Protein 9S35 (pdb70)

Solvent-accessible surface area: 20471 Å² total; per-residue (Å²): 70,9,117,13,89,6,69,34,32,28,124,24,138,69,56,29,53,28,118,0,25,0,43,11,54,49,26,57,108,33,12,23,3,3,1,0,22,20,83,17,112,84,128,113,67,66,53,0,0,62,9,12,80,75,54,81,62,53,46,22,117,83,0,119,83,33,4,73,5,40,68,43,118,94,127,48,10,0,33,0,51,0,58,53,0,99,67,138,2,42,3,59,0,57,0,9,0,0,0,12,2,22,15,57,28,0,2,0,2,26,33,35,71,14,120,18,16,98,0,42,6,87,136,87,90,153,64,28,94,24,22,106,75,0,49,56,24,6,33,125,13,13,61,94,3,19,61,13,5,94,151,86,20,44,28,19,25,1,25,0,14,6,43,1,5,0,23,7,13,73,19,2,29,83,44,1,26,56,57,64,91,124,138,114,27,110,24,105,150,86,71,162,84,33,9,141,111,1,34,68,1,0,120,35,27,4,34,9,6,50,14,0,8,49,0,0,76,57,13,26,46,55,22,10,26,23,48,31,4,82,4,3,34,78,4,3,96,14,23,39,143,173,60,52,63,128,28,26,110,86,5,49,51,0,2,97,53,2,21,83,5,9,55,27,47,98,152,68,148,68,143,32,85,153,54,0,96,96,50,0,79,35,1,14,124,11,6,5,32,14,5,28,77,3,35,90,54,5,94,104,8,109,2,106,4,45,7,1,2,31,2,16,9,50,32,2,26,69,31,2,75,109,18,3,161,116,111,26,85,109,50,88,26,20,47,65,25,2,37,52,77,131,65,128,122,80,10,77,64,6,18,87,81,1,0,49,6,5,30,22,7,29,49,8,21,2,21,0,0,27,40,38,9,0,10,17,24,19,0,11,18,8,45,9,85,14,53,52,40,67,39,14,33,116,161,124,151,37,64,105,66,149,118,27,59,19,10,8,146,36,0,78,27,0,10,132,43,14,58,42,2,74,106,122,61,157,182,186

Secondary structure (DSSP, 8-state):
-TTTTTT-HHHHHHHHHHHHHHHHHIIIIISSS-----HHHHHHHHHHHHHHHHHHHHHTTSS--PPP-HHHHHHHHHHHHHHHHHHHHHHHHTTTS-HHHHHHHHTSSHHHHHHHHHHHH-----HHHHHHHHHHHHHHHHHHT--HHHHHHHHHHHHHHHHHHHHHHHHHHHHTTSS---HHHHHHHHHHTHHHHHHHHHHHHS--SHHHHHHHS-TT-SHHHHHHHHHHHHTTHHHHHHHHHHHHHT-HHHHHHHHHHTTHHHHHHHHHHS-----HHHHHHHHHHHHHHHHHHHHHHHHHT-/-EEEEEE---EE-TTEEEEEEEEEEE--SSEEEEEEEEE-TTS-EEEEEEEETT---EE-GGGTTTEEEEEETTTTEEEEEEEEE-GGG-EEEEEEEEEEEEETTEEEEEEEE---EEEEE-

Radius of gyration: 23.98 Å; Cα contacts (8 Å, |Δi|>4): 688; chains: 2; bounding box: 69×38×60 Å

Organism: Candida albicans (strain SC5314 / ATCC MYA-2876) (NCBI:txid237561)

Foldseek 3Di:
DKAKEKDWADEAEAQAKTKIKIFIDDPLPQWFKKAKWWAAVPGDIDGAWMAGPVGDIDGDPVQPPAWDWDADPVGGMIMIIGGRHHQVNWTWMKMWTWGWDADDPGIDIDIDIYDTGTHGYD/DVVVLLQDQVNLLVLQLVLLVLLCCCVPPVPPVADAPLPLVLVLLLLVLLQCVVVVCVVVVNDDFDDDDPVVLVVCLVLLVLVVQLVVLVVQLCVLDPPLVLLLLLLVLLVVLVVVCCVPVNDDQDPLLVVLSVLLNVLSVLLVVCPPVSVVSNVVSSVSSSVSLSCNLVVLLVSCPVVVGGLVRQLNSSSVSNNVVSVVCSVPVHDPDPVSVCVNQPPVDHVPSVVSSNSSSVSCSSNSSSLSSNCHNPHSSVSSLSVSLSCLVVLVCCVPVHDDDPDPSSVVSSVSSVVSVVSNVVVVVVVVVD

InterPro domains:
  IPR037185 Multidrug transporter EmrE superfamily [SSF103481] (248-357)
  IPR050186 Triose Phosphate/Phosphate Translocator [PTHR11132] (59-360)

Sequence (428 aa):
QVQLVESGGGLVQPGGSLRLSCAASGSISEINVMGWYRQAPGKQRRELVARITTGGSTNYADSVKGRFTISRDNAKNTVYLQMNSLKPEDTAVYMCNAHRRVVMEWWGPLGYDYWGQGTQVTVSLATRISNSGPISIAAYCLSSILMTVTNKYYVLSGFSFNLNFFLLAVQSIVCIVTIGSLKSLNIITYRQFNKDEAKKWSPIAFLLVAMIYTSSKALQYLSIPVYTIFKNLTIILIAYGEVIWFGGKVTTMALSSFLLMVLSSVIAYYGDAFALYLGYFWMLTNCFASAAFVLIMRKRIKLTNFKDFDTMYYNNLLSIPILLICSFIFEDWSSANVSLNFPADNRVTTITAMILSGASSVGISYCSAWCVRVTSSTTYSMVGALNKLPIALSGLIFFEAAVNFWSVSSIFFVGFGAGLVYAVAKQKQQKE

Structure (mmCIF, N/CA/C/O backbone):
data_9S35
#
_entry.id   9S35
#
_cell.length_a   1.00
_cell.length_b   1.00
_cell.length_c   1.00
_cell.angle_alpha   90.00
_cell.angle_beta   90.00
_cell.angle_gamma   90.00
#
_symmetry.space_group_name_H-M   'P 1'
#
loop_
_entity.id
_entity.type
_entity.pdbx_description
1 polymer 'Llama Nanobody'
2 polymer 'GDP-mannose transporter'
3 water water
#
loop_
_atom_site.group_PDB
_atom_site.id
_atom_site.type_symbol
_atom_site.label_atom_id
_atom_site.label_alt_id
_atom_site.label_comp_id
_atom_site.label_asym_id
_atom_site.label_entity_id
_atom_site.label_seq_id
_atom_site.pdbx_PDB_ins_code
_atom_site.Cartn_x
_atom_site.Cartn_y
_atom_site.Cartn_z
_atom_site.occupancy
_atom_site.B_iso_or_equiv
_atom_site.auth_seq_id
_atom_site.auth_comp_id
_atom_site.auth_asym_id
_atom_site.auth_atom_id
_atom_site.pdbx_PDB_model_num
ATOM 1 N N . GLN A 1 1 ? 124.864 137.609 139.451 1.00 29.74 0 GLN B N 1
ATOM 2 C CA . GLN A 1 1 ? 125.244 138.517 140.527 1.00 30.68 0 GLN B CA 1
ATOM 3 C C . GLN A 1 1 ? 124.436 139.804 140.463 1.00 32.28 0 GLN B C 1
ATOM 4 O O . GLN A 1 1 ? 123.929 140.282 141.477 1.00 32.79 0 GLN B O 1
ATOM 10 N N . VAL A 1 2 ? 124.322 140.361 139.260 1.00 18.21 1 VAL B N 1
ATOM 11 C CA . VAL A 1 2 ? 123.520 141.550 138.999 1.00 24.64 1 VAL B CA 1
ATOM 12 C C . VAL A 1 2 ? 122.412 141.166 138.030 1.00 22.11 1 VAL B C 1
ATOM 13 O O . VAL A 1 2 ? 122.677 140.564 136.984 1.00 23.53 1 VAL B O 1
ATOM 17 N N . GLN A 1 3 ? 121.176 141.507 138.381 1.00 17.38 2 GLN B N 1
ATOM 18 C CA . GLN A 1 3 ? 120.001 141.123 137.613 1.00 10.83 2 GLN B CA 1
ATOM 19 C C . GLN A 1 3 ? 119.289 142.374 137.125 1.00 14.62 2 GLN B C 1
ATOM 20 O O . GLN A 1 3 ? 119.119 143.329 137.886 1.00 16.46 2 GLN B O 1
ATOM 26 N N . LEU A 1 4 ? 118.876 142.367 135.861 1.00 0.98 3 LEU B N 1
ATOM 27 C CA . LEU A 1 4 ? 118.230 143.510 135.234 1.00 4.21 3 LEU B CA 1
ATOM 28 C C . LEU A 1 4 ? 116.889 143.079 134.664 1.00 9.58 3 LEU B C 1
ATOM 29 O O . LEU A 1 4 ? 116.807 142.069 133.957 1.00 5.33 3 LEU B O 1
ATOM 34 N N . VAL A 1 5 ? 115.843 143.842 134.967 1.00 1.61 4 VAL B N 1
ATOM 35 C CA . VAL A 1 5 ? 114.494 143.569 134.489 1.00 8.92 4 VAL B CA 1
ATOM 36 C C . VAL A 1 5 ? 114.030 144.762 133.668 1.00 11.31 4 VAL B C 1
ATOM 37 O O . VAL A 1 5 ? 114.079 145.902 134.141 1.00 8.90 4 VAL B O 1
ATOM 41 N N . GLU A 1 6 ? 113.575 144.501 132.447 1.00 28.54 5 GLU B N 1
ATOM 42 C CA . GLU A 1 6 ? 113.141 145.547 131.538 1.00 33.15 5 GLU B CA 1
ATOM 43 C C . GLU A 1 6 ? 111.630 145.536 131.374 1.00 27.00 5 GLU B C 1
ATOM 44 O O . GLU A 1 6 ? 110.990 144.482 131.399 1.00 26.94 5 GLU B O 1
ATOM 50 N N . SER A 1 7 ? 111.070 146.728 131.191 1.00 35.77 6 SER B N 1
ATOM 51 C CA . SER A 1 7 ? 109.636 146.888 131.013 1.00 31.39 6 SER B CA 1
ATOM 52 C C . SER A 1 7 ? 109.381 148.209 130.309 1.00 36.60 6 SER B C 1
ATOM 53 O O . SER A 1 7 ? 110.014 149.217 130.626 1.00 32.33 6 SER B O 1
ATOM 56 N N . GLY A 1 8 ? 108.458 148.195 129.354 1.00 9.78 7 GLY B N 1
ATOM 57 C CA . GLY A 1 8 ? 108.100 149.407 128.648 1.00 12.89 7 GLY B CA 1
ATOM 58 C C . GLY A 1 8 ? 107.859 149.203 127.168 1.00 15.70 7 GLY B C 1
ATOM 59 O O . GLY A 1 8 ? 107.235 150.046 126.519 1.00 12.90 7 GLY B O 1
ATOM 60 N N . GLY A 1 9 ? 108.336 148.089 126.623 1.00 9.07 8 GLY B N 1
ATOM 61 C CA . GLY A 1 9 ? 108.196 147.850 125.203 1.00 13.93 8 GLY B CA 1
ATOM 62 C C . GLY A 1 9 ? 106.757 147.606 124.797 1.00 15.21 8 GLY B C 1
ATOM 63 O O . GLY A 1 9 ? 105.874 147.375 125.622 1.00 13.72 8 GLY B O 1
ATOM 64 N N . GLY A 1 10 ? 106.518 147.676 123.496 1.00 26.44 9 GLY B N 1
ATOM 65 C CA . GLY A 1 10 ? 105.193 147.434 122.970 1.00 22.86 9 GLY B CA 1
ATOM 66 C C . GLY A 1 10 ? 105.062 147.969 121.557 1.00 26.03 9 GLY B C 1
ATOM 67 O O . GLY A 1 10 ? 106.040 148.366 120.929 1.00 18.37 9 GLY B O 1
ATOM 68 N N . LEU A 1 11 ? 103.821 147.975 121.082 1.00 50.87 10 LEU B N 1
ATOM 69 C CA . LEU A 1 11 ? 103.494 148.417 119.734 1.00 57.55 10 LEU B CA 1
ATOM 70 C C . LEU A 1 11 ? 103.043 149.870 119.767 1.00 53.45 10 LEU B C 1
ATOM 71 O O . LEU A 1 11 ? 102.156 150.233 120.546 1.00 51.13 10 LEU B O 1
ATOM 76 N N . VAL A 1 12 ? 103.654 150.694 118.921 1.00 18.85 11 VAL B N 1
ATOM 77 C CA . VAL A 1 12 ? 103.356 152.118 118.849 1.00 16.26 11 VAL B CA 1
ATOM 78 C C . VAL A 1 12 ? 103.230 152.525 117.391 1.00 17.53 11 VAL B C 1
ATOM 79 O O . VAL A 1 12 ? 103.938 152.002 116.526 1.00 13.51 11 VAL B O 1
ATOM 83 N N . GLN A 1 13 ? 102.317 153.451 117.121 1.00 74.53 12 GLN B N 1
ATOM 84 C CA . GLN A 1 13 ? 102.138 153.943 115.769 1.00 71.52 12 GLN B CA 1
ATOM 85 C C . GLN A 1 13 ? 103.357 154.763 115.344 1.00 71.10 12 GLN B C 1
ATOM 86 O O . GLN A 1 13 ? 104.050 155.337 116.188 1.00 66.03 12 GLN B O 1
ATOM 92 N N . PRO A 1 14 ? 103.654 154.812 114.045 1.00 45.53 13 PRO B N 1
ATOM 93 C CA . PRO A 1 14 ? 104.796 155.608 113.584 1.00 42.23 13 PRO B CA 1
ATOM 94 C C . PRO A 1 14 ? 104.656 157.064 113.996 1.00 36.53 13 PRO B C 1
ATOM 95 O O . PRO A 1 14 ? 103.569 157.644 113.944 1.00 42.67 13 PRO B O 1
ATOM 99 N N . GLY A 1 15 ? 105.773 157.655 114.409 1.00 35.69 14 GLY B N 1
ATOM 100 C CA . GLY A 1 15 ? 105.768 158.995 114.949 1.00 41.21 14 GLY B CA 1
ATOM 101 C C . GLY A 1 15 ? 105.353 159.090 116.398 1.00 38.36 14 GLY B C 1
ATOM 102 O O . GLY A 1 15 ? 105.313 160.201 116.940 1.00 32.28 14 GLY B O 1
ATOM 103 N N . GLY A 1 16 ? 105.053 157.967 117.044 1.00 45.91 15 GLY B N 1
ATOM 104 C CA . GLY A 1 16 ? 104.571 157.973 118.410 1.00 43.52 15 GLY B CA 1
ATOM 105 C C . GLY A 1 16 ? 105.675 158.135 119.430 1.00 46.59 15 GLY B C 1
ATOM 106 O O . GLY A 1 16 ? 106.623 158.890 119.205 1.00 38.34 15 GLY B O 1
ATOM 107 N N . SER A 1 17 ? 105.566 157.435 120.556 1.00 11.16 16 SER B N 1
ATOM 108 C CA . SER A 1 17 ? 106.549 157.572 121.620 1.00 19.11 16 SER B CA 1
ATOM 109 C C . SER A 1 17 ? 106.532 156.317 122.476 1.00 16.76 16 SER B C 1
ATOM 110 O O . SER A 1 17 ? 105.549 155.574 122.502 1.00 10.45 16 SER B O 1
ATOM 113 N N . LEU A 1 18 ? 107.636 156.099 123.185 1.00 7.26 17 LEU B N 1
ATOM 114 C CA . LEU A 1 18 ? 107.775 154.955 124.074 1.00 5.14 17 LEU B CA 1
ATOM 115 C C . LEU A 1 18 ? 108.854 155.263 125.096 1.00 1.24 17 LEU B C 1
ATOM 116 O O . LEU A 1 18 ? 109.850 155.906 124.772 1.00 0.20 17 LEU B O 1
ATOM 121 N N . ARG A 1 19 ? 108.652 154.803 126.324 1.00 0.38 18 ARG B N 1
ATOM 122 C CA . ARG A 1 19 ? 109.656 154.909 127.370 1.00 0.52 18 ARG B CA 1
ATOM 123 C C . ARG A 1 19 ? 109.966 153.514 127.886 1.00 3.41 18 ARG B C 1
ATOM 124 O O . ARG A 1 19 ? 109.056 152.778 128.279 1.00 1.24 18 ARG B O 1
ATOM 132 N N . LEU A 1 20 ? 111.241 153.149 127.865 1.00 8.07 19 LEU B N 1
ATOM 133 C CA . LEU A 1 20 ? 111.698 151.857 128.342 1.00 3.88 19 LEU B CA 1
ATOM 134 C C . LEU A 1 20 ? 112.365 152.033 129.697 1.00 8.63 19 LEU B C 1
ATOM 135 O O . LEU A 1 20 ? 112.890 153.102 130.008 1.00 7.47 19 LEU B O 1
ATOM 140 N N . SER A 1 21 ? 112.331 150.981 130.507 1.00 19.22 20 SER B N 1
ATOM 141 C CA . SER A 1 21 ? 112.913 151.020 131.839 1.00 19.85 20 SER B CA 1
ATOM 142 C C . SER A 1 21 ? 113.757 149.775 132.047 1.00 21.03 20 SER B C 1
ATOM 143 O O . SER A 1 21 ? 113.565 148.760 131.375 1.00 25.91 20 SER B O 1
ATOM 146 N N . CYS A 1 22 ? 114.697 149.862 132.982 1.00 14.11 21 CYS B N 1
ATOM 147 C CA . CYS A 1 22 ? 115.609 148.761 133.274 1.00 23.06 21 CYS B CA 1
ATOM 148 C C . CYS A 1 22 ? 116.084 148.891 134.712 1.00 19.07 21 CYS B C 1
ATOM 149 O O . CYS A 1 22 ? 116.960 149.709 135.005 1.00 15.42 21 CYS B O 1
ATOM 152 N N . ALA A 1 23 ? 115.521 148.080 135.601 1.00 18.35 22 ALA B N 1
ATOM 153 C CA . ALA A 1 23 ? 115.846 148.127 137.018 1.00 22.21 22 ALA B CA 1
ATOM 154 C C . ALA A 1 23 ? 116.927 147.104 137.331 1.00 26.09 22 ALA B C 1
ATOM 155 O O . ALA A 1 23 ? 116.792 145.927 136.985 1.00 24.86 22 ALA B O 1
ATOM 157 N N . ALA A 1 24 ? 117.990 147.554 137.987 1.00 5.70 23 ALA B N 1
ATOM 158 C CA . ALA A 1 24 ? 119.099 146.694 138.367 1.00 6.97 23 ALA B CA 1
ATOM 159 C C . ALA A 1 24 ? 118.861 146.111 139.753 1.00 9.06 23 ALA B C 1
ATOM 160 O O . ALA A 1 24 ? 118.061 146.627 140.536 1.00 2.34 23 ALA B O 1
ATOM 162 N N . SER A 1 25 ? 119.564 145.020 140.044 1.00 29.24 24 SER B N 1
ATOM 163 C CA . SER A 1 25 ? 119.412 144.308 141.303 1.00 33.40 24 SER B CA 1
ATOM 164 C C . SER A 1 25 ? 120.703 143.557 141.590 1.00 34.60 24 SER B C 1
ATOM 165 O O . SER A 1 25 ? 121.504 143.314 140.687 1.00 34.23 24 SER B O 1
ATOM 168 N N . GLY A 1 26 ? 120.903 143.201 142.855 1.00 51.60 25 GLY B N 1
ATOM 169 C CA . GLY A 1 26 ? 122.110 142.504 143.253 1.00 49.60 25 GLY B CA 1
ATOM 170 C C . GLY A 1 26 ? 123.157 143.440 143.818 1.00 51.31 25 GLY B C 1
ATOM 171 O O . GLY A 1 26 ? 122.846 144.289 144.658 1.00 53.26 25 GLY B O 1
ATOM 172 N N . SER A 1 27 ? 124.402 143.299 143.369 1.00 62.54 26 SER B N 1
ATOM 173 C CA . SER A 1 27 ? 125.476 144.205 143.771 1.00 58.50 26 SER B CA 1
ATOM 174 C C . SER A 1 27 ? 125.490 145.366 142.781 1.00 56.51 26 SER B C 1
ATOM 175 O O . SER A 1 27 ? 125.874 145.211 141.621 1.00 59.55 26 SER B O 1
ATOM 178 N N . ILE A 1 28 ? 125.044 146.531 143.237 1.00 57.64 27 ILE B N 1
ATOM 179 C CA . ILE A 1 28 ? 124.830 147.679 142.368 1.00 50.78 27 ILE B CA 1
ATOM 180 C C . ILE A 1 28 ? 125.805 148.811 142.692 1.00 52.72 27 ILE B C 1
ATOM 181 O O . ILE A 1 28 ? 125.588 149.952 142.292 1.00 58.16 27 ILE B O 1
ATOM 186 N N . SER A 1 29 ? 126.886 148.510 143.409 1.00 67.47 28 SER B N 1
ATOM 187 C CA . SER A 1 29 ? 127.859 149.528 143.773 1.00 65.49 28 SER B CA 1
ATOM 188 C C . SER A 1 29 ? 129.048 149.586 142.826 1.00 72.18 28 SER B C 1
ATOM 189 O O . SER A 1 29 ? 129.695 150.635 142.735 1.00 72.55 28 SER B O 1
ATOM 192 N N . GLU A 1 30 ? 129.346 148.496 142.123 1.00 46.46 29 GLU B N 1
ATOM 193 C CA . GLU A 1 30 ? 130.452 148.456 141.179 1.00 48.67 29 GLU B CA 1
ATOM 194 C C . GLU A 1 30 ? 130.027 148.743 139.747 1.00 52.49 29 GLU B C 1
ATOM 195 O O . GLU A 1 30 ? 130.881 148.767 138.856 1.00 55.81 29 GLU B O 1
ATOM 201 N N . ILE A 1 31 ? 128.740 148.972 139.504 1.00 35.86 30 ILE B N 1
ATOM 202 C CA . ILE A 1 31 ? 128.256 149.271 138.161 1.00 37.04 30 ILE B CA 1
ATOM 203 C C . ILE A 1 31 ? 128.634 150.701 137.801 1.00 36.49 30 ILE B C 1
ATOM 204 O O . ILE A 1 31 ? 128.317 151.644 138.535 1.00 40.26 30 ILE B O 1
ATOM 209 N N . ASN A 1 32 ? 129.311 150.866 136.667 1.00 24.07 31 ASN B N 1
ATOM 210 C CA . ASN A 1 32 ? 129.749 152.180 136.219 1.00 24.16 31 ASN B CA 1
ATOM 211 C C . ASN A 1 32 ? 129.092 152.650 134.930 1.00 27.87 31 ASN B C 1
ATOM 212 O O . ASN A 1 32 ? 128.917 153.856 134.760 1.00 23.03 31 ASN B O 1
ATOM 217 N N . VAL A 1 33 ? 128.727 151.747 134.022 1.00 3.32 32 VAL B N 1
ATOM 218 C CA . VAL A 1 33 ? 128.066 152.103 132.772 1.00 1.31 32 VAL B CA 1
ATOM 219 C C . VAL A 1 33 ? 126.839 151.218 132.603 1.00 8.09 32 VAL B C 1
ATOM 220 O O . VAL A 1 33 ? 126.860 150.038 132.967 1.00 3.45 32 VAL B O 1
ATOM 224 N N . MET A 1 34 ? 125.768 151.792 132.058 1.00 19.25 33 MET B N 1
ATOM 225 C CA . MET A 1 34 ? 124.534 151.066 131.796 1.00 19.86 33 MET B CA 1
ATOM 226 C C . MET A 1 34 ? 123.899 151.649 130.543 1.00 15.41 33 MET B C 1
ATOM 227 O O . MET A 1 34 ? 123.710 152.863 130.450 1.00 16.27 33 MET B O 1
ATOM 232 N N . GLY A 1 35 ? 123.574 150.792 129.578 1.00 6.19 34 GLY B N 1
ATOM 233 C CA . GLY A 1 35 ? 123.135 151.269 128.284 1.00 11.97 34 GLY B CA 1
ATOM 234 C C . GLY A 1 35 ? 122.027 150.421 127.700 1.00 10.37 34 GLY B C 1
ATOM 235 O O . GLY A 1 35 ? 121.501 149.515 128.348 1.00 14.11 34 GLY B O 1
ATOM 236 N N . TRP A 1 36 ? 121.669 150.734 126.454 1.00 3.15 35 TRP B N 1
ATOM 237 C CA . TRP A 1 36 ? 120.605 150.047 125.733 1.00 8.93 35 TRP B CA 1
ATOM 238 C C . TRP A 1 36 ? 121.114 149.642 124.359 1.00 5.78 35 TRP B C 1
ATOM 239 O O . TRP A 1 36 ? 121.916 150.360 123.756 1.00 1.84 35 TRP B O 1
ATOM 250 N N . TYR A 1 37 ? 120.649 148.492 123.873 1.00 6.05 36 TYR B N 1
ATOM 251 C CA . TYR A 1 37 ? 121.017 147.936 122.579 1.00 8.29 36 TYR B CA 1
ATOM 252 C C . TYR A 1 37 ? 119.765 147.464 121.854 1.00 5.75 36 TYR B C 1
ATOM 253 O O . TYR A 1 37 ? 118.733 147.219 122.474 1.00 6.28 36 TYR B O 1
ATOM 262 N N . ARG A 1 38 ? 119.846 147.340 120.532 1.00 6.71 37 ARG B N 1
ATOM 263 C CA . ARG A 1 38 ? 118.741 146.767 119.774 1.00 4.51 37 ARG B CA 1
ATOM 264 C C . ARG A 1 38 ? 119.262 145.800 118.724 1.00 3.82 37 ARG B C 1
ATOM 265 O O . ARG A 1 38 ? 120.308 146.023 118.113 1.00 4.11 37 ARG B O 1
ATOM 273 N N . GLN A 1 39 ? 118.509 144.724 118.517 1.00 4.27 38 GLN B N 1
ATOM 274 C CA . GLN A 1 39 ? 118.838 143.675 117.556 1.00 3.43 38 GLN B CA 1
ATOM 275 C C . GLN A 1 39 ? 117.692 143.569 116.559 1.00 7.98 38 GLN B C 1
ATOM 276 O O . GLN A 1 39 ? 116.687 142.906 116.829 1.00 8.80 38 GLN B O 1
ATOM 282 N N . ALA A 1 40 ? 117.844 144.212 115.410 1.00 21.00 39 ALA B N 1
ATOM 283 C CA . ALA A 1 40 ? 116.851 144.084 114.362 1.00 23.75 39 ALA B CA 1
ATOM 284 C C . ALA A 1 40 ? 116.785 142.631 113.892 1.00 21.45 39 ALA B C 1
ATOM 285 O O . ALA A 1 40 ? 117.788 141.916 113.930 1.00 23.06 39 ALA B O 1
ATOM 287 N N . PRO A 1 41 ? 115.614 142.163 113.458 1.00 86.03 40 PRO B N 1
ATOM 288 C CA . PRO A 1 41 ? 115.490 140.746 113.077 1.00 84.01 40 PRO B CA 1
ATOM 289 C C . PRO A 1 41 ? 116.281 140.455 111.811 1.00 82.98 40 PRO B C 1
ATOM 290 O O . PRO A 1 41 ? 115.970 140.970 110.735 1.00 81.75 40 PRO B O 1
ATOM 294 N N . GLY A 1 42 ? 117.310 139.621 111.949 1.00 66.36 41 GLY B N 1
ATOM 295 C CA . GLY A 1 42 ? 118.233 139.336 110.873 1.00 58.34 41 GLY B CA 1
ATOM 296 C C . GLY A 1 42 ? 119.544 140.087 110.946 1.00 64.65 41 GLY B C 1
ATOM 297 O O . GLY A 1 42 ? 120.370 139.941 110.037 1.00 65.28 41 GLY B O 1
ATOM 298 N N . LYS A 1 43 ? 119.761 140.880 111.992 1.00 45.67 42 LYS B N 1
ATOM 299 C CA . LYS A 1 43 ? 120.968 141.673 112.161 1.00 44.48 42 LYS B CA 1
ATOM 300 C C . LYS A 1 43 ? 121.477 141.518 113.587 1.00 40.39 42 LYS B C 1
ATOM 301 O O . LYS A 1 43 ? 120.801 140.963 114.457 1.00 43.45 42 LYS B O 1
ATOM 307 N N . GLN A 1 44 ? 122.692 142.006 113.819 1.00 100.65 43 GLN B N 1
ATOM 308 C CA . GLN A 1 44 ? 123.341 141.876 115.112 1.00 94.13 43 GLN B CA 1
ATOM 309 C C . GLN A 1 44 ? 123.025 143.077 116.003 1.00 92.67 43 GLN B C 1
ATOM 310 O O . GLN A 1 44 ? 122.340 144.019 115.602 1.00 93.49 43 GLN B O 1
ATOM 316 N N . ARG A 1 45 ? 123.542 143.038 117.231 1.00 46.15 44 ARG B N 1
ATOM 317 C CA A ARG A 1 45 ? 123.252 144.090 118.193 0.50 43.01 44 ARG B CA 1
ATOM 318 C CA B ARG A 1 45 ? 123.275 144.087 118.209 0.50 49.50 44 ARG B CA 1
ATOM 319 C C . ARG A 1 45 ? 123.822 145.424 117.732 1.00 48.15 44 ARG B C 1
ATOM 320 O O . ARG A 1 45 ? 124.875 145.489 117.095 1.00 44.32 44 ARG B O 1
ATOM 335 N N . GLU A 1 46 ? 123.104 146.491 118.054 1.00 16.29 45 GLU B N 1
ATOM 336 C CA . GLU A 1 46 ? 123.514 147.855 117.786 1.00 19.57 45 GLU B CA 1
ATOM 337 C C . GLU A 1 46 ? 123.430 148.632 119.088 1.00 20.41 45 GLU B C 1
ATOM 338 O O . GLU A 1 46 ? 122.706 148.250 120.006 1.00 19.17 45 GLU B O 1
ATOM 344 N N . LEU A 1 47 ? 124.175 149.723 119.175 1.00 8.00 46 LEU B N 1
ATOM 345 C CA . LEU A 1 47 ? 124.105 150.583 120.345 1.00 0.34 46 LEU B CA 1
ATOM 346 C C . LEU A 1 47 ? 122.997 151.606 120.143 1.00 7.70 46 LEU B C 1
ATOM 347 O O . LEU A 1 47 ? 122.869 152.187 119.061 1.00 7.32 46 LEU B O 1
ATOM 352 N N . VAL A 1 48 ? 122.183 151.802 121.172 1.00 7.96 47 VAL B N 1
ATOM 353 C CA . VAL A 1 48 ? 121.136 152.816 121.161 1.00 4.46 47 VAL B CA 1
ATOM 354 C C . VAL A 1 48 ? 121.509 154.007 122.029 1.00 7.83 47 VAL B C 1
ATOM 355 O O . VAL A 1 48 ? 121.356 155.157 121.621 1.00 9.90 47 VAL B O 1
ATOM 359 N N . ALA A 1 49 ? 121.996 153.745 123.234 1.00 5.41 48 ALA B N 1
ATOM 360 C CA . ALA A 1 49 ? 122.386 154.800 124.154 1.00 9.75 48 ALA B CA 1
ATOM 361 C C . ALA A 1 49 ? 123.262 154.185 125.232 1.00 6.36 48 ALA B C 1
ATOM 362 O O . ALA A 1 49 ? 123.331 152.965 125.384 1.00 9.94 48 ALA B O 1
ATOM 364 N N . ARG A 1 50 ? 123.933 155.050 125.981 1.00 26.21 49 ARG B N 1
ATOM 365 C CA . ARG A 1 50 ? 124.814 154.625 127.054 1.00 22.30 49 ARG B CA 1
ATOM 366 C C . ARG A 1 50 ? 124.886 155.741 128.080 1.00 24.50 49 ARG B C 1
ATOM 367 O O . ARG A 1 50 ? 125.000 156.912 127.718 1.00 21.20 49 ARG B O 1
ATOM 375 N N . ILE A 1 51 ? 124.811 155.378 129.357 1.00 0.73 50 ILE B N 1
ATOM 376 C CA . ILE A 1 51 ? 124.929 156.342 130.439 1.00 3.26 50 ILE B CA 1
ATOM 377 C C . ILE A 1 51 ? 125.880 155.768 131.476 1.00 4.66 50 ILE B C 1
ATOM 378 O O . ILE A 1 51 ? 126.062 154.555 131.583 1.00 8.74 50 ILE B O 1
ATOM 383 N N . THR A 1 52 ? 126.510 156.662 132.227 1.00 14.36 51 THR B N 1
ATOM 384 C CA . THR A 1 52 ? 127.417 156.285 133.297 1.00 10.35 51 THR B CA 1
ATOM 385 C C . THR A 1 52 ? 127.014 157.028 134.561 1.00 14.87 51 THR B C 1
ATOM 386 O O . THR A 1 52 ? 126.282 158.020 134.513 1.00 11.91 51 THR B O 1
ATOM 390 N N . THR A 1 53 ? 127.484 156.532 135.703 1.00 45.70 52 THR B N 1
ATOM 391 C CA . THR A 1 53 ? 127.231 157.223 136.959 1.00 48.20 52 THR B CA 1
ATOM 392 C C . THR A 1 53 ? 128.044 158.509 136.973 1.00 43.58 52 THR B C 1
ATOM 393 O O . THR A 1 53 ? 129.219 158.511 137.352 1.00 47.27 52 THR B O 1
ATOM 397 N N . GLY A 1 54 ? 127.417 159.606 136.561 1.00 63.33 53 GLY B N 1
ATOM 398 C CA . GLY A 1 54 ? 128.118 160.840 136.275 1.00 55.61 53 GLY B CA 1
ATOM 399 C C . GLY A 1 54 ? 127.503 161.546 135.085 1.00 62.39 53 GLY B C 1
ATOM 400 O O . GLY A 1 54 ? 127.926 162.644 134.713 1.00 59.94 53 GLY B O 1
ATOM 401 N N . GLY A 1 55 ? 126.506 160.909 134.475 1.00 53.88 54 GLY B N 1
ATOM 402 C CA . GLY A 1 55 ? 125.666 161.567 133.495 1.00 46.61 54 GLY B CA 1
ATOM 403 C C . GLY A 1 55 ? 126.282 161.820 132.140 1.00 47.07 54 GLY B C 1
ATOM 404 O O . GLY A 1 55 ? 125.807 162.698 131.417 1.00 45.22 54 GLY B O 1
ATOM 405 N N . SER A 1 56 ? 127.323 161.082 131.764 1.00 38.28 55 SER B N 1
ATOM 406 C CA . SER A 1 56 ? 127.923 161.217 130.441 1.00 35.08 55 SER B CA 1
ATOM 407 C C . SER A 1 56 ? 127.207 160.262 129.493 1.00 40.33 55 SER B C 1
ATOM 408 O O . SER A 1 56 ? 127.339 159.041 129.617 1.00 42.02 55 SER B O 1
ATOM 411 N N . THR A 1 57 ? 126.453 160.816 128.549 1.00 26.45 56 THR B N 1
ATOM 412 C CA . THR A 1 57 ? 125.576 160.035 127.689 1.00 31.49 56 THR B CA 1
ATOM 413 C C . THR A 1 57 ? 126.172 159.900 126.294 1.00 27.31 56 THR B C 1
ATOM 414 O O . THR A 1 57 ? 126.606 160.890 125.698 1.00 31.27 56 THR B O 1
ATOM 418 N N . ASN A 1 58 ? 126.179 158.672 125.780 1.00 34.39 57 ASN B N 1
ATOM 419 C CA . ASN A 1 58 ? 126.662 158.347 124.445 1.00 34.88 57 ASN B CA 1
ATOM 420 C C . ASN A 1 58 ? 125.493 157.813 123.633 1.00 38.80 57 ASN B C 1
ATOM 421 O O . ASN A 1 58 ? 124.769 156.931 124.100 1.00 35.34 57 ASN B O 1
ATOM 426 N N . TYR A 1 59 ? 125.308 158.337 122.430 1.00 24.60 58 TYR B N 1
ATOM 427 C CA . TYR A 1 59 ? 124.180 157.951 121.593 1.00 24.58 58 TYR B CA 1
ATOM 428 C C . TYR A 1 59 ? 124.670 157.343 120.282 1.00 24.86 58 TYR B C 1
ATOM 429 O O . TYR A 1 59 ? 125.866 157.134 120.071 1.00 24.82 58 TYR B O 1
ATOM 438 N N . ALA A 1 60 ? 123.719 157.052 119.402 1.00 5.39 59 ALA B N 1
ATOM 439 C CA . ALA A 1 60 ? 123.986 156.609 118.046 1.00 0.03 59 ALA B CA 1
ATOM 440 C C . ALA A 1 60 ? 123.446 157.648 117.075 1.00 9.51 59 ALA B C 1
ATOM 441 O O . ALA A 1 60 ? 122.440 158.305 117.348 1.00 9.05 59 ALA B O 1
ATOM 443 N N . ASP A 1 61 ? 124.126 157.797 115.936 1.00 75.43 60 ASP B N 1
ATOM 444 C CA . ASP A 1 61 ? 123.755 158.844 114.988 1.00 67.73 60 ASP B CA 1
ATOM 445 C C . ASP A 1 61 ? 122.332 158.659 114.477 1.00 67.85 60 ASP B C 1
ATOM 446 O O . ASP A 1 61 ? 121.585 159.634 114.337 1.00 68.15 60 ASP B O 1
ATOM 451 N N . SER A 1 62 ? 121.939 157.415 114.190 1.00 73.85 61 SER B N 1
ATOM 452 C CA . SER A 1 62 ? 120.605 157.159 113.659 1.00 75.62 61 SER B CA 1
ATOM 453 C C . SER A 1 62 ? 119.501 157.574 114.624 1.00 70.54 61 SER B C 1
ATOM 454 O O . SER A 1 62 ? 118.381 157.849 114.181 1.00 69.03 61 SER B O 1
ATOM 457 N N . VAL A 1 63 ? 119.790 157.631 115.925 1.00 8.12 62 VAL B N 1
ATOM 458 C CA . VAL A 1 63 ? 118.809 157.975 116.944 1.00 1.47 62 VAL B CA 1
ATOM 459 C C . VAL A 1 63 ? 119.195 159.233 117.710 1.00 2.64 62 VAL B C 1
ATOM 460 O O . VAL A 1 63 ? 118.584 159.541 118.732 1.00 8.19 62 VAL B O 1
ATOM 464 N N . LYS A 1 64 ? 120.197 159.971 117.240 1.00 61.02 63 LYS B N 1
ATOM 465 C CA . LYS A 1 64 ? 120.639 161.164 117.951 1.00 58.83 63 LYS B CA 1
ATOM 466 C C . LYS A 1 64 ? 119.602 162.271 117.814 1.00 64.79 63 LYS B C 1
ATOM 467 O O . LYS A 1 64 ? 119.124 162.556 116.712 1.00 59.35 63 LYS B O 1
ATOM 473 N N . GLY A 1 65 ? 119.257 162.895 118.938 1.00 20.46 64 GLY B N 1
ATOM 474 C CA . GLY A 1 65 ? 118.261 163.940 118.961 1.00 11.83 64 GLY B CA 1
ATOM 475 C C . GLY A 1 65 ? 116.844 163.459 119.163 1.00 16.77 64 GLY B C 1
ATOM 476 O O . GLY A 1 65 ? 115.949 164.287 119.365 1.00 14.81 64 GLY B O 1
ATOM 477 N N . ARG A 1 66 ? 116.612 162.150 119.112 1.00 16.38 65 ARG B N 1
ATOM 478 C CA . ARG A 1 66 ? 115.307 161.561 119.374 1.00 13.37 65 ARG B CA 1
ATOM 479 C C . ARG A 1 66 ? 115.260 160.818 120.698 1.00 14.69 65 ARG B C 1
ATOM 480 O O . ARG A 1 66 ? 114.392 161.091 121.531 1.00 12.32 65 ARG B O 1
ATOM 488 N N . PHE A 1 67 ? 116.183 159.892 120.919 1.00 4.26 66 PHE B N 1
ATOM 489 C CA . PHE A 1 67 ? 116.177 159.082 122.124 1.00 2.47 66 PHE B CA 1
ATOM 490 C C . PHE A 1 67 ? 116.940 159.802 123.227 1.00 3.71 66 PHE B C 1
ATOM 491 O O . PHE A 1 67 ? 117.911 160.515 122.968 1.00 9.32 66 PHE B O 1
ATOM 499 N N . THR A 1 68 ? 116.482 159.625 124.464 1.00 0.28 67 THR B N 1
ATOM 500 C CA . THR A 1 68 ? 117.064 160.316 125.613 1.00 4.60 67 THR B CA 1
ATOM 501 C C . THR A 1 68 ? 117.170 159.330 126.767 1.00 2.67 67 THR B C 1
ATOM 502 O O . THR A 1 68 ? 116.158 158.970 127.373 1.00 6.69 67 THR B O 1
ATOM 506 N N . ILE A 1 69 ? 118.389 158.902 127.074 1.00 10.39 68 ILE B N 1
ATOM 507 C CA . ILE A 1 69 ? 118.647 157.975 128.167 1.00 8.13 68 ILE B CA 1
ATOM 508 C C . ILE A 1 69 ? 118.894 158.778 129.435 1.00 5.21 68 ILE B C 1
ATOM 509 O O . ILE A 1 69 ? 119.624 159.776 129.419 1.00 6.93 68 ILE B O 1
ATOM 514 N N . SER A 1 70 ? 118.265 158.360 130.527 1.00 8.22 69 SER B N 1
ATOM 515 C CA . SER A 1 70 ? 118.406 159.030 131.808 1.00 12.48 69 SER B CA 1
ATOM 516 C C . SER A 1 70 ? 118.498 157.975 132.898 1.00 10.68 69 SER B C 1
ATOM 517 O O . SER A 1 70 ? 118.168 156.808 132.686 1.00 8.45 69 SER B O 1
ATOM 520 N N . ARG A 1 71 ? 118.967 158.390 134.069 1.00 62.48 70 ARG B N 1
ATOM 521 C CA . ARG A 1 71 ? 119.149 157.489 135.195 1.00 56.85 70 ARG B CA 1
ATOM 522 C C . ARG A 1 71 ? 118.409 158.019 136.413 1.00 57.46 70 ARG B C 1
ATOM 523 O O . ARG A 1 71 ? 118.173 159.224 136.545 1.00 57.18 70 ARG B O 1
ATOM 531 N N . ASP A 1 72 ? 118.038 157.102 137.302 1.00 80.91 71 ASP B N 1
ATOM 532 C CA . ASP A 1 72 ? 117.386 157.436 138.564 1.00 81.27 71 ASP B CA 1
ATOM 533 C C . ASP A 1 72 ? 118.076 156.645 139.666 1.00 79.35 71 ASP B C 1
ATOM 534 O O . ASP A 1 72 ? 117.802 155.454 139.843 1.00 74.71 71 ASP B O 1
ATOM 539 N N . ASN A 1 73 ? 118.965 157.304 140.409 1.00 103.90 72 ASN B N 1
ATOM 540 C CA . ASN A 1 73 ? 119.728 156.635 141.453 1.00 100.70 72 ASN B CA 1
ATOM 541 C C . ASN A 1 73 ? 118.876 156.222 142.644 1.00 99.43 72 ASN B C 1
ATOM 542 O O . ASN A 1 73 ? 119.339 155.423 143.465 1.00 106.90 72 ASN B O 1
ATOM 547 N N . ALA A 1 74 ? 117.654 156.747 142.764 1.00 87.02 73 ALA B N 1
ATOM 548 C CA . ALA A 1 74 ? 116.780 156.336 143.857 1.00 89.33 73 ALA B CA 1
ATOM 549 C C . ALA A 1 74 ? 116.437 154.855 143.760 1.00 86.42 73 ALA B C 1
ATOM 550 O O . ALA A 1 74 ? 116.423 154.146 144.773 1.00 83.03 73 ALA B O 1
ATOM 552 N N . LYS A 1 75 ? 116.164 154.367 142.549 1.00 74.80 74 LYS B N 1
ATOM 553 C CA . LYS A 1 75 ? 115.788 152.974 142.342 1.00 76.50 74 LYS B CA 1
ATOM 554 C C . LYS A 1 75 ? 116.689 152.253 141.346 1.00 77.46 74 LYS B C 1
ATOM 555 O O . LYS A 1 75 ? 116.327 151.167 140.876 1.00 71.06 74 LYS B O 1
ATOM 561 N N . ASN A 1 76 ? 117.853 152.824 141.018 1.00 91.23 75 ASN B N 1
ATOM 562 C CA . ASN A 1 76 ? 118.854 152.173 140.166 1.00 88.86 75 ASN B CA 1
ATOM 563 C C . ASN A 1 76 ? 118.283 151.803 138.798 1.00 93.51 75 ASN B C 1
ATOM 564 O O . ASN A 1 76 ? 118.588 150.747 138.243 1.00 90.81 75 ASN B O 1
ATOM 569 N N . THR A 1 77 ? 117.455 152.682 138.246 1.00 33.50 76 THR B N 1
ATOM 570 C CA . THR A 1 77 ? 116.790 152.454 136.974 1.00 33.74 76 THR B CA 1
ATOM 571 C C . THR A 1 77 ? 117.389 153.353 135.902 1.00 32.79 76 THR B C 1
ATOM 572 O O . THR A 1 77 ? 117.871 154.452 136.188 1.00 29.74 76 THR B O 1
ATOM 576 N N . VAL A 1 78 ? 117.367 152.873 134.663 1.00 23.55 77 VAL B N 1
ATOM 577 C CA . VAL A 1 78 ? 117.699 153.681 133.498 1.00 16.94 77 VAL B CA 1
ATOM 578 C C . VAL A 1 78 ? 116.486 153.690 132.586 1.00 22.46 77 VAL B C 1
ATOM 579 O O . VAL A 1 78 ? 115.890 152.638 132.328 1.00 17.88 77 VAL B O 1
ATOM 583 N N . TYR A 1 79 ? 116.110 154.870 132.119 1.00 15.09 78 TYR B N 1
ATOM 584 C CA . TYR A 1 79 ? 115.004 155.026 131.194 1.00 13.70 78 TYR B CA 1
ATOM 585 C C . TYR A 1 79 ? 115.541 155.381 129.818 1.00 19.23 78 TYR B C 1
ATOM 586 O O . TYR A 1 79 ? 116.675 155.842 129.677 1.00 14.64 78 TYR B O 1
ATOM 595 N N . LEU A 1 80 ? 114.720 155.149 128.799 1.00 1.11 79 LEU B N 1
ATOM 596 C CA . LEU A 1 80 ? 115.067 155.470 127.419 1.00 6.74 79 LEU B CA 1
ATOM 597 C C . LEU A 1 80 ? 113.817 156.036 126.757 1.00 8.00 79 LEU B C 1
ATOM 598 O O . LEU A 1 80 ? 112.929 155.286 126.348 1.00 0.80 79 LEU B O 1
ATOM 603 N N . GLN A 1 81 ? 113.739 157.358 126.665 1.00 5.54 80 GLN B N 1
ATOM 604 C CA . GLN A 1 81 ? 112.598 158.008 126.038 1.00 3.04 80 GLN B CA 1
ATOM 605 C C . GLN A 1 81 ? 112.805 158.034 124.531 1.00 8.35 80 GLN B C 1
ATOM 606 O O . GLN A 1 81 ? 113.737 158.673 124.038 1.00 4.35 80 GLN B O 1
ATOM 612 N N . MET A 1 82 ? 111.933 157.349 123.803 1.00 1.60 81 MET B N 1
ATOM 613 C CA . MET A 1 82 ? 112.043 157.187 122.357 1.00 2.02 81 MET B CA 1
ATOM 614 C C . MET A 1 82 ? 110.897 157.942 121.693 1.00 4.31 81 MET B C 1
ATOM 615 O O . MET A 1 82 ? 109.785 157.419 121.586 1.00 4.04 81 MET B O 1
ATOM 620 N N . ASN A 1 83 ? 111.163 159.165 121.249 1.00 16.95 82 ASN B N 1
ATOM 621 C CA . ASN A 1 83 ? 110.179 159.974 120.545 1.00 11.51 82 ASN B CA 1
ATOM 622 C C . ASN A 1 83 ? 110.345 159.828 119.038 1.00 15.41 82 ASN B C 1
ATOM 623 O O . ASN A 1 83 ? 111.392 159.407 118.543 1.00 16.89 82 ASN B O 1
ATOM 628 N N . SER A 1 84 ? 109.289 160.198 118.314 1.00 46.18 83 SER B N 1
ATOM 629 C CA . SER A 1 84 ? 109.246 160.173 116.851 1.00 40.98 83 SER B CA 1
ATOM 630 C C . SER A 1 84 ? 109.776 158.848 116.303 1.00 44.55 83 SER B C 1
ATOM 631 O O . SER A 1 84 ? 110.788 158.783 115.606 1.00 37.29 83 SER B O 1
ATOM 634 N N . LEU A 1 85 ? 109.058 157.780 116.631 1.00 4.48 84 LEU B N 1
ATOM 635 C CA . LEU A 1 85 ? 109.495 156.425 116.320 1.00 3.53 84 LEU B CA 1
ATOM 636 C C . LEU A 1 85 ? 109.103 156.083 114.887 1.00 1.33 84 LEU B C 1
ATOM 637 O O . LEU A 1 85 ? 107.929 155.824 114.606 1.00 9.57 84 LEU B O 1
ATOM 642 N N . LYS A 1 86 ? 110.074 156.074 113.979 1.00 50.61 85 LYS B N 1
ATOM 643 C CA . LYS A 1 86 ? 109.807 155.605 112.628 1.00 49.31 85 LYS B CA 1
ATOM 644 C C . LYS A 1 86 ? 109.802 154.078 112.579 1.00 53.63 85 LYS B C 1
ATOM 645 O O . LYS A 1 86 ? 110.339 153.418 113.471 1.00 51.16 85 LYS B O 1
ATOM 651 N N . PRO A 1 87 ? 109.183 153.490 111.550 1.00 1.77 86 PRO B N 1
ATOM 652 C CA . PRO A 1 87 ? 109.067 152.024 111.503 1.00 5.72 86 PRO B CA 1
ATOM 653 C C . PRO A 1 87 ? 110.395 151.291 111.538 1.00 0.45 86 PRO B C 1
ATOM 654 O O . PRO A 1 87 ? 110.423 150.122 111.940 1.00 7.87 86 PRO B O 1
ATOM 658 N N . GLU A 1 88 ? 111.492 151.926 111.125 1.00 61.29 87 GLU B N 1
ATOM 659 C CA . GLU A 1 88 ? 112.804 151.289 111.168 1.00 65.30 87 GLU B CA 1
ATOM 660 C C . GLU A 1 88 ? 113.348 151.148 112.581 1.00 61.96 87 GLU B C 1
ATOM 661 O O . GLU A 1 88 ? 114.469 150.657 112.746 1.00 67.38 87 GLU B O 1
ATOM 667 N N . ASP A 1 89 ? 112.592 151.563 113.592 1.00 36.52 88 ASP B N 1
ATOM 668 C CA . ASP A 1 89 ? 113.001 151.457 114.983 1.00 34.96 88 ASP B CA 1
ATOM 669 C C . ASP A 1 89 ? 112.532 150.169 115.639 1.00 38.52 88 ASP B C 1
ATOM 670 O O . ASP A 1 89 ? 112.790 149.969 116.830 1.00 38.10 88 ASP B O 1
ATOM 675 N N . THR A 1 90 ? 111.847 149.299 114.906 1.00 16.30 89 THR B N 1
ATOM 676 C CA . THR A 1 90 ? 111.376 148.053 115.488 1.00 15.01 89 THR B CA 1
ATOM 677 C C . THR A 1 90 ? 112.544 147.093 115.674 1.00 12.89 89 THR B C 1
ATOM 678 O O . THR A 1 90 ? 113.307 146.832 114.740 1.00 14.79 89 THR B O 1
ATOM 682 N N . ALA A 1 91 ? 112.695 146.590 116.892 1.00 7.51 90 ALA B N 1
ATOM 683 C CA . ALA A 1 91 ? 113.802 145.717 117.264 1.00 6.13 90 ALA B CA 1
ATOM 684 C C . ALA A 1 91 ? 113.525 145.202 118.668 1.00 4.02 90 ALA B C 1
ATOM 685 O O . ALA A 1 91 ? 112.499 145.521 119.273 1.00 6.97 90 ALA B O 1
ATOM 687 N N . VAL A 1 92 ? 114.447 144.398 119.182 1.00 7.75 91 VAL B N 1
ATOM 688 C CA . VAL A 1 92 ? 114.402 143.922 120.558 1.00 8.96 91 VAL B CA 1
ATOM 689 C C . VAL A 1 92 ? 115.437 144.707 121.345 1.00 2.39 91 VAL B C 1
ATOM 690 O O . VAL A 1 92 ? 116.631 144.652 121.035 1.00 1.21 91 VAL B O 1
ATOM 694 N N . TYR A 1 93 ? 114.989 145.438 122.359 1.00 5.43 92 TYR B N 1
ATOM 695 C CA . TYR A 1 93 ? 115.853 146.332 123.114 1.00 2.87 92 TYR B CA 1
ATOM 696 C C . TYR A 1 93 ? 116.320 145.647 124.387 1.00 1.38 92 TYR B C 1
ATOM 697 O O . TYR A 1 93 ? 115.505 145.127 125.150 1.00 2.90 92 TYR B O 1
ATOM 706 N N . MET A 1 94 ? 117.630 145.651 124.612 1.00 10.01 93 MET B N 1
ATOM 707 C CA . MET A 1 94 ? 118.232 144.957 125.736 1.00 12.47 93 MET B CA 1
ATOM 708 C C . MET A 1 94 ? 119.015 145.937 126.589 1.00 10.94 93 MET B C 1
ATOM 709 O O . MET A 1 94 ? 119.492 146.966 126.109 1.00 14.06 93 MET B O 1
ATOM 714 N N . CYS A 1 95 ? 119.148 145.598 127.860 1.00 20.00 94 CYS B N 1
ATOM 715 C CA . CYS A 1 95 ? 119.853 146.413 128.832 1.00 14.75 94 CYS B CA 1
ATOM 716 C C . CYS A 1 95 ? 121.241 145.845 129.093 1.00 17.77 94 CYS B C 1
ATOM 717 O O . CYS A 1 95 ? 121.490 144.652 128.912 1.00 22.53 94 CYS B O 1
ATOM 720 N N . ASN A 1 96 ? 122.142 146.715 129.530 1.00 11.20 95 ASN B N 1
ATOM 721 C CA . ASN A 1 96 ? 123.507 146.338 129.851 1.00 11.13 95 ASN B CA 1
ATOM 722 C C . ASN A 1 96 ? 123.891 146.967 131.180 1.00 14.58 95 ASN B C 1
ATOM 723 O O . ASN A 1 96 ? 123.297 147.957 131.611 1.00 6.83 95 ASN B O 1
ATOM 728 N N . ALA A 1 97 ? 124.877 146.367 131.837 1.00 8.48 96 ALA B N 1
ATOM 729 C CA . ALA A 1 97 ? 125.402 146.894 133.090 1.00 2.52 96 ALA B CA 1
ATOM 730 C C . ALA A 1 97 ? 126.819 146.376 133.254 1.00 7.01 96 ALA B C 1
ATOM 731 O O . ALA A 1 97 ? 127.030 145.162 133.293 1.00 5.40 96 ALA B O 1
ATOM 733 N N . HIS A 1 98 ? 127.782 147.284 133.346 1.00 6.24 97 HIS B N 1
ATOM 734 C CA . HIS A 1 98 ? 129.186 146.921 133.462 1.00 8.38 97 HIS B CA 1
ATOM 735 C C . H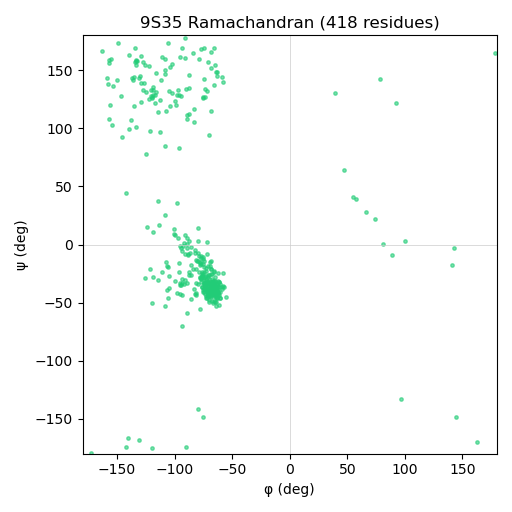IS A 1 98 ? 129.617 147.002 134.920 1.00 0.08 97 HIS B C 1
ATOM 736 O O . HIS A 1 98 ? 129.490 148.055 135.550 1.00 9.89 97 HIS B O 1
ATOM 743 N N . ARG A 1 99 ? 130.128 145.894 135.447 1.00 27.37 98 ARG B N 1
ATOM 744 C CA . ARG A 1 99 ? 130.714 145.840 136.778 1.00 25.53 98 ARG B CA 1
ATOM 745 C C . ARG A 1 99 ? 132.226 145.925 136.643 1.00 31.00 98 ARG B C 1
ATOM 746 O O . ARG A 1 99 ? 132.841 145.066 136.006 1.00 27.75 98 ARG B O 1
ATOM 754 N N . ARG A 1 100 ? 132.826 146.946 137.243 1.00 17.24 99 ARG B N 1
ATOM 755 C CA . ARG A 1 100 ? 134.268 147.127 137.201 1.00 18.32 99 ARG B CA 1
ATOM 756 C C . ARG A 1 100 ? 134.821 147.093 138.618 1.00 15.15 99 ARG B C 1
ATOM 757 O O . ARG A 1 100 ? 134.362 147.840 139.487 1.00 22.91 99 ARG B O 1
ATOM 765 N N . VAL A 1 101 ? 135.804 146.225 138.842 1.00 16.42 100 VAL B N 1
ATOM 766 C CA . VAL A 1 101 ? 136.439 146.049 140.141 1.00 19.26 100 VAL B CA 1
ATOM 767 C C . VAL A 1 101 ? 137.945 146.142 139.949 1.00 18.30 100 VAL B C 1
ATOM 768 O O . VAL A 1 101 ? 138.486 145.624 138.967 1.00 19.13 100 VAL B O 1
ATOM 772 N N . VAL A 1 102 ? 138.622 146.812 140.876 1.00 51.88 101 VAL B N 1
ATOM 773 C CA . VAL A 1 102 ? 140.042 147.123 140.743 1.00 50.39 101 VAL B CA 1
ATOM 774 C C . VAL A 1 102 ? 140.796 146.463 141.890 1.00 52.75 101 VAL B C 1
ATOM 775 O O . VAL A 1 102 ? 140.429 146.631 143.059 1.00 51.08 101 VAL B O 1
ATOM 779 N N . MET A 1 103 ? 141.844 145.716 141.554 1.00 67.57 102 MET B N 1
ATOM 780 C CA . MET A 1 103 ? 142.705 145.044 142.522 1.00 64.11 102 MET B CA 1
ATOM 781 C C . MET A 1 103 ? 144.175 145.334 142.218 1.00 61.50 102 MET B C 1
ATOM 782 O O . MET A 1 103 ? 144.507 146.196 141.403 1.00 66.32 102 MET B O 1
ATOM 787 N N . GLU A 1 104 ? 145.060 144.591 142.883 1.00 85.04 103 GLU B N 1
ATOM 788 C CA . GLU A 1 104 ? 146.471 144.946 142.943 1.00 84.76 103 GLU B CA 1
ATOM 789 C C . GLU A 1 104 ? 147.234 144.675 141.652 1.00 88.43 103 GLU B C 1
ATOM 790 O O . GLU A 1 104 ? 148.437 144.946 141.601 1.00 84.15 103 GLU B O 1
ATOM 796 N N A TRP A 1 105 ? 146.587 144.159 140.610 0.53 81.98 104 TRP B N 1
ATOM 797 N N B TRP A 1 105 ? 146.571 144.137 140.626 0.47 80.89 104 TRP B N 1
ATOM 798 C CA A TRP A 1 105 ? 147.256 144.002 139.328 0.53 74.94 104 TRP B CA 1
ATOM 799 C CA B TRP A 1 105 ? 147.190 143.891 139.334 0.47 74.84 104 TRP B CA 1
ATOM 800 C C A TRP A 1 105 ? 146.442 144.516 138.150 0.53 78.95 104 TRP B C 1
ATOM 801 C C B TRP A 1 105 ? 146.453 144.531 138.168 0.47 76.51 104 TRP B C 1
ATOM 802 O O A TRP A 1 105 ? 146.904 144.405 137.010 0.53 82.08 104 TRP B O 1
ATOM 803 O O B TRP A 1 105 ? 146.985 144.532 137.053 0.47 74.54 104 TRP B O 1
ATOM 824 N N . GLY A 1 106 ? 145.256 145.068 138.382 1.00 6.32 105 GLY B N 1
ATOM 825 C CA . GLY A 1 106 ? 144.491 145.669 137.318 1.00 7.07 105 GLY B CA 1
ATOM 826 C C . GLY A 1 106 ? 142.998 145.518 137.507 1.00 6.13 105 GLY B C 1
ATOM 827 O O . GLY A 1 106 ? 142.526 144.852 138.432 1.00 6.48 105 GLY B O 1
ATOM 828 N N . PRO A 1 107 ? 142.223 146.137 136.624 1.00 21.30 106 PRO B N 1
ATOM 829 C CA . PRO A 1 107 ? 140.766 146.067 136.726 1.00 21.09 106 PRO B CA 1
ATOM 830 C C . PRO A 1 107 ? 140.192 144.814 136.078 1.00 24.74 106 PRO B C 1
ATOM 831 O O . PRO A 1 107 ? 140.848 144.112 135.307 1.00 28.35 106 PRO B O 1
ATOM 835 N N . LEU A 1 108 ? 138.933 144.547 136.418 1.00 4.97 107 LEU B N 1
ATOM 836 C CA . LEU A 1 108 ? 138.180 143.429 135.872 1.00 1.61 107 LEU B CA 1
ATOM 837 C C . LEU A 1 108 ? 136.787 143.921 135.513 1.00 3.42 107 LEU B C 1
ATOM 838 O O . LEU A 1 108 ? 136.205 144.728 136.240 1.00 2.62 107 LEU B O 1
ATOM 843 N N . GLY A 1 109 ? 136.260 143.441 134.402 1.00 3.13 108 GLY B N 1
ATOM 844 C CA . GLY A 1 109 ? 134.964 143.888 133.919 1.00 6.77 108 GLY B CA 1
ATOM 845 C C . GLY A 1 109 ? 134.023 142.733 133.666 1.00 4.64 108 GLY B C 1
ATOM 846 O O . GLY A 1 109 ? 134.419 141.699 133.132 1.00 10.27 108 GLY B O 1
ATOM 847 N N . TYR A 1 110 ? 132.762 142.927 134.047 1.00 6.71 109 TYR B N 1
ATOM 848 C CA . TYR A 1 110 ? 131.726 141.910 133.919 1.00 6.33 109 TYR B CA 1
ATOM 849 C C . TYR A 1 110 ? 130.472 142.565 133.366 1.00 1.25 109 TYR B C 1
ATOM 850 O O . TYR A 1 110 ? 129.915 143.465 133.997 1.00 4.70 109 TYR B O 1
ATOM 859 N N . ASP A 1 111 ? 130.024 142.111 132.200 1.00 59.68 110 ASP B N 1
ATOM 860 C CA . ASP A 1 111 ? 128.834 142.655 131.561 1.00 62.19 110 ASP B CA 1
ATOM 861 C C . ASP A 1 111 ? 127.630 141.784 131.882 1.00 61.20 110 ASP B C 1
ATOM 862 O O . ASP A 1 111 ? 127.698 140.555 131.774 1.00 59.48 110 ASP B O 1
ATOM 867 N N . TYR A 1 112 ? 126.531 142.424 132.269 1.00 4.39 111 TYR B N 1
ATOM 868 C CA . TYR A 1 112 ? 125.284 141.743 132.578 1.00 6.62 111 TYR B CA 1
ATOM 869 C C . TYR A 1 112 ? 124.209 142.235 131.627 1.00 3.47 111 TYR B C 1
ATOM 870 O O . TYR A 1 112 ? 124.075 143.441 131.407 1.00 8.63 111 TYR B O 1
ATOM 879 N N . TRP A 1 113 ? 123.455 141.304 131.059 1.00 3.40 112 TRP B N 1
ATOM 880 C CA . TRP A 1 113 ? 122.435 141.611 130.070 1.00 7.95 112 TRP B CA 1
ATOM 881 C C . TRP A 1 113 ? 121.050 141.339 130.633 1.00 4.88 112 TRP B C 1
ATOM 882 O O . TRP A 1 113 ? 120.842 140.358 131.353 1.00 5.26 112 TRP B O 1
ATOM 893 N N . GLY A 1 114 ? 120.105 142.207 130.295 1.00 12.64 113 GLY B N 1
ATOM 894 C CA . GLY A 1 114 ? 118.738 142.065 130.750 1.00 16.01 113 GLY B CA 1
ATOM 895 C C . GLY A 1 114 ? 118.008 140.972 130.004 1.00 10.67 113 GLY B C 1
ATOM 896 O O . GLY A 1 114 ? 118.600 139.978 129.569 1.00 9.57 113 GLY B O 1
ATOM 897 N N . GLN A 1 115 ? 116.701 141.156 129.844 1.00 68.22 114 GLN B N 1
ATOM 898 C CA . GLN A 1 115 ? 115.853 140.149 129.226 1.00 59.54 114 GLN B CA 1
ATOM 899 C C . GLN A 1 115 ? 115.428 140.488 127.807 1.00 68.61 114 GLN B C 1
ATOM 900 O O . GLN A 1 115 ? 115.183 139.573 127.020 1.00 64.67 114 GLN B O 1
ATOM 906 N N . GLY A 1 116 ? 115.353 141.768 127.454 1.00 12.23 115 GLY B N 1
ATOM 907 C CA . GLY A 1 116 ? 114.929 142.159 126.126 1.00 8.33 115 GLY B CA 1
ATOM 908 C C . GLY A 1 116 ? 113.439 142.406 126.025 1.00 12.83 115 GLY B C 1
ATOM 909 O O . GLY A 1 116 ? 112.635 141.520 126.324 1.00 16.33 115 GLY B O 1
ATOM 910 N N . THR A 1 117 ? 113.058 143.610 125.612 1.00 8.75 116 THR B N 1
ATOM 911 C CA . THR A 1 117 ? 111.667 143.965 125.370 1.00 4.52 116 THR B CA 1
ATOM 912 C C . THR A 1 117 ? 111.469 144.212 123.883 1.00 7.08 116 THR B C 1
ATOM 913 O O . THR A 1 117 ? 112.156 145.049 123.294 1.00 7.77 116 THR B O 1
ATOM 917 N N . GLN A 1 118 ? 110.530 143.491 123.280 1.00 22.33 117 GLN B N 1
ATOM 918 C CA . GLN A 1 118 ? 110.257 143.664 121.863 1.00 20.05 117 GLN B CA 1
ATOM 919 C C . GLN A 1 118 ? 109.482 144.951 121.639 1.00 25.90 117 GLN B C 1
ATOM 920 O O . GLN A 1 118 ? 108.440 145.174 122.262 1.00 23.40 117 GLN B O 1
ATOM 926 N N . VAL A 1 119 ? 109.992 145.795 120.748 1.00 0.72 118 VAL B N 1
ATOM 927 C CA . VAL A 1 119 ? 109.356 147.052 120.375 1.00 4.18 118 VAL B CA 1
ATOM 928 C C . VAL A 1 119 ? 109.009 146.967 118.899 1.00 0.26 118 VAL B C 1
ATOM 929 O O . VAL A 1 119 ? 109.892 146.746 118.063 1.00 2.91 118 VAL B O 1
ATOM 933 N N . THR A 1 120 ? 107.730 147.127 118.577 1.00 18.55 119 THR B N 1
ATOM 934 C CA . THR A 1 120 ? 107.250 147.066 117.205 1.00 16.82 119 THR B CA 1
ATOM 935 C C . THR A 1 120 ? 106.585 148.386 116.854 1.00 19.59 119 THR B C 1
ATOM 936 O O . THR A 1 120 ? 105.706 148.851 117.583 1.00 13.25 119 THR B O 1
ATOM 940 N N . VAL A 1 121 ? 106.999 148.985 115.745 1.00 1.92 120 VAL B N 1
ATOM 941 C CA . VAL A 1 121 ? 106.480 150.275 115.312 1.00 7.68 120 VAL B CA 1
ATOM 942 C C . VAL A 1 121 ? 105.732 150.055 114.005 1.00 2.90 120 VAL B C 1
ATOM 943 O O . VAL A 1 121 ? 106.337 149.716 112.981 1.00 2.17 120 VAL B O 1
ATOM 947 N N . SER A 1 122 ? 104.418 150.253 114.036 1.00 55.79 121 SER B N 1
ATOM 948 C CA . SER A 1 122 ? 103.581 150.060 112.859 1.00 49.90 121 SER B CA 1
ATOM 949 C C . SER A 1 122 ? 102.204 150.675 113.073 1.00 50.72 121 SER B C 1
ATOM 950 O O . SER A 1 122 ? 101.349 150.626 112.191 1.00 49.36 121 SER B O 1
ATOM 953 N N . LEU B 2 15 ? 172.441 158.066 145.513 1.00 64.32 48 LEU A N 1
ATOM 954 C CA . LEU B 2 15 ? 171.175 158.021 146.234 1.00 61.65 48 LEU A CA 1
ATOM 955 C C . LEU B 2 15 ? 170.301 156.878 145.740 1.00 48.79 48 LEU A C 1
ATOM 956 O O . LEU B 2 15 ? 169.389 156.441 146.435 1.00 41.46 48 LEU A O 1
ATOM 961 N N . ALA B 2 16 ? 170.585 156.395 144.532 1.00 47.46 49 ALA A N 1
ATOM 962 C CA . ALA B 2 16 ? 169.816 155.291 143.975 1.00 52.84 49 ALA A CA 1
ATOM 963 C C . ALA B 2 16 ? 170.047 153.983 144.713 1.00 52.96 49 ALA A C 1
ATOM 964 O O . ALA B 2 16 ? 169.271 153.043 144.523 1.00 47.00 49 ALA A O 1
ATOM 966 N N . THR B 2 17 ? 171.086 153.898 145.541 1.00 49.14 50 THR A N 1
ATOM 967 C CA . THR B 2 17 ? 171.391 152.694 146.303 1.00 40.81 50 THR A CA 1
ATOM 968 C C . THR B 2 17 ? 170.825 152.737 147.715 1.00 46.28 50 THR A C 1
ATOM 969 O O . THR B 2 17 ? 170.269 151.739 148.184 1.00 46.12 50 THR A O 1
ATOM 973 N N . ARG B 2 18 ? 170.934 153.877 148.399 1.00 45.30 51 ARG A N 1
ATOM 974 C CA . ARG B 2 18 ? 170.352 153.995 149.731 1.00 30.07 51 ARG A CA 1
ATOM 975 C C . ARG B 2 18 ? 168.839 153.845 149.680 1.00 21.06 51 ARG A C 1
ATOM 976 O O . ARG B 2 18 ? 168.240 153.207 150.553 1.00 29.99 51 ARG A O 1
ATOM 984 N N . ILE B 2 19 ? 168.203 154.439 148.669 1.00 18.26 52 ILE A N 1
ATOM 985 C CA . ILE B 2 19 ? 166.761 154.308 148.503 1.00 15.31 52 ILE A CA 1
ATOM 986 C C . ILE B 2 19 ? 166.387 152.890 148.093 1.00 16.91 52 ILE A C 1
ATOM 987 O O . ILE B 2 19 ? 165.326 152.384 148.476 1.00 14.83 52 ILE A O 1
ATOM 992 N N . SER B 2 20 ? 167.243 152.221 147.319 1.00 19.92 53 SER A N 1
ATOM 993 C CA . SER B 2 20 ? 166.934 150.869 146.868 1.00 22.32 53 SER A CA 1
ATOM 994 C C . SER B 2 20 ? 166.812 149.903 148.038 1.00 24.27 53 SER A C 1
ATOM 995 O O . SER B 2 20 ? 165.920 149.049 148.056 1.00 27.76 53 SER A O 1
ATOM 998 N N . ASN B 2 21 ? 167.697 150.019 149.025 1.00 23.51 54 ASN A N 1
ATOM 999 C CA . ASN B 2 21 ? 167.672 149.160 150.207 1.00 20.10 54 ASN A CA 1
ATOM 1000 C C . ASN B 2 21 ? 166.969 149.832 151.376 1.00 20.46 54 ASN A C 1
ATOM 1001 O O . ASN B 2 21 ? 167.358 149.652 152.531 1.00 22.78 54 ASN A O 1
ATOM 1006 N N . SER B 2 22 ? 165.932 150.616 151.102 1.00 19.05 55 SER A N 1
ATOM 1007 C CA . SER B 2 22 ? 165.165 151.298 152.132 1.00 11.63 55 SER A CA 1
ATOM 1008 C C . SER B 2 22 ? 163.858 150.556 152.360 1.00 11.31 55 SER A C 1
ATOM 1009 O O . SER B 2 22 ? 163.142 150.243 151.404 1.00 9.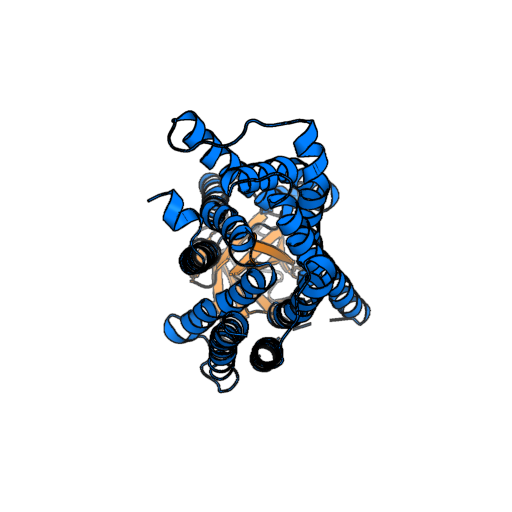68 55 SER A O 1
ATOM 1012 N N . GLY B 2 23 ? 163.556 150.276 153.622 1.00 12.84 56 GLY A N 1
ATOM 1013 C CA . GLY B 2 23 ? 162.337 149.601 153.993 1.00 8.88 56 GLY A CA 1
ATOM 1014 C C . GLY B 2 23 ? 161.124 150.510 153.990 1.00 10.69 56 GLY A C 1
ATOM 1015 O O . GLY B 2 23 ? 160.110 150.213 153.354 1.00 10.31 56 GLY A O 1
ATOM 1016 N N . PRO B 2 24 ? 161.185 151.620 154.733 1.00 9.32 57 PRO A N 1
ATOM 1017 C CA . PRO B 2 24 ? 160.062 152.571 154.700 1.00 5.63 57 PRO A CA 1
ATOM 1018 C C . PRO B 2 24 ? 159.763 153.130 153.321 1.00 6.03 57 PRO A C 1
ATOM 1019 O O . PRO B 2 24 ? 158.590 153.311 152.979 1.00 6.54 57 PRO A O 1
ATOM 1023 N N . ILE B 2 25 ? 160.789 153.410 152.517 1.00 8.03 58 ILE A N 1
ATOM 1024 C CA . ILE B 2 25 ? 160.568 154.073 151.235 1.00 7.53 58 ILE A CA 1
ATOM 1025 C C . ILE B 2 25 ? 159.873 153.138 150.254 1.00 7.60 58 ILE A C 1
ATOM 1026 O O . ILE B 2 25 ? 158.988 153.558 149.503 1.00 11.57 58 ILE A O 1
ATOM 1031 N N . SER B 2 26 ? 160.264 151.863 150.234 1.00 6.82 59 SER A N 1
ATOM 1032 C CA . SER B 2 26 ? 159.582 150.899 149.377 1.00 5.64 59 SER A CA 1
ATOM 1033 C C . SER B 2 26 ? 158.120 150.762 149.766 1.00 6.73 59 SER A C 1
ATOM 1034 O O . SER B 2 26 ? 157.266 150.489 148.917 1.00 8.90 59 SER A O 1
ATOM 1037 N N . ILE B 2 27 ? 157.820 150.924 151.056 1.00 10.10 60 ILE A N 1
ATOM 1038 C CA . ILE B 2 27 ? 156.441 150.851 151.530 1.00 9.10 60 ILE A CA 1
ATOM 1039 C C . ILE B 2 27 ? 155.652 152.060 151.046 1.00 8.93 60 ILE A C 1
ATOM 1040 O O . ILE B 2 27 ? 154.539 151.930 150.528 1.00 8.47 60 ILE A O 1
ATOM 1045 N N . ALA B 2 28 ? 156.223 153.257 151.207 1.00 10.57 61 ALA A N 1
ATOM 1046 C CA . ALA B 2 28 ? 155.536 154.478 150.796 1.00 8.62 61 ALA A CA 1
ATOM 1047 C C . ALA B 2 28 ? 155.351 154.532 149.286 1.00 13.95 61 ALA A C 1
ATOM 1048 O O . ALA B 2 28 ? 154.302 154.967 148.798 1.00 17.52 61 ALA A O 1
ATOM 1050 N N . ALA B 2 29 ? 156.366 154.112 148.529 1.00 12.61 62 ALA A N 1
ATOM 1051 C CA . ALA B 2 29 ? 156.256 154.107 147.076 1.00 7.34 62 ALA A CA 1
ATOM 1052 C C . ALA B 2 29 ? 155.252 153.068 146.600 1.00 10.15 62 ALA A C 1
ATOM 1053 O O . ALA B 2 29 ? 154.683 153.199 145.513 1.00 13.40 62 ALA A O 1
ATOM 1055 N N . TYR B 2 30 ? 155.029 152.021 147.393 1.00 10.70 63 TYR A N 1
ATOM 1056 C CA . TYR B 2 30 ? 154.052 151.007 147.010 1.00 13.29 63 TYR A CA 1
ATOM 1057 C C . TYR B 2 30 ? 152.628 151.511 147.204 1.00 20.13 63 TYR A C 1
ATOM 1058 O O . TYR B 2 30 ? 151.755 151.259 146.367 1.00 23.60 63 TYR A O 1
ATOM 1067 N N . CYS B 2 31 ? 152.369 152.222 148.305 1.00 23.65 64 CYS A N 1
ATOM 1068 C CA . CYS B 2 31 ? 151.040 152.788 148.517 1.00 22.10 64 CYS A CA 1
ATOM 1069 C C . CYS B 2 31 ? 150.743 153.896 147.518 1.00 24.53 64 CYS A C 1
ATOM 1070 O O . CYS B 2 31 ? 149.607 154.032 147.055 1.00 29.70 64 CYS A O 1
ATOM 1073 N N . LEU B 2 32 ? 151.746 154.711 147.186 1.00 19.78 65 LEU A N 1
ATOM 1074 C CA . LEU B 2 32 ? 151.546 155.755 146.186 1.00 19.23 65 LEU A CA 1
ATOM 1075 C C . LEU B 2 32 ? 151.207 155.161 144.826 1.00 23.08 65 LEU A C 1
ATOM 1076 O O . LEU B 2 32 ? 150.333 155.671 144.118 1.00 25.99 65 LEU A O 1
ATOM 1081 N N . SER B 2 33 ? 151.895 154.086 144.441 1.00 21.22 66 SER A N 1
ATOM 1082 C CA . SER B 2 33 ? 151.651 153.476 143.139 1.00 21.58 66 SER A CA 1
ATOM 1083 C C . SER B 2 33 ? 150.336 152.709 143.117 1.00 28.89 66 SER A C 1
ATOM 1084 O O . SER B 2 33 ? 149.722 152.553 142.056 1.00 30.58 66 SER A O 1
ATOM 1087 N N . SER B 2 34 ? 149.898 152.201 144.270 1.00 31.32 67 SER A N 1
ATOM 1088 C CA . SER B 2 34 ? 148.592 151.556 144.339 1.00 29.54 67 SER A CA 1
ATOM 1089 C C . SER B 2 34 ? 147.471 152.587 144.338 1.00 31.14 67 SER A C 1
ATOM 1090 O O . SER B 2 34 ? 146.404 152.355 143.761 1.00 31.72 67 SER A O 1
ATOM 1093 N N . ILE B 2 35 ? 147.691 153.726 144.995 1.00 32.24 68 ILE A N 1
ATOM 1094 C CA . ILE B 2 35 ? 146.710 154.808 144.979 1.00 33.15 68 ILE A CA 1
ATOM 1095 C C . ILE B 2 35 ? 146.567 155.368 143.570 1.00 28.38 68 ILE A C 1
ATOM 1096 O O . ILE B 2 35 ? 145.456 155.617 143.090 1.00 33.53 68 ILE A O 1
ATOM 1101 N N . LEU B 2 36 ? 147.694 155.571 142.887 1.00 24.15 69 LEU A N 1
ATOM 1102 C CA . LEU B 2 36 ? 147.662 156.120 141.536 1.00 27.09 69 LEU A CA 1
ATOM 1103 C C . LEU B 2 36 ? 146.966 155.174 140.570 1.00 27.24 69 LEU A C 1
ATOM 1104 O O . LEU B 2 36 ? 146.234 155.613 139.677 1.00 28.17 69 LEU A O 1
ATOM 1109 N N . MET B 2 37 ? 147.189 153.870 140.724 1.00 30.12 70 MET A N 1
ATOM 1110 C CA . MET B 2 37 ? 146.582 152.908 139.813 1.00 26.41 70 MET A CA 1
ATOM 1111 C C . MET B 2 37 ? 145.091 152.743 140.086 1.00 23.15 70 MET A C 1
ATOM 1112 O O . MET B 2 37 ? 144.302 152.582 139.151 1.00 23.58 70 MET A O 1
ATOM 1117 N N . THR B 2 38 ? 144.681 152.787 141.354 1.00 27.50 71 THR A N 1
ATOM 1118 C CA . THR B 2 38 ? 143.257 152.694 141.664 1.00 28.52 71 THR A CA 1
ATOM 1119 C C . THR B 2 38 ? 142.512 153.952 141.236 1.00 20.60 71 THR A C 1
ATOM 1120 O O . THR B 2 38 ? 141.353 153.882 140.815 1.00 22.50 71 THR A O 1
ATOM 1124 N N . VAL B 2 39 ? 143.157 155.114 141.345 1.00 22.29 72 VAL A N 1
ATOM 1125 C CA . VAL B 2 39 ? 142.522 156.365 140.940 1.00 19.31 72 VAL A CA 1
ATOM 1126 C C . VAL B 2 39 ? 142.282 156.381 139.436 1.00 26.17 72 VAL A C 1
ATOM 1127 O O . VAL B 2 39 ? 141.230 156.828 138.965 1.00 32.28 72 VAL A O 1
ATOM 1131 N N . THR B 2 40 ? 143.252 155.900 138.657 1.00 25.51 73 THR A N 1
ATOM 1132 C CA . THR B 2 40 ? 143.112 155.919 137.205 1.00 23.38 73 THR A CA 1
ATOM 1133 C C . THR B 2 40 ? 141.997 154.994 136.734 1.00 24.41 73 THR A C 1
ATOM 1134 O O . THR B 2 40 ? 141.221 155.353 135.843 1.00 24.73 73 THR A O 1
ATOM 1138 N N . ASN B 2 41 ? 141.895 153.806 137.317 1.00 23.33 74 ASN A N 1
ATOM 1139 C CA . ASN B 2 41 ? 140.922 152.818 136.870 1.00 21.42 74 ASN A CA 1
ATOM 1140 C C . ASN B 2 41 ? 139.546 152.991 137.500 1.00 27.39 74 ASN A C 1
ATOM 1141 O O . ASN B 2 41 ? 138.631 152.237 137.160 1.00 43.56 74 ASN A O 1
ATOM 1146 N N . LYS B 2 42 ? 139.371 153.957 138.393 1.00 24.20 75 LYS A N 1
ATOM 1147 C CA . LYS B 2 42 ? 138.096 154.165 139.064 1.00 25.83 75 LYS A CA 1
ATOM 1148 C C . LYS B 2 42 ? 137.559 155.579 138.941 1.00 25.08 75 LYS A C 1
ATOM 1149 O O . LYS B 2 42 ? 136.341 155.761 138.965 1.00 32.56 75 LYS A O 1
ATOM 1155 N N . TYR B 2 43 ? 138.419 156.575 138.805 1.00 23.36 76 TYR A N 1
ATOM 1156 C CA A TYR B 2 43 ? 138.007 157.971 138.723 0.38 27.70 76 TYR A CA 1
ATOM 1157 C CA B TYR B 2 43 ? 137.973 157.957 138.704 0.62 27.63 76 TYR A CA 1
ATOM 1158 C C . TYR B 2 43 ? 13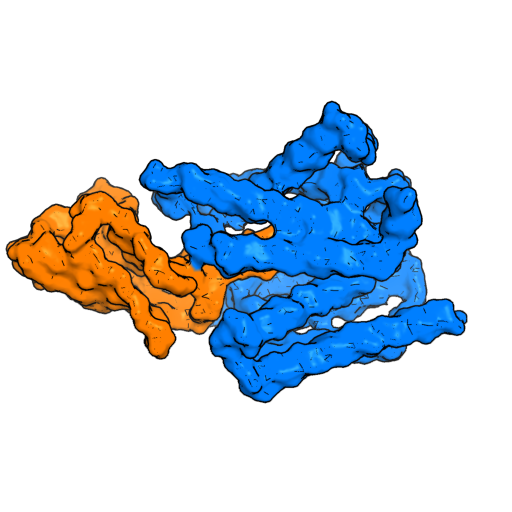8.365 158.623 137.398 1.00 27.50 76 TYR A C 1
ATOM 1159 O O . TYR B 2 43 ? 137.605 159.451 136.891 1.00 28.13 76 TYR A O 1
ATOM 1176 N N . VAL B 2 44 ? 139.518 158.278 136.823 1.00 25.69 77 VAL A N 1
ATOM 1177 C CA . VAL B 2 44 ? 139.892 158.847 135.532 1.00 27.63 77 VAL A CA 1
ATOM 1178 C C . VAL B 2 44 ? 139.201 158.096 134.399 1.00 24.01 77 VAL A C 1
ATOM 1179 O O . VAL B 2 44 ? 138.688 158.706 133.454 1.00 23.35 77 VAL A O 1
ATOM 1183 N N . LEU B 2 45 ? 139.170 156.768 134.475 1.00 24.06 78 LEU A N 1
ATOM 1184 C CA . LEU B 2 45 ? 138.482 155.934 133.494 1.00 23.49 78 LEU A CA 1
ATOM 1185 C C . LEU B 2 45 ? 137.239 155.366 134.172 1.00 28.67 78 LEU A C 1
ATOM 1186 O O . LEU B 2 45 ? 137.237 154.245 134.679 1.00 24.52 78 LEU A O 1
ATOM 1191 N N . SER B 2 46 ? 136.166 156.152 134.163 1.00 35.85 79 SER A N 1
ATOM 1192 C CA . SER B 2 46 ? 134.903 155.739 134.758 1.00 35.89 79 SER A CA 1
ATOM 1193 C C . SER B 2 46 ? 133.904 155.225 133.736 1.00 36.67 79 SER A C 1
ATOM 1194 O O . SER B 2 46 ? 133.100 154.347 134.060 1.00 43.79 79 SER A O 1
ATOM 1197 N N . GLY B 2 47 ? 133.933 155.748 132.518 1.00 27.28 80 GLY A N 1
ATOM 1198 C CA . GLY B 2 47 ? 133.101 155.253 131.448 1.00 22.27 80 GLY A CA 1
ATOM 1199 C C . GLY B 2 47 ? 133.714 154.135 130.640 1.00 27.04 80 GLY A C 1
ATOM 1200 O O . GLY B 2 47 ? 133.126 153.718 129.637 1.00 34.74 80 GLY A O 1
ATOM 1201 N N . PHE B 2 48 ? 134.884 153.640 131.036 1.00 23.73 81 PHE A N 1
ATOM 1202 C CA . PHE B 2 48 ? 135.519 152.551 130.307 1.00 20.76 81 PHE A CA 1
ATOM 1203 C C . PHE B 2 48 ? 134.797 151.239 130.576 1.00 20.07 81 PHE A C 1
ATOM 1204 O O . PHE B 2 48 ? 134.486 150.911 131.724 1.00 22.18 81 PHE A O 1
ATOM 1212 N N . SER B 2 49 ? 134.527 150.491 129.510 1.00 16.18 82 SER A N 1
ATOM 1213 C CA . SER B 2 49 ? 133.903 149.178 129.597 1.00 14.52 82 SER A CA 1
ATOM 1214 C C . SER B 2 49 ? 134.741 148.195 128.795 1.00 15.15 82 SER A C 1
ATOM 1215 O O . SER B 2 49 ? 134.965 148.401 127.599 1.00 16.92 82 SER A O 1
ATOM 1218 N N . PHE B 2 50 ? 135.199 147.130 129.448 1.00 12.48 83 PHE A N 1
ATOM 1219 C CA . PHE B 2 50 ? 136.041 146.139 128.785 1.00 13.18 83 PHE A CA 1
ATOM 1220 C C . PHE B 2 50 ? 135.918 144.828 129.550 1.00 19.28 83 PHE A C 1
ATOM 1221 O O . PHE B 2 50 ? 136.451 144.711 130.656 1.00 31.41 83 PHE A O 1
ATOM 1229 N N . ASN B 2 51 ? 135.231 143.848 128.965 1.00 15.47 84 ASN A N 1
ATOM 1230 C CA . ASN B 2 51 ? 135.061 142.546 129.592 1.00 16.42 84 ASN A CA 1
ATOM 1231 C C . ASN B 2 51 ? 136.011 141.496 129.032 1.00 20.47 84 ASN A C 1
ATOM 1232 O O . ASN B 2 51 ? 135.819 140.303 129.283 1.00 26.97 84 ASN A O 1
ATOM 1237 N N . LEU B 2 52 ? 137.025 141.910 128.274 1.00 17.24 85 LEU A N 1
ATOM 1238 C CA . LEU B 2 52 ? 138.111 141.023 127.866 1.00 19.42 85 LEU A CA 1
ATOM 1239 C C . LEU B 2 52 ? 139.255 141.244 128.852 1.00 21.30 85 LEU A C 1
ATOM 1240 O O . LEU B 2 52 ? 140.192 142.000 128.605 1.00 27.93 85 LEU A O 1
ATOM 1245 N N . ASN B 2 53 ? 139.159 140.566 129.999 1.00 19.28 86 ASN A N 1
ATOM 1246 C CA . ASN B 2 53 ? 140.049 140.864 131.118 1.00 22.83 86 ASN A CA 1
ATOM 1247 C C . ASN B 2 53 ? 141.495 140.503 130.803 1.00 24.02 86 ASN A C 1
ATOM 1248 O O . ASN B 2 53 ? 142.402 141.318 131.003 1.00 22.74 86 ASN A O 1
ATOM 1253 N N . PHE B 2 54 ? 141.735 139.284 130.318 1.00 23.53 87 PHE A N 1
ATOM 1254 C CA . PHE B 2 54 ? 143.109 138.816 130.170 1.00 15.58 87 PHE A CA 1
ATOM 1255 C C . PHE B 2 54 ? 143.823 139.536 129.035 1.00 18.41 87 PHE A C 1
ATOM 1256 O O . PHE B 2 54 ? 145.049 139.674 129.057 1.00 19.28 87 PHE A O 1
ATOM 1264 N N . PHE B 2 55 ? 143.077 139.988 128.026 1.00 25.73 88 PHE A N 1
ATOM 1265 C CA . PHE B 2 55 ? 143.697 140.705 126.918 1.00 21.27 88 PHE A CA 1
ATOM 1266 C C . PHE B 2 55 ? 144.086 142.120 127.328 1.00 19.65 88 PHE A C 1
ATOM 1267 O O . PHE B 2 55 ? 145.083 142.662 126.838 1.00 21.33 88 PHE A O 1
ATOM 1275 N N . LEU B 2 56 ? 143.313 142.739 128.221 1.00 18.34 89 LEU A N 1
ATOM 1276 C CA . LEU B 2 56 ? 143.679 144.063 128.713 1.00 21.24 89 LEU A CA 1
ATOM 1277 C C . LEU B 2 56 ? 144.850 143.986 129.684 1.00 20.89 89 LEU A C 1
ATOM 1278 O O . LEU B 2 56 ? 145.687 144.892 129.729 1.00 23.10 89 LEU A O 1
ATOM 1283 N N . LEU B 2 57 ? 144.919 142.916 130.478 1.00 17.98 90 LEU A N 1
ATOM 1284 C CA . LEU B 2 57 ? 146.051 142.735 131.380 1.00 15.99 90 LEU A CA 1
ATOM 1285 C C . LEU B 2 57 ? 147.311 142.361 130.613 1.00 12.64 90 LEU A C 1
ATOM 1286 O O . LEU B 2 57 ? 148.421 142.716 131.022 1.00 12.76 90 LEU A O 1
ATOM 1291 N N . ALA B 2 58 ? 147.162 141.631 129.506 1.00 13.31 91 ALA A N 1
ATOM 1292 C CA . ALA B 2 58 ? 148.301 141.365 128.635 1.00 11.39 91 ALA A CA 1
ATOM 1293 C C . ALA B 2 58 ? 148.796 142.645 127.980 1.00 14.37 91 ALA A C 1
ATOM 1294 O O . ALA B 2 58 ? 149.992 142.791 127.710 1.00 13.76 91 ALA A O 1
ATOM 1296 N N . VAL B 2 59 ? 147.884 143.577 127.700 1.00 21.04 92 VAL A N 1
ATOM 1297 C CA . VAL B 2 59 ? 148.276 144.871 127.150 1.00 18.98 92 VAL A CA 1
ATOM 1298 C C . VAL B 2 59 ? 149.036 145.681 128.193 1.00 14.90 92 VAL A C 1
ATOM 1299 O O . VAL B 2 59 ? 149.978 146.413 127.867 1.00 13.74 92 VAL A O 1
ATOM 1303 N N . GLN B 2 60 ? 148.645 145.560 129.464 1.00 14.02 93 GLN A N 1
ATOM 1304 C CA . GLN B 2 60 ? 149.361 146.248 130.535 1.00 17.82 93 GLN A CA 1
ATOM 1305 C C . GLN B 2 60 ? 150.807 145.780 130.617 1.00 19.30 93 GLN A C 1
ATOM 1306 O O . GLN B 2 60 ? 151.725 146.587 130.792 1.00 19.06 93 GLN A O 1
ATOM 1312 N N . SER B 2 61 ? 151.027 144.469 130.507 1.00 18.81 94 SER A N 1
ATOM 1313 C CA . SER B 2 61 ? 152.386 143.941 130.555 1.00 10.87 94 SER A CA 1
ATOM 1314 C C . SER B 2 61 ? 153.186 144.369 129.334 1.00 13.12 94 SER A C 1
ATOM 1315 O O . SER B 2 61 ? 154.412 144.499 129.402 1.00 21.62 94 SER A O 1
ATOM 1318 N N . ILE B 2 62 ? 152.513 144.579 128.202 1.00 13.09 95 ILE A N 1
ATOM 1319 C CA . ILE B 2 62 ? 153.194 145.102 127.020 1.00 14.31 95 ILE A CA 1
ATOM 1320 C C . ILE B 2 62 ? 153.608 146.549 127.247 1.00 14.53 95 ILE A C 1
ATOM 1321 O O . ILE B 2 62 ? 154.680 146.981 126.808 1.00 9.56 95 ILE A O 1
ATOM 1326 N N . VAL B 2 63 ? 152.766 147.320 127.935 1.00 19.28 96 VAL A N 1
ATOM 1327 C CA . VAL B 2 63 ? 153.072 148.726 128.181 1.00 15.04 96 VAL A CA 1
ATOM 1328 C C . VAL B 2 63 ? 154.249 148.856 129.138 1.00 12.82 96 VAL A C 1
ATOM 1329 O O . VAL B 2 63 ? 155.126 149.705 128.952 1.00 19.48 96 VAL A O 1
ATOM 1333 N N . CYS B 2 64 ? 154.290 148.019 130.177 1.00 13.60 97 CYS A N 1
ATOM 1334 C CA . CYS B 2 64 ? 155.406 148.071 131.117 1.00 14.51 97 CYS A CA 1
ATOM 1335 C C . CYS B 2 64 ? 156.693 147.571 130.476 1.00 13.03 97 CYS A C 1
ATOM 1336 O O . CYS B 2 64 ? 157.789 147.994 130.857 1.00 14.98 97 CYS A O 1
ATOM 1339 N N . ILE B 2 65 ? 156.582 146.658 129.511 1.00 14.04 98 ILE A N 1
ATOM 1340 C CA . ILE B 2 65 ? 157.766 146.132 128.837 1.00 12.67 98 ILE A CA 1
ATOM 1341 C C . ILE B 2 65 ? 158.384 147.196 127.936 1.00 11.48 98 ILE A C 1
ATOM 1342 O O . ILE B 2 65 ? 159.608 147.360 127.890 1.00 13.25 98 ILE A O 1
ATOM 1347 N N . VAL B 2 66 ? 157.549 147.933 127.201 1.00 12.90 99 VAL A N 1
ATOM 1348 C CA . VAL B 2 66 ? 158.070 148.979 126.327 1.00 11.24 99 VAL A CA 1
ATOM 1349 C C . VAL B 2 66 ? 158.482 150.199 127.140 1.00 13.49 99 VAL A C 1
ATOM 1350 O O . VAL B 2 66 ? 159.299 151.011 126.693 1.00 14.90 99 VAL A O 1
ATOM 1354 N N . THR B 2 67 ? 157.913 150.362 128.336 1.00 11.28 100 THR A N 1
ATOM 1355 C CA . THR B 2 67 ? 158.257 151.506 129.175 1.00 10.06 100 THR A CA 1
ATOM 1356 C C . THR B 2 67 ? 159.677 151.390 129.713 1.00 15.14 100 THR A C 1
ATOM 1357 O O . THR B 2 67 ? 160.473 152.330 129.608 1.00 18.24 100 THR A O 1
ATOM 1361 N N . ILE B 2 68 ? 160.018 150.235 130.289 1.00 15.08 101 ILE A N 1
ATOM 1362 C CA . ILE B 2 68 ? 161.347 150.064 130.864 1.00 8.81 101 ILE A CA 1
ATOM 1363 C C . ILE B 2 68 ? 162.344 149.616 129.806 1.00 8.72 101 ILE A C 1
ATOM 1364 O O . ILE B 2 68 ? 163.546 149.867 129.935 1.00 18.10 101 ILE A O 1
ATOM 1369 N N . GLY B 2 69 ? 161.878 148.950 128.751 1.00 5.67 102 GLY A N 1
ATOM 1370 C CA . GLY B 2 69 ? 162.774 148.595 127.665 1.00 5.30 102 GLY A CA 1
ATOM 1371 C C . GLY B 2 69 ? 163.277 149.809 126.912 1.00 12.34 102 GLY A C 1
ATOM 1372 O O . GLY B 2 69 ? 164.387 149.800 126.375 1.00 9.86 102 GLY A O 1
ATOM 1373 N N . SER B 2 70 ? 162.456 150.862 126.841 1.00 19.11 103 SER A N 1
ATOM 1374 C CA . SER B 2 70 ? 162.870 152.100 126.187 1.00 15.56 103 SER A CA 1
ATOM 1375 C C . SER B 2 70 ? 163.746 152.947 127.099 1.00 13.80 103 SER A C 1
ATOM 1376 O O . SER B 2 70 ? 164.651 153.642 126.626 1.00 12.44 103 SER A O 1
ATOM 1379 N N . LEU B 2 71 ? 163.480 152.921 128.406 1.00 14.17 104 LEU A N 1
ATOM 1380 C CA . LEU B 2 71 ? 164.340 153.633 129.344 1.00 14.45 104 LEU A CA 1
ATOM 1381 C C . LEU B 2 71 ? 165.744 153.045 129.355 1.00 14.80 104 LEU A C 1
ATOM 1382 O O . LEU B 2 71 ? 166.733 153.785 129.379 1.00 17.73 104 LEU A O 1
ATOM 1387 N N . LYS B 2 72 ? 165.854 151.716 129.343 1.00 9.65 105 LYS A N 1
ATOM 1388 C CA . LYS B 2 72 ? 167.168 151.086 129.273 1.00 9.11 105 LYS A CA 1
ATOM 1389 C C . LYS B 2 72 ? 167.843 151.355 127.935 1.00 14.94 105 LYS A C 1
ATOM 1390 O O . LYS B 2 72 ? 169.059 151.569 127.881 1.00 19.20 105 LYS A O 1
ATOM 1396 N N . SER B 2 73 ? 167.075 151.337 126.843 1.00 19.11 106 SER A N 1
ATOM 1397 C CA . SER B 2 73 ? 167.628 151.636 125.527 1.00 19.60 106 SER A CA 1
ATOM 1398 C C . SER B 2 73 ? 168.033 153.097 125.387 1.00 23.05 106 SER A C 1
ATOM 1399 O O . SER B 2 73 ? 168.838 153.421 124.508 1.00 26.89 106 SER A O 1
ATOM 1402 N N . LEU B 2 74 ? 167.485 153.979 126.218 1.00 18.71 107 LEU A N 1
ATOM 1403 C CA . LEU B 2 74 ? 167.905 155.370 126.292 1.00 15.52 107 LEU A CA 1
ATOM 1404 C C . LEU B 2 74 ? 169.061 155.573 127.257 1.00 20.99 107 LEU A C 1
ATOM 1405 O O . LEU B 2 74 ? 169.474 156.716 127.473 1.00 24.93 107 LEU A O 1
ATOM 1410 N N . ASN B 2 75 ? 169.571 154.493 127.851 1.00 21.80 108 ASN A N 1
ATOM 1411 C CA . ASN B 2 75 ? 170.698 154.522 128.781 1.00 26.73 108 ASN A CA 1
ATOM 1412 C C . ASN B 2 75 ? 170.356 155.251 130.079 1.00 25.89 108 ASN A C 1
ATOM 1413 O O . ASN B 2 75 ? 171.239 155.804 130.736 1.00 28.70 108 ASN A O 1
ATOM 1418 N N . ILE B 2 76 ? 169.080 155.249 130.464 1.00 17.81 109 ILE A N 1
ATOM 1419 C CA . ILE B 2 76 ? 168.649 155.859 131.717 1.00 17.93 109 ILE A CA 1
ATOM 1420 C C . ILE B 2 76 ? 168.727 154.823 132.828 1.00 18.27 109 ILE A C 1
ATOM 1421 O O . ILE B 2 76 ? 169.436 155.013 133.822 1.00 30.72 109 ILE A O 1
ATOM 1426 N N . ILE B 2 77 ? 168.001 153.725 132.667 1.00 17.63 110 ILE A N 1
ATOM 1427 C CA . ILE B 2 77 ? 168.041 152.620 133.601 1.00 15.77 110 ILE A CA 1
ATOM 1428 C C . ILE B 2 77 ? 168.836 151.483 132.971 1.00 14.89 110 ILE A C 1
ATOM 1429 O O . ILE B 2 77 ? 169.239 151.544 131.813 1.00 21.47 110 ILE A O 1
ATOM 1434 N N . THR B 2 78 ? 169.091 150.440 133.751 1.00 9.18 111 THR A N 1
ATOM 1435 C CA . THR B 2 78 ? 169.800 149.280 133.237 1.00 13.67 111 THR A CA 1
ATOM 1436 C C . THR B 2 78 ? 169.333 148.049 133.996 1.00 18.44 111 THR A C 1
ATOM 1437 O O . THR B 2 78 ? 169.093 148.110 135.203 1.00 29.92 111 THR A O 1
ATOM 1441 N N . TYR B 2 79 ? 169.190 146.940 133.279 1.00 13.69 112 TYR A N 1
ATOM 1442 C CA . TYR B 2 79 ? 168.873 145.668 133.902 1.00 10.27 112 TYR A CA 1
ATOM 1443 C C . TYR B 2 79 ? 169.503 144.558 133.073 1.00 14.17 112 TYR A C 1
ATOM 1444 O O . TYR B 2 79 ? 170.055 144.793 131.997 1.00 21.58 112 TYR A O 1
ATOM 1453 N N . ARG B 2 80 ? 169.421 143.340 133.598 1.00 20.57 113 ARG A N 1
ATOM 1454 C CA . ARG B 2 80 ? 170.081 142.195 132.987 1.00 21.40 113 ARG A CA 1
ATOM 1455 C C . ARG B 2 80 ? 169.482 141.886 131.621 1.00 28.87 113 ARG A C 1
ATOM 1456 O O . ARG B 2 80 ? 168.328 142.209 131.332 1.00 32.48 113 ARG A O 1
ATOM 1464 N N . GLN B 2 81 ? 170.293 141.266 130.770 1.00 25.25 114 GLN A N 1
ATOM 1465 C CA . GLN B 2 81 ? 169.806 140.762 129.499 1.00 26.19 114 GLN A CA 1
ATOM 1466 C C . GLN B 2 81 ? 168.901 139.553 129.723 1.00 28.22 114 GLN A C 1
ATOM 1467 O O . GLN B 2 81 ? 168.968 138.876 130.750 1.00 41.45 114 GLN A O 1
ATOM 1473 N N . PHE B 2 82 ? 168.038 139.291 128.747 1.00 17.28 115 PHE A N 1
ATOM 1474 C CA . PHE B 2 82 ? 167.186 138.114 128.815 1.00 13.21 115 PHE A CA 1
ATOM 1475 C C . PHE B 2 82 ? 168.035 136.851 128.740 1.00 15.39 115 PHE A C 1
ATOM 1476 O O . PHE B 2 82 ? 168.973 136.761 127.944 1.00 14.93 115 PHE A O 1
ATOM 1484 N N . ASN B 2 83 ? 167.708 135.873 129.583 1.00 16.29 116 ASN A N 1
ATOM 1485 C CA . ASN B 2 83 ? 168.455 134.625 129.660 1.00 16.05 116 ASN A CA 1
ATOM 1486 C C . ASN B 2 83 ? 167.496 133.453 129.526 1.00 15.66 116 ASN A C 1
ATOM 1487 O O . ASN B 2 83 ? 166.444 133.429 130.170 1.00 16.42 116 ASN A O 1
ATOM 1492 N N . LYS B 2 84 ? 167.860 132.488 128.680 1.00 19.33 117 LYS A N 1
ATOM 1493 C CA . LYS B 2 84 ? 167.022 131.309 128.493 1.00 19.42 117 LYS A CA 1
ATOM 1494 C C . LYS B 2 84 ? 166.983 130.449 129.749 1.00 18.08 117 LYS A C 1
ATOM 1495 O O . LYS B 2 84 ? 165.926 129.926 130.113 1.00 19.19 117 LYS A O 1
ATOM 1501 N N . ASP B 2 85 ? 168.126 130.282 130.418 1.00 25.44 118 ASP A N 1
ATOM 1502 C CA . ASP B 2 85 ? 168.197 129.450 131.614 1.00 22.44 118 ASP A CA 1
ATOM 1503 C C . ASP B 2 85 ? 167.628 130.129 132.849 1.00 10.96 118 ASP A C 1
ATOM 1504 O O . ASP B 2 85 ? 167.448 129.462 133.870 1.00 10.46 118 ASP A O 1
ATOM 1509 N N . GLU B 2 86 ? 167.356 131.427 132.792 1.00 11.16 119 GLU A N 1
ATOM 1510 C CA . GLU B 2 86 ? 166.771 132.137 133.919 1.00 10.19 119 GLU A CA 1
ATOM 1511 C C . GLU B 2 86 ? 165.304 132.455 133.703 1.00 9.69 119 GLU A C 1
ATOM 1512 O O . GLU B 2 86 ? 164.591 132.739 134.669 1.00 10.51 119 GLU A O 1
ATOM 1518 N N . ALA B 2 87 ? 164.847 132.430 132.451 1.00 10.94 120 ALA A N 1
ATOM 1519 C CA . ALA B 2 87 ? 163.417 132.469 132.181 1.00 9.45 120 ALA A CA 1
ATOM 1520 C C . ALA B 2 87 ? 162.767 131.129 132.497 1.00 13.87 120 ALA A C 1
ATOM 1521 O O . ALA B 2 87 ? 161.615 131.078 132.937 1.00 15.06 120 ALA A O 1
ATOM 1523 N N . LYS B 2 88 ? 163.493 130.030 132.272 1.00 14.39 121 LYS A N 1
ATOM 1524 C CA . LYS B 2 88 ? 162.991 128.705 132.618 1.00 7.29 121 LYS A CA 1
ATOM 1525 C C . LYS B 2 88 ? 162.890 128.503 134.121 1.00 7.92 121 LYS A C 1
ATOM 1526 O O . LYS B 2 88 ? 162.153 127.620 134.568 1.00 16.28 121 LYS A O 1
ATOM 1532 N N . LYS B 2 89 ? 163.615 129.292 134.909 1.00 7.59 122 LYS A N 1
ATOM 1533 C CA . LYS B 2 89 ? 163.548 129.208 136.359 1.00 8.56 122 LYS A CA 1
ATOM 1534 C C . LYS B 2 89 ? 162.598 130.228 136.963 1.00 11.22 122 LYS A C 1
ATOM 1535 O O . LYS B 2 89 ? 162.219 130.088 138.130 1.00 9.82 122 LYS A O 1
ATOM 1541 N N . TRP B 2 90 ? 162.211 131.244 136.196 1.00 10.62 123 TRP A N 1
ATOM 1542 C CA . TRP B 2 90 ? 161.178 132.184 136.598 1.00 9.14 123 TRP A CA 1
ATOM 1543 C C . TRP B 2 90 ? 159.791 131.751 136.147 1.00 11.63 123 TRP A C 1
ATOM 1544 O O . TRP B 2 90 ? 158.805 132.375 136.550 1.00 13.41 123 TRP A O 1
ATOM 1555 N N . SER B 2 91 ? 159.692 130.708 135.326 1.00 11.25 124 SER A N 1
ATOM 1556 C CA . SER B 2 91 ? 158.398 130.257 134.818 1.00 12.10 124 SER A CA 1
ATOM 1557 C C . SER B 2 91 ? 157.385 129.946 135.912 1.00 24.01 124 SER A C 1
ATOM 1558 O O . SER B 2 91 ? 156.225 130.363 135.771 1.00 25.98 124 SER A O 1
ATOM 1561 N N . PRO B 2 92 ? 157.722 129.228 136.995 1.00 27.45 125 PRO A N 1
ATOM 1562 C CA . PRO B 2 92 ? 156.709 129.005 138.041 1.00 15.25 125 PRO A CA 1
ATOM 1563 C C . PRO B 2 92 ? 156.150 130.285 138.633 1.00 13.84 125 PRO A C 1
ATOM 1564 O O . PRO B 2 92 ? 154.963 130.333 138.968 1.00 17.44 125 PRO A O 1
ATOM 1568 N N . ILE B 2 93 ? 156.968 131.328 138.773 1.00 15.08 126 ILE A N 1
ATOM 1569 C CA . ILE B 2 93 ? 156.474 132.578 139.342 1.00 13.52 126 ILE A CA 1
ATOM 1570 C C . ILE B 2 93 ? 155.542 133.288 138.368 1.00 14.50 126 ILE A C 1
ATOM 1571 O O . ILE B 2 93 ? 154.546 133.895 138.777 1.00 16.56 126 ILE A O 1
ATOM 1576 N N . ALA B 2 94 ? 155.856 133.250 137.072 1.00 15.90 127 ALA A N 1
ATOM 1577 C CA . ALA B 2 94 ? 154.971 133.861 136.084 1.00 14.37 127 ALA A CA 1
ATOM 1578 C C . ALA B 2 94 ? 153.679 133.069 135.931 1.00 19.74 127 ALA A C 1
ATOM 1579 O O . ALA B 2 94 ? 152.614 133.649 135.701 1.00 19.51 127 ALA A O 1
ATOM 1581 N N . PHE B 2 95 ? 153.759 131.740 136.035 1.00 23.27 128 PHE A N 1
ATOM 1582 C CA . PHE B 2 95 ? 152.558 130.910 136.002 1.00 14.21 128 PHE A CA 1
ATOM 1583 C C . PHE B 2 95 ? 151.668 131.183 137.205 1.00 13.81 128 PHE A C 1
ATOM 1584 O O . PHE B 2 95 ? 150.440 131.213 137.082 1.00 20.66 128 PHE A O 1
ATOM 1592 N N . LEU B 2 96 ? 152.269 131.368 138.382 1.00 13.28 129 LEU A N 1
ATOM 1593 C CA . LEU B 2 96 ? 151.487 131.683 139.571 1.00 13.11 129 LEU A CA 1
ATOM 1594 C C . LEU B 2 96 ? 150.880 133.076 139.496 1.00 13.67 129 LEU A C 1
ATOM 1595 O O . LEU B 2 96 ? 149.784 133.296 140.016 1.00 16.94 129 LEU A O 1
ATOM 1600 N N . LEU B 2 97 ? 151.573 134.025 138.868 1.00 12.29 130 LEU A N 1
ATOM 1601 C CA . LEU B 2 97 ? 151.040 135.379 138.767 1.00 15.59 130 LEU A CA 1
ATOM 1602 C C . LEU B 2 97 ? 149.769 135.412 137.927 1.00 19.89 130 LEU A C 1
ATOM 1603 O O . LEU B 2 97 ? 148.825 136.142 138.248 1.00 21.47 130 LEU A O 1
ATOM 1608 N N . VAL B 2 98 ? 149.728 134.637 136.842 1.00 19.76 131 VAL A N 1
ATOM 1609 C CA . VAL B 2 98 ? 148.498 134.517 136.067 1.00 18.88 131 VAL A CA 1
ATOM 1610 C C . VAL B 2 98 ? 147.494 133.627 136.785 1.00 19.17 131 VAL A C 1
ATOM 1611 O O . VAL B 2 98 ? 146.283 133.746 136.570 1.00 23.41 131 VAL A O 1
ATOM 1615 N N . ALA B 2 99 ? 147.970 132.721 137.641 1.00 16.41 132 ALA A N 1
ATOM 1616 C CA . ALA B 2 99 ? 147.057 131.872 138.397 1.00 11.68 132 ALA A CA 1
ATOM 1617 C C . ALA B 2 99 ? 146.202 132.696 139.351 1.00 17.96 132 ALA A C 1
ATOM 1618 O O . ALA B 2 99 ? 145.006 132.434 139.497 1.00 24.48 132 ALA A O 1
ATOM 1620 N N . MET B 2 100 ? 146.796 133.697 140.010 1.00 19.32 133 MET A N 1
ATOM 1621 C CA . MET B 2 100 ? 146.010 134.588 140.862 1.00 19.74 133 MET A CA 1
ATOM 1622 C C . MET B 2 100 ? 145.036 135.416 140.040 1.00 22.43 133 MET A C 1
ATOM 1623 O O . MET B 2 100 ? 143.939 135.741 140.506 1.00 23.00 133 MET A O 1
ATOM 1628 N N . ILE B 2 101 ? 145.430 135.791 138.824 1.00 20.72 134 ILE A N 1
ATOM 1629 C CA . ILE B 2 101 ? 144.569 136.616 137.982 1.00 20.92 134 ILE A CA 1
ATOM 1630 C C . ILE B 2 101 ? 143.342 135.826 137.547 1.00 19.00 134 ILE A C 1
ATOM 1631 O O . ILE B 2 101 ? 142.213 136.327 137.584 1.00 20.62 134 ILE A O 1
ATOM 1636 N N . TYR B 2 102 ? 143.544 134.570 137.143 1.00 16.41 135 TYR A N 1
ATOM 1637 C CA . TYR B 2 102 ? 142.434 133.764 136.648 1.00 15.51 135 TYR A CA 1
ATOM 1638 C C . TYR B 2 102 ? 141.477 133.382 137.769 1.00 18.66 135 TYR A C 1
ATOM 1639 O O . TYR B 2 102 ? 140.255 133.412 137.593 1.00 23.48 135 TYR A O 1
ATOM 1648 N N . THR B 2 103 ? 142.011 133.008 138.933 1.00 15.92 136 THR A N 1
ATOM 1649 C CA . THR B 2 103 ? 141.148 132.514 140.001 1.00 12.98 136 THR A CA 1
ATOM 1650 C C . THR B 2 103 ? 140.379 133.649 140.661 1.00 13.51 136 THR A C 1
ATOM 1651 O O . THR B 2 103 ? 139.263 133.445 141.149 1.00 16.62 136 THR A O 1
ATOM 1655 N N . SER B 2 104 ? 140.961 134.848 140.703 1.00 14.66 137 SER A N 1
ATOM 1656 C CA . SER B 2 104 ? 140.266 135.986 141.296 1.00 14.68 137 SER A CA 1
ATOM 1657 C C . SER B 2 104 ? 139.165 136.502 140.383 1.00 17.15 137 SER A C 1
ATOM 1658 O O . SER B 2 104 ? 138.105 136.920 140.858 1.00 18.90 137 SER A O 1
ATOM 1661 N N . SER B 2 105 ? 139.405 136.508 139.071 1.00 18.73 138 SER A N 1
ATOM 1662 C CA . SER B 2 105 ? 138.352 136.893 138.139 1.00 13.77 138 SER A CA 1
ATOM 1663 C C . SER B 2 105 ? 137.174 135.937 138.234 1.00 14.89 138 SER A C 1
ATOM 1664 O O . SER B 2 105 ? 136.014 136.362 138.208 1.00 17.49 138 SER A O 1
ATOM 1667 N N . LYS B 2 106 ? 137.452 134.640 138.349 1.00 13.48 139 LYS A N 1
ATOM 1668 C CA . LYS B 2 106 ? 136.394 133.659 138.532 1.00 12.48 139 LYS A CA 1
ATOM 1669 C C . LYS B 2 106 ? 135.799 133.712 139.932 1.00 13.98 139 LYS A C 1
ATOM 1670 O O . LYS B 2 106 ? 134.665 133.267 140.125 1.00 18.31 139 LYS A O 1
ATOM 1676 N N . ALA B 2 107 ? 136.536 134.238 140.911 1.00 13.21 140 ALA A N 1
ATOM 1677 C CA . ALA B 2 107 ? 136.002 134.375 142.261 1.00 10.59 140 ALA A CA 1
ATOM 1678 C C . ALA B 2 107 ? 135.038 135.546 142.364 1.00 15.80 140 ALA A C 1
ATOM 1679 O O . ALA B 2 107 ? 134.044 135.469 143.091 1.00 22.93 140 ALA A O 1
ATOM 1681 N N . LEU B 2 108 ? 135.315 136.635 141.647 1.00 15.37 141 LEU A N 1
ATOM 1682 C CA . LEU B 2 108 ? 134.483 137.831 141.682 1.00 13.26 141 LEU A CA 1
ATOM 1683 C C . LEU B 2 108 ? 133.266 137.740 140.778 1.00 13.42 141 LEU A C 1
ATOM 1684 O O . LEU B 2 108 ? 132.426 138.645 140.804 1.00 13.48 141 LEU A O 1
ATOM 1689 N N . GLN B 2 109 ? 133.158 136.690 139.970 1.00 13.69 142 GLN A N 1
ATOM 1690 C CA . GLN B 2 109 ? 131.962 136.498 139.168 1.00 13.57 142 GLN A CA 1
ATOM 1691 C C . GLN B 2 109 ? 130.821 135.922 139.998 1.00 16.88 142 GLN A C 1
ATOM 1692 O O . GLN B 2 109 ? 129.652 136.123 139.652 1.00 18.22 142 GLN A O 1
ATOM 1698 N N . TYR B 2 110 ? 131.135 135.245 141.108 1.00 14.93 143 TYR A N 1
ATOM 1699 C CA . TYR B 2 110 ? 130.135 134.770 142.053 1.00 17.35 143 TYR A CA 1
ATOM 1700 C C . TYR B 2 110 ? 130.164 135.484 143.396 1.00 15.69 143 TYR A C 1
ATOM 1701 O O . TYR B 2 110 ? 129.143 135.494 144.088 1.00 23.41 143 TYR A O 1
ATOM 1710 N N . LEU B 2 111 ? 131.290 136.070 143.783 1.00 14.62 144 LEU A N 1
ATOM 1711 C CA . LEU B 2 111 ? 131.435 136.747 145.063 1.00 17.89 144 LEU A CA 1
ATOM 1712 C C . LEU B 2 111 ? 131.569 138.249 144.854 1.00 16.68 144 LEU A C 1
ATOM 1713 O O . LEU B 2 111 ? 131.886 138.728 143.764 1.00 19.16 144 LEU A O 1
ATOM 1718 N N . SER B 2 112 ? 131.315 138.993 145.922 1.00 19.95 145 SER A N 1
ATOM 1719 C CA . SER B 2 112 ? 131.398 140.444 145.905 1.00 21.98 145 SER A CA 1
ATOM 1720 C C . SER B 2 112 ? 132.779 140.903 146.356 1.00 24.53 145 SER A C 1
ATOM 1721 O O . SER B 2 112 ? 133.596 140.121 146.841 1.00 33.30 145 SER A O 1
ATOM 1724 N N . ILE B 2 113 ? 133.042 142.195 146.162 1.00 26.23 146 ILE A N 1
ATOM 1725 C CA . ILE B 2 113 ? 134.298 142.774 146.641 1.00 28.11 146 ILE A CA 1
ATOM 1726 C C . ILE B 2 113 ? 134.412 142.719 148.161 1.00 25.39 146 ILE A C 1
ATOM 1727 O O . ILE B 2 113 ? 135.484 142.343 148.662 1.00 21.53 146 ILE A O 1
ATOM 1732 N N . PRO B 2 114 ? 133.387 143.083 148.948 1.00 29.18 147 PRO A N 1
ATOM 1733 C CA . PRO B 2 114 ? 133.541 142.983 150.410 1.00 27.42 147 PRO A CA 1
ATOM 1734 C C . PRO B 2 114 ? 133.859 141.582 150.902 1.00 20.00 147 PRO A C 1
ATOM 1735 O O . PRO B 2 114 ? 134.627 141.435 151.859 1.00 17.52 147 PRO A O 1
ATOM 1739 N N . VAL B 2 115 ? 133.288 140.546 150.285 1.00 17.02 148 VAL A N 1
ATOM 1740 C CA . VAL B 2 115 ? 133.598 139.181 150.699 1.00 19.61 148 VAL A CA 1
ATOM 1741 C C . VAL B 2 115 ? 134.959 138.755 150.164 1.00 22.20 148 VAL A C 1
ATOM 1742 O O . VAL B 2 115 ? 135.652 137.932 150.771 1.00 20.98 148 VAL A O 1
ATOM 1746 N N . TYR B 2 116 ? 135.358 139.299 149.015 1.00 20.31 149 TYR A N 1
ATOM 1747 C CA . TYR B 2 116 ? 136.690 139.033 148.487 1.00 21.92 149 TYR A CA 1
ATOM 1748 C C . TYR B 2 116 ? 137.767 139.571 149.420 1.00 24.71 149 TYR A C 1
ATOM 1749 O O . TYR B 2 116 ? 138.807 138.933 149.613 1.00 27.01 149 TYR A O 1
ATOM 1758 N N . THR B 2 117 ? 137.533 140.745 150.010 1.00 25.17 150 THR A N 1
ATOM 1759 C CA . THR B 2 117 ? 138.517 141.336 150.910 1.00 17.43 150 THR A CA 1
ATOM 1760 C C . THR B 2 117 ? 138.584 140.598 152.239 1.00 16.20 150 THR A C 1
ATOM 1761 O O . THR B 2 117 ? 139.629 140.611 152.897 1.00 23.28 150 THR A O 1
ATOM 1765 N N . ILE B 2 118 ? 137.491 139.958 152.657 1.00 15.22 151 ILE A N 1
ATOM 1766 C CA . ILE B 2 118 ? 137.525 139.156 153.878 1.00 15.18 151 ILE A CA 1
ATOM 1767 C C . ILE B 2 118 ? 138.501 138.000 153.715 1.00 21.85 151 ILE A C 1
ATOM 1768 O O . ILE B 2 118 ? 139.323 137.726 154.596 1.00 18.49 151 ILE A O 1
ATOM 1773 N N . PHE B 2 119 ? 138.423 137.307 152.577 1.00 27.51 152 PHE A N 1
ATOM 1774 C CA . PHE B 2 119 ? 139.304 136.174 152.320 1.00 23.88 152 PHE A CA 1
ATOM 1775 C C . PHE B 2 119 ? 140.726 136.620 152.021 1.00 22.93 152 PHE A C 1
ATOM 1776 O O . PHE B 2 119 ? 141.678 135.913 152.364 1.00 25.90 152 PHE A O 1
ATOM 1784 N N . LYS B 2 120 ? 140.892 137.771 151.371 1.00 18.68 153 LYS A N 1
ATOM 1785 C CA . LYS B 2 120 ? 142.225 138.264 151.058 1.00 17.33 153 LYS A CA 1
ATOM 1786 C C . LYS B 2 120 ? 142.977 138.731 152.294 1.00 17.74 153 LYS A C 1
ATOM 1787 O O . LYS B 2 120 ? 144.211 138.714 152.293 1.00 15.43 153 LYS A O 1
ATOM 1793 N N . ASN B 2 121 ? 142.270 139.146 153.339 1.00 17.76 154 ASN A N 1
ATOM 1794 C CA . ASN B 2 121 ? 142.893 139.487 154.608 1.00 11.77 154 ASN A CA 1
ATOM 1795 C C . ASN B 2 121 ? 143.062 138.278 155.512 1.00 15.82 154 ASN A C 1
ATOM 1796 O O . ASN B 2 121 ? 143.693 138.391 156.566 1.00 19.45 154 ASN A O 1
ATOM 1801 N N . LEU B 2 122 ? 142.507 137.132 155.128 1.00 16.63 155 LEU A N 1
ATOM 1802 C CA . LEU B 2 122 ? 142.754 135.872 155.810 1.00 15.55 155 LEU A CA 1
ATOM 1803 C C . LEU B 2 122 ? 143.967 135.139 155.258 1.00 16.66 155 LEU A C 1
ATOM 1804 O O . LEU B 2 122 ? 144.383 134.137 155.846 1.00 27.19 155 LEU A O 1
ATOM 1809 N N . THR B 2 123 ? 144.531 135.601 154.141 1.00 13.51 156 THR A N 1
ATOM 1810 C CA . THR B 2 123 ? 145.741 134.995 153.604 1.00 15.76 156 THR A CA 1
ATOM 1811 C C . THR B 2 123 ? 147.002 135.534 154.257 1.00 16.79 156 THR A C 1
ATOM 1812 O O . THR B 2 123 ? 148.043 134.880 154.182 1.00 17.57 156 THR A O 1
ATOM 1816 N N . ILE B 2 124 ? 146.944 136.716 154.875 1.00 19.46 157 ILE A N 1
ATOM 1817 C CA . ILE B 2 124 ? 148.119 137.228 155.573 1.00 12.54 157 ILE A CA 1
ATOM 1818 C C . ILE B 2 124 ? 148.466 136.332 156.749 1.00 12.43 157 ILE A C 1
ATOM 1819 O O . ILE B 2 124 ? 149.637 136.208 157.119 1.00 13.88 157 ILE A O 1
ATOM 1824 N N . ILE B 2 125 ? 147.463 135.701 157.362 1.00 12.14 158 ILE A N 1
ATOM 1825 C CA . ILE B 2 125 ? 147.728 134.724 158.408 1.00 12.93 158 ILE A CA 1
ATOM 1826 C C . ILE B 2 125 ? 148.364 133.465 157.845 1.00 14.74 158 ILE A C 1
ATOM 1827 O O . ILE B 2 125 ? 148.962 132.687 158.595 1.00 20.29 158 ILE A O 1
ATOM 1832 N N . LEU B 2 126 ? 148.251 133.243 156.538 1.00 11.34 159 LEU A N 1
ATOM 1833 C CA . LEU B 2 126 ? 148.818 132.076 155.876 1.00 11.12 159 LEU A CA 1
ATOM 1834 C C . LEU B 2 126 ? 150.195 132.365 155.290 1.00 8.92 159 LEU A C 1
ATOM 1835 O O . LEU B 2 126 ? 151.060 131.485 155.273 1.00 7.68 159 LEU A O 1
ATOM 1840 N N . ILE B 2 127 ? 150.411 133.586 154.797 1.00 9.28 160 ILE A N 1
ATOM 1841 C CA . ILE B 2 127 ? 151.744 134.008 154.379 1.00 7.31 160 ILE A CA 1
ATOM 1842 C C . ILE B 2 127 ? 152.648 134.214 155.587 1.00 9.73 160 ILE A C 1
ATOM 1843 O O . ILE B 2 127 ? 153.841 133.898 155.545 1.00 13.93 160 ILE A O 1
ATOM 1848 N N . ALA B 2 128 ? 152.103 134.764 156.675 1.00 9.71 161 ALA A N 1
ATOM 1849 C CA . ALA B 2 128 ? 152.890 134.962 157.888 1.00 7.36 161 ALA A CA 1
ATOM 1850 C C . ALA B 2 128 ? 153.384 133.646 158.460 1.00 11.02 161 ALA A C 1
ATOM 1851 O O . ALA B 2 128 ? 154.483 133.585 159.019 1.00 10.79 161 ALA A O 1
ATOM 1853 N N . TYR B 2 129 ? 152.581 132.594 158.349 1.00 12.38 162 TYR A N 1
ATOM 1854 C CA . TYR B 2 129 ? 152.933 131.271 158.838 1.00 9.62 162 TYR A CA 1
ATOM 1855 C C . TYR B 2 129 ? 153.587 130.405 157.775 1.00 12.02 162 TYR A C 1
ATOM 1856 O O . TYR B 2 129 ? 153.950 129.263 158.067 1.00 19.61 162 TYR A O 1
ATOM 1865 N N . GLY B 2 130 ? 153.730 130.912 156.555 1.00 9.16 163 GLY A N 1
ATOM 1866 C CA . GLY B 2 130 ? 154.506 130.240 155.534 1.00 8.30 163 GLY A CA 1
ATOM 1867 C C . GLY B 2 130 ? 155.918 130.779 155.495 1.00 13.27 163 GLY A C 1
ATOM 1868 O O . GLY B 2 130 ? 156.869 130.040 155.233 1.00 20.41 163 GLY A O 1
ATOM 1869 N N . GLU B 2 131 ? 156.062 132.081 155.752 1.00 13.13 164 GLU A N 1
ATOM 1870 C CA . GLU B 2 131 ? 157.387 132.667 155.916 1.00 11.97 164 GLU A CA 1
ATOM 1871 C C . GLU B 2 131 ? 158.118 132.069 157.107 1.00 17.61 164 GLU A C 1
ATOM 1872 O O . GLU B 2 131 ? 159.349 131.988 157.101 1.00 23.02 164 GLU A O 1
ATOM 1878 N N . VAL B 2 132 ? 157.384 131.668 158.143 1.00 18.76 165 VAL A N 1
ATOM 1879 C CA . VAL B 2 132 ? 158.008 131.053 159.307 1.00 19.72 165 VAL A CA 1
ATOM 1880 C C . VAL B 2 132 ? 158.526 129.662 158.969 1.00 26.69 165 VAL A C 1
ATOM 1881 O O . VAL B 2 132 ? 159.638 129.287 159.359 1.00 30.43 165 VAL A O 1
ATOM 1885 N N . ILE B 2 133 ? 157.734 128.874 158.244 1.00 24.36 166 ILE A N 1
ATOM 1886 C CA . ILE B 2 133 ? 158.132 127.504 157.942 1.00 21.59 166 ILE A CA 1
ATOM 1887 C C . ILE B 2 133 ? 159.284 127.483 156.947 1.00 29.61 166 ILE A C 1
ATOM 1888 O O . ILE B 2 133 ? 160.261 126.746 157.124 1.00 34.06 166 ILE A O 1
ATOM 1893 N N . TRP B 2 134 ? 159.199 128.295 155.896 1.00 29.78 167 TRP A N 1
ATOM 1894 C CA . TRP B 2 134 ? 160.130 128.190 154.780 1.00 36.02 167 TRP A CA 1
ATOM 1895 C C . TRP B 2 134 ? 161.324 129.126 154.934 1.00 32.51 167 TRP A C 1
ATOM 1896 O O . TRP B 2 134 ? 162.463 128.729 154.673 1.00 38.00 167 TRP A O 1
ATOM 1907 N N . PHE B 2 135 ? 161.086 130.368 155.345 1.00 27.24 168 PHE A N 1
ATOM 1908 C CA . PHE B 2 135 ? 162.162 131.335 155.514 1.00 24.39 168 PHE A CA 1
ATOM 1909 C C . PHE B 2 135 ? 162.700 131.392 156.936 1.00 27.46 168 PHE A C 1
ATOM 1910 O O . PHE B 2 135 ? 163.672 132.111 157.182 1.00 37.49 168 PHE A O 1
ATOM 1918 N N . GLY B 2 136 ? 162.095 130.669 157.874 1.00 30.23 169 GLY A N 1
ATOM 1919 C CA . GLY B 2 136 ? 162.577 130.661 159.240 1.00 26.51 169 GLY A CA 1
ATOM 1920 C C . GLY B 2 136 ? 162.177 131.897 160.017 1.00 37.23 169 GLY A C 1
ATOM 1921 O O . GLY B 2 136 ? 162.146 133.000 159.466 1.00 44.41 169 GLY A O 1
ATOM 1922 N N . GLY B 2 137 ? 161.866 131.730 161.286 1.00 37.29 170 GLY A N 1
ATOM 1923 C CA . GLY B 2 137 ? 161.532 132.854 162.134 1.00 43.94 170 GLY A CA 1
ATOM 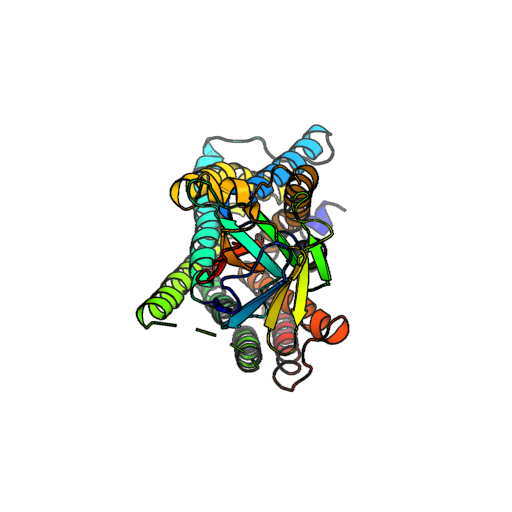1924 C C . GLY B 2 137 ? 160.448 132.464 163.124 1.00 51.66 170 GLY A C 1
ATOM 1925 O O . GLY B 2 137 ? 160.374 131.316 163.558 1.00 47.51 170 GLY A O 1
ATOM 1926 N N . LYS B 2 138 ? 159.623 133.449 163.469 1.00 52.35 171 LYS A N 1
ATOM 1927 C CA . LYS B 2 138 ? 158.486 133.229 164.348 1.00 38.58 171 LYS A CA 1
ATOM 1928 C C . LYS B 2 138 ? 157.461 134.324 164.098 1.00 40.16 171 LYS A C 1
ATOM 1929 O O . LYS B 2 138 ? 157.791 135.411 163.617 1.00 49.49 171 LYS A O 1
ATOM 1935 N N . VAL B 2 139 ? 156.207 134.021 164.421 1.00 27.41 172 VAL A N 1
ATOM 1936 C CA . VAL B 2 139 ? 155.120 134.991 164.376 1.00 25.21 172 VAL A CA 1
ATOM 1937 C C . VAL B 2 139 ? 154.768 135.334 165.816 1.00 33.78 172 VAL A C 1
ATOM 1938 O O . VAL B 2 139 ? 154.302 134.475 166.573 1.00 38.94 172 VAL A O 1
ATOM 1942 N N . THR B 2 140 ? 154.990 136.588 166.196 1.00 27.21 173 THR A N 1
ATOM 1943 C CA . THR B 2 140 ? 154.744 137.007 167.563 1.00 24.67 173 THR A CA 1
ATOM 1944 C C . THR B 2 140 ? 153.244 137.142 167.819 1.00 23.45 173 THR A C 1
ATOM 1945 O O . THR B 2 140 ? 152.418 137.089 166.905 1.00 17.88 173 THR A O 1
ATOM 1949 N N . THR B 2 141 ? 152.896 137.301 169.097 1.00 26.79 174 THR A N 1
ATOM 1950 C CA . THR B 2 141 ? 151.501 137.509 169.465 1.00 22.60 174 THR A CA 1
ATOM 1951 C C . THR B 2 141 ? 151.026 138.909 169.093 1.00 14.52 174 THR A C 1
ATOM 1952 O O . THR B 2 141 ? 149.875 139.080 168.679 1.00 11.69 174 THR A O 1
ATOM 1956 N N . MET B 2 142 ? 151.891 139.916 169.227 1.00 15.34 175 MET A N 1
ATOM 1957 C CA . MET B 2 142 ? 151.525 141.264 168.801 1.00 11.89 175 MET A CA 1
ATOM 1958 C C . MET B 2 142 ? 151.284 141.334 167.302 1.00 11.56 175 MET A C 1
ATOM 1959 O O . MET B 2 142 ? 150.364 142.027 166.858 1.00 17.12 175 MET A O 1
ATOM 1964 N N . ALA B 2 143 ? 152.111 140.653 166.510 1.00 12.91 176 ALA A N 1
ATOM 1965 C CA . ALA B 2 143 ? 151.904 140.614 165.068 1.00 8.53 176 ALA A CA 1
ATOM 1966 C C . ALA B 2 143 ? 150.645 139.842 164.704 1.00 9.12 176 ALA A C 1
ATOM 1967 O O . ALA B 2 143 ? 149.918 140.241 163.790 1.00 10.70 176 ALA A O 1
ATOM 1969 N N . LEU B 2 144 ? 150.376 138.735 165.402 1.00 8.54 177 LEU A N 1
ATOM 1970 C CA . LEU B 2 144 ? 149.184 137.941 165.114 1.00 10.02 177 LEU A CA 1
ATOM 1971 C C . LEU B 2 144 ? 147.909 138.730 165.375 1.00 7.51 177 LEU A C 1
ATOM 1972 O O . LEU B 2 144 ? 146.961 138.668 164.586 1.00 6.18 177 LEU A O 1
ATOM 1977 N N . SER B 2 145 ? 147.865 139.477 166.479 1.00 7.86 178 SER A N 1
ATOM 1978 C CA . SER B 2 145 ? 146.665 140.232 166.817 1.00 4.51 178 SER A CA 1
ATOM 1979 C C . SER B 2 145 ? 146.399 141.335 165.802 1.00 8.05 178 SER A C 1
ATOM 1980 O O . SER B 2 145 ? 145.266 141.810 165.674 1.00 11.30 178 SER A O 1
ATOM 1983 N N . SER B 2 146 ? 147.435 141.770 165.083 1.00 9.00 179 SER A N 1
ATOM 1984 C CA . SER B 2 146 ? 147.234 142.749 164.021 1.00 6.17 179 SER A CA 1
ATOM 1985 C C . SER B 2 146 ? 146.652 142.098 162.773 1.00 6.86 179 SER A C 1
ATOM 1986 O O . SER B 2 146 ? 145.956 142.757 161.994 1.00 9.63 179 SER A O 1
ATOM 1989 N N . PHE B 2 147 ? 146.938 140.814 162.553 1.00 7.55 180 PHE A N 1
ATOM 1990 C CA . PHE B 2 147 ? 146.321 140.106 161.436 1.00 8.78 180 PHE A CA 1
ATOM 1991 C C . PHE B 2 147 ? 144.827 139.930 161.665 1.00 8.21 180 PHE A C 1
ATOM 1992 O O . PHE B 2 147 ? 144.029 140.022 160.727 1.00 10.39 180 PHE A O 1
ATOM 2000 N N . LEU B 2 148 ? 144.429 139.661 162.911 1.00 5.88 181 LEU A N 1
ATOM 2001 C CA . LEU B 2 148 ? 143.013 139.491 163.214 1.00 5.26 181 LEU A CA 1
ATOM 2002 C C . LEU B 2 148 ? 142.285 140.826 163.282 1.00 6.96 181 LEU A C 1
ATOM 2003 O O . LEU B 2 148 ? 141.052 140.861 163.231 1.00 7.05 181 LEU A O 1
ATOM 2008 N N . LEU B 2 149 ? 143.022 141.931 163.404 1.00 9.29 182 LEU A N 1
ATOM 2009 C CA . LEU B 2 149 ? 142.386 143.242 163.413 1.00 7.43 182 LEU A CA 1
ATOM 2010 C C . LEU B 2 149 ? 142.181 143.772 162.001 1.00 7.54 182 LEU A C 1
ATOM 2011 O O . LEU B 2 149 ? 141.394 144.700 161.798 1.00 11.35 182 LEU A O 1
ATOM 2016 N N . MET B 2 150 ? 142.891 143.214 161.019 1.00 7.89 183 MET A N 1
ATOM 2017 C CA . MET B 2 150 ? 142.582 143.5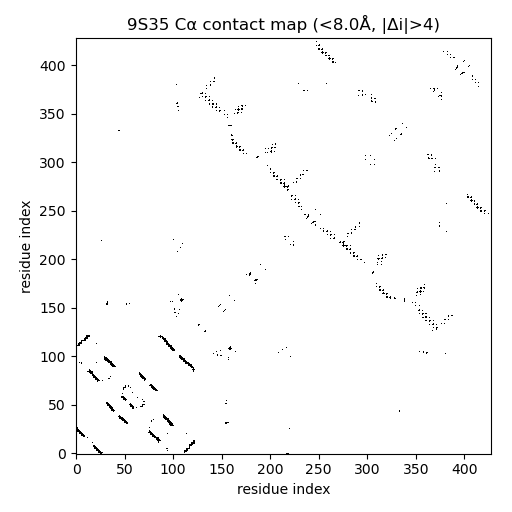13 159.626 1.00 9.75 183 MET A CA 1
ATOM 2018 C C . MET B 2 150 ? 141.413 142.674 159.130 1.00 15.13 183 MET A C 1
ATOM 2019 O O . MET B 2 150 ? 140.633 143.125 158.285 1.00 15.85 183 MET A O 1
ATOM 2024 N N . VAL B 2 151 ? 141.283 141.443 159.629 1.00 12.32 184 VAL A N 1
ATOM 2025 C CA . VAL B 2 151 ? 140.112 140.636 159.303 1.00 10.62 184 VAL A CA 1
ATOM 2026 C C . VAL B 2 151 ? 138.870 141.219 159.959 1.00 15.31 184 VAL A C 1
ATOM 2027 O O . VAL B 2 151 ? 137.781 141.213 159.375 1.00 23.01 184 VAL A O 1
ATOM 2031 N N . LEU B 2 152 ? 139.010 141.729 161.185 1.00 10.10 185 LEU A N 1
ATOM 2032 C CA . LEU B 2 152 ? 137.883 142.372 161.851 1.00 5.69 185 LEU A CA 1
ATOM 2033 C C . LEU B 2 152 ? 137.386 143.573 161.063 1.00 9.30 185 LEU A C 1
ATOM 2034 O O . LEU B 2 152 ? 136.178 143.737 160.873 1.00 15.45 185 LEU A O 1
ATOM 2039 N N . SER B 2 153 ? 138.299 144.429 160.598 1.00 9.40 186 SER A N 1
ATOM 2040 C CA . SER B 2 153 ? 137.884 145.595 159.825 1.00 9.16 186 SER A CA 1
ATOM 2041 C C . SER B 2 153 ? 137.178 145.176 158.545 1.00 13.94 186 SER A C 1
ATOM 2042 O O . SER B 2 153 ? 136.236 145.841 158.101 1.00 16.49 186 SER A O 1
ATOM 2045 N N . SER B 2 154 ? 137.631 144.084 157.928 1.00 18.01 187 SER A N 1
ATOM 2046 C CA . SER B 2 154 ? 136.943 143.544 156.760 1.00 13.89 187 SER A CA 1
ATOM 2047 C C . SER B 2 154 ? 135.549 143.046 157.115 1.00 13.00 187 SER A C 1
ATOM 2048 O O . SER B 2 154 ? 134.592 143.277 156.367 1.00 19.81 187 SER A O 1
ATOM 2051 N N . VAL B 2 155 ? 135.416 142.346 158.243 1.00 8.45 188 VAL A N 1
ATOM 2052 C CA . VAL B 2 155 ? 134.116 141.824 158.653 1.00 8.33 188 VAL A CA 1
ATOM 2053 C C . VAL B 2 155 ? 133.147 142.964 158.937 1.00 15.17 188 VAL A C 1
ATOM 2054 O O . VAL B 2 155 ? 131.978 142.918 158.538 1.00 21.61 188 VAL A O 1
ATOM 2058 N N . ILE B 2 156 ? 133.614 144.004 159.631 1.00 13.33 189 ILE A N 1
ATOM 2059 C CA . ILE B 2 156 ? 132.755 145.141 159.941 1.00 11.76 189 ILE A CA 1
ATOM 2060 C C . ILE B 2 156 ? 132.351 145.875 158.669 1.00 17.81 189 ILE A C 1
ATOM 2061 O O . ILE B 2 156 ? 131.191 146.269 158.508 1.00 31.34 189 ILE A O 1
ATOM 2066 N N . ALA B 2 157 ? 133.297 146.079 157.751 1.00 17.30 190 ALA A N 1
ATOM 2067 C CA . ALA B 2 157 ? 132.983 146.776 156.508 1.00 19.27 190 ALA A CA 1
ATOM 2068 C C . ALA B 2 157 ? 131.978 145.996 155.673 1.00 21.07 190 ALA A C 1
ATOM 2069 O O . ALA B 2 157 ? 131.093 146.585 155.043 1.00 27.26 190 ALA A O 1
ATOM 2071 N N . TYR B 2 158 ? 132.105 144.669 155.647 1.00 21.87 191 TYR A N 1
ATOM 2072 C CA . TYR B 2 158 ? 131.185 143.850 154.865 1.00 22.99 191 TYR A CA 1
ATOM 2073 C C . TYR B 2 158 ? 129.774 143.904 155.434 1.00 30.06 191 TYR A C 1
ATOM 2074 O O . TYR B 2 158 ? 128.796 143.896 154.680 1.00 43.29 191 TYR A O 1
ATOM 2083 N N . TYR B 2 159 ? 129.647 143.963 156.755 1.00 29.04 192 TYR A N 1
ATOM 2084 C CA . TYR B 2 159 ? 128.341 143.988 157.399 1.00 34.35 192 TYR A CA 1
ATOM 2085 C C . TYR B 2 159 ? 127.698 145.368 157.384 1.00 41.50 192 TYR A C 1
ATOM 2086 O O . TYR B 2 159 ? 126.728 145.590 158.114 1.00 48.82 192 TYR A O 1
ATOM 2095 N N . GLY B 2 160 ? 128.208 146.292 156.579 1.00 39.20 193 GLY A N 1
ATOM 2096 C CA . GLY B 2 160 ? 127.634 147.619 156.479 1.00 43.35 193 GLY A CA 1
ATOM 2097 C C . GLY B 2 160 ? 127.661 148.174 155.069 1.00 40.93 193 GLY A C 1
ATOM 2098 O O . GLY B 2 160 ? 126.832 147.815 154.234 1.00 35.34 193 GLY A O 1
ATOM 2099 N N . ASP B 2 170 ? 120.970 130.677 143.936 1.00 69.40 203 ASP A N 1
ATOM 2100 C CA . ASP B 2 170 ? 121.669 129.465 143.527 1.00 72.19 203 ASP A CA 1
ATOM 2101 C C . ASP B 2 170 ? 122.614 128.987 144.620 1.00 66.63 203 ASP A C 1
ATOM 2102 O O . ASP B 2 170 ? 123.402 129.765 145.154 1.00 56.34 203 ASP A O 1
ATOM 2107 N N . ALA B 2 171 ? 122.526 127.698 144.953 1.00 74.51 204 ALA A N 1
ATOM 2108 C CA . ALA B 2 171 ? 123.426 127.129 145.948 1.00 74.66 204 ALA A CA 1
ATOM 2109 C C . ALA B 2 171 ? 124.759 126.728 145.330 1.00 65.91 204 ALA A C 1
ATOM 2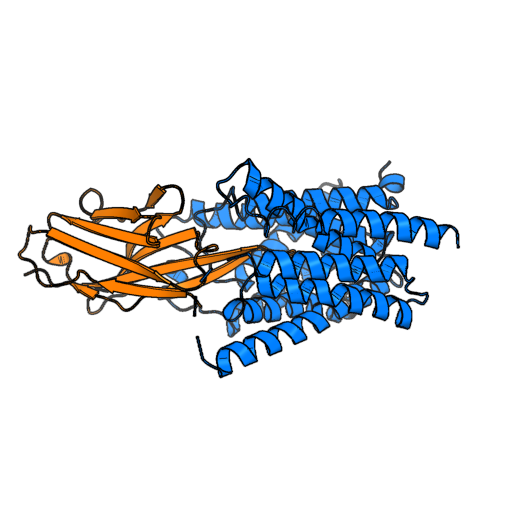110 O O . ALA B 2 171 ? 125.810 126.908 145.952 1.00 60.49 204 ALA A O 1
ATOM 2112 N N . PHE B 2 172 ? 124.735 126.189 144.109 1.00 62.70 205 PHE A N 1
ATOM 2113 C CA . PHE B 2 172 ? 125.977 125.823 143.435 1.00 52.32 205 PHE A CA 1
ATOM 2114 C C . PHE B 2 172 ? 126.833 127.052 143.159 1.00 45.29 205 PHE A C 1
ATOM 2115 O O . PHE B 2 172 ? 128.064 126.994 143.250 1.00 39.08 205 PHE A O 1
ATOM 2123 N N . ALA B 2 173 ? 126.198 128.176 142.821 1.00 48.38 206 ALA A N 1
ATOM 2124 C CA . ALA B 2 173 ? 126.943 129.381 142.469 1.00 41.14 206 ALA A CA 1
ATOM 2125 C C . ALA B 2 173 ? 127.780 129.874 143.639 1.00 42.34 206 ALA A C 1
ATOM 2126 O O . ALA B 2 173 ? 128.921 130.313 143.458 1.00 43.97 206 ALA A O 1
ATOM 2128 N N . LEU B 2 174 ? 127.227 129.821 144.849 1.00 54.17 207 LEU A N 1
ATOM 2129 C CA . LEU B 2 174 ? 127.964 130.253 146.029 1.00 46.92 207 LEU A CA 1
ATOM 2130 C C . LEU B 2 174 ? 128.942 129.200 146.534 1.00 47.93 207 LEU A C 1
ATOM 2131 O O . LEU B 2 174 ? 129.800 129.526 147.357 1.00 40.80 207 LEU A O 1
ATOM 2136 N N . TYR B 2 175 ? 128.833 127.953 146.068 1.00 54.33 208 TYR A N 1
ATOM 2137 C CA . TYR B 2 175 ? 129.875 126.962 146.324 1.00 38.91 208 TYR A CA 1
ATOM 2138 C C . TYR B 2 175 ? 131.090 127.218 145.445 1.00 28.71 208 TYR A C 1
ATOM 2139 O O . TYR B 2 175 ? 132.231 127.097 145.898 1.00 29.98 208 TYR A O 1
ATOM 2148 N N . LEU B 2 176 ? 130.856 127.564 144.176 1.00 29.09 209 LEU A N 1
ATOM 2149 C CA . LEU B 2 176 ? 131.953 127.922 143.285 1.00 22.65 209 LEU A CA 1
ATOM 2150 C C . LEU B 2 176 ? 132.555 129.266 143.660 1.00 19.03 209 LEU A C 1
ATOM 2151 O O . LEU B 2 176 ? 133.668 129.588 143.234 1.00 23.16 209 LEU A O 1
ATOM 2156 N N . GLY B 2 177 ? 131.827 130.073 144.428 1.00 17.62 210 GLY A N 1
ATOM 2157 C CA . GLY B 2 177 ? 132.382 131.335 144.882 1.00 17.66 210 GLY A CA 1
ATOM 2158 C C . GLY B 2 177 ? 133.519 131.146 145.865 1.00 18.48 210 GLY A C 1
ATOM 2159 O O . GLY B 2 177 ? 134.522 131.859 145.815 1.00 14.83 210 GLY A O 1
ATOM 2160 N N . TYR B 2 178 ? 133.374 130.183 146.782 1.00 22.61 211 TYR A N 1
ATOM 2161 C CA . TYR B 2 178 ? 134.424 129.950 147.767 1.00 16.41 211 TYR A CA 1
ATOM 2162 C C . TYR B 2 178 ? 135.477 128.975 147.262 1.00 13.00 211 TYR A C 1
ATOM 2163 O O . TYR B 2 178 ? 136.607 128.985 147.757 1.00 15.69 211 TYR A O 1
ATOM 2172 N N . PHE B 2 179 ? 135.136 128.118 146.300 1.00 11.30 212 PHE A N 1
ATOM 2173 C CA . PHE B 2 179 ? 136.154 127.264 145.701 1.00 8.95 212 PHE A CA 1
ATOM 2174 C C . PHE B 2 179 ? 137.172 128.095 144.936 1.00 11.06 212 PHE A C 1
ATOM 2175 O O . PHE B 2 179 ? 138.384 127.922 145.099 1.00 15.27 212 PHE A O 1
ATOM 2183 N N . TRP B 2 180 ? 136.697 129.009 144.091 1.00 11.01 213 TRP A N 1
ATOM 2184 C CA . TRP B 2 180 ? 137.598 129.890 143.362 1.00 9.32 213 TRP A CA 1
ATOM 2185 C C . TRP B 2 180 ? 138.232 130.930 144.269 1.00 10.65 213 TRP A C 1
ATOM 2186 O O . TRP B 2 180 ? 139.128 131.656 143.829 1.00 14.28 213 TRP A O 1
ATOM 2197 N N . MET B 2 181 ? 137.779 131.029 145.518 1.00 11.98 214 MET A N 1
ATOM 2198 C CA . MET B 2 181 ? 138.369 131.982 146.448 1.00 14.36 214 MET A CA 1
ATOM 2199 C C . MET B 2 181 ? 139.444 131.329 147.310 1.00 16.72 214 MET A C 1
ATOM 2200 O O . MET B 2 181 ? 140.425 131.982 147.676 1.00 18.66 214 MET A O 1
ATOM 2205 N N . LEU B 2 182 ? 139.283 130.046 147.644 1.00 12.85 215 LEU A N 1
ATOM 2206 C CA . LEU B 2 182 ? 140.336 129.348 148.374 1.00 9.73 215 LEU A CA 1
ATOM 2207 C C . LEU B 2 182 ? 141.509 129.012 147.462 1.00 18.49 215 LEU A C 1
ATOM 2208 O O . LEU B 2 182 ? 142.650 128.912 147.924 1.00 28.12 215 LEU A O 1
ATOM 2213 N N . THR B 2 183 ? 141.248 128.820 146.167 1.00 14.77 216 THR A N 1
ATOM 2214 C CA . THR B 2 183 ? 142.337 128.603 145.221 1.00 13.79 216 THR A CA 1
ATOM 2215 C C . THR B 2 183 ? 143.122 129.886 144.988 1.00 16.43 216 THR A C 1
ATOM 2216 O O . THR B 2 183 ? 144.328 129.846 144.728 1.00 23.65 216 THR A O 1
ATOM 2220 N N . ASN B 2 184 ? 142.449 131.036 145.059 1.00 15.13 217 ASN A N 1
ATOM 2221 C CA . ASN B 2 184 ? 143.161 132.309 145.020 1.00 14.29 217 ASN A CA 1
ATOM 2222 C C . ASN B 2 184 ? 144.004 132.509 146.269 1.00 17.49 217 ASN A C 1
ATOM 2223 O O . ASN B 2 184 ? 145.084 133.103 146.207 1.00 20.23 217 ASN A O 1
ATOM 2228 N N . CYS B 2 185 ? 143.516 132.043 147.418 1.00 18.32 218 CYS A N 1
ATOM 2229 C CA . CYS B 2 185 ? 144.285 132.164 148.651 1.00 19.04 218 CYS A CA 1
ATOM 2230 C C . CYS B 2 185 ? 145.597 131.399 148.549 1.00 17.91 218 CYS A C 1
ATOM 2231 O O . CYS B 2 185 ? 146.644 131.874 149.000 1.00 22.74 218 CYS A O 1
ATOM 2234 N N . PHE B 2 186 ? 145.557 130.207 147.954 1.00 17.92 219 PHE A N 1
ATOM 2235 C CA . PHE B 2 186 ? 146.764 129.397 147.833 1.00 17.86 219 PHE A CA 1
ATOM 2236 C C . PHE B 2 186 ? 147.700 129.956 146.771 1.00 14.31 219 PHE A C 1
ATOM 2237 O O . PHE B 2 186 ? 148.924 129.910 146.927 1.00 17.40 219 PHE A O 1
ATOM 2245 N N . ALA B 2 187 ? 147.144 130.479 145.676 1.00 17.05 220 ALA A N 1
ATOM 2246 C CA . ALA B 2 187 ? 147.978 131.007 144.601 1.00 15.43 220 ALA A CA 1
ATOM 2247 C C . ALA B 2 187 ? 148.596 132.346 144.980 1.00 15.76 220 ALA A C 1
ATOM 2248 O O . ALA B 2 187 ? 149.711 132.664 144.554 1.00 14.44 220 ALA A O 1
ATOM 2250 N N . SER B 2 188 ? 147.880 133.153 145.767 1.00 17.86 221 SER A N 1
ATOM 2251 C CA . SER B 2 188 ? 148.429 134.428 146.218 1.00 13.61 221 SER A CA 1
ATOM 2252 C C . SER B 2 188 ? 149.517 134.223 147.261 1.00 14.93 221 SER A C 1
ATOM 2253 O O . SER B 2 188 ? 150.520 134.944 147.271 1.00 15.34 221 SER A O 1
ATOM 2256 N N . ALA B 2 189 ? 149.328 133.258 148.160 1.00 17.59 222 ALA A N 1
ATOM 2257 C CA . ALA B 2 189 ? 150.338 132.981 149.175 1.00 13.58 222 ALA A CA 1
ATOM 2258 C C . ALA B 2 189 ? 151.567 132.329 148.559 1.00 12.36 222 ALA A C 1
ATOM 2259 O O . ALA B 2 189 ? 152.702 132.659 148.917 1.00 11.44 222 ALA A O 1
ATOM 2261 N N . ALA B 2 190 ? 151.360 131.394 147.631 1.00 13.98 223 ALA A N 1
ATOM 2262 C CA . ALA B 2 190 ? 152.489 130.728 146.991 1.00 9.29 223 ALA A CA 1
ATOM 2263 C C . ALA B 2 190 ? 153.269 131.690 146.111 1.00 13.60 223 ALA A C 1
ATOM 2264 O O . ALA B 2 190 ? 154.486 131.554 145.964 1.00 18.64 223 ALA A O 1
ATOM 2266 N N . PHE B 2 191 ? 152.586 132.667 145.512 1.00 14.02 224 PHE A N 1
ATOM 2267 C CA . PHE B 2 191 ? 153.259 133.602 144.616 1.00 10.15 224 PHE A CA 1
ATOM 2268 C C . PHE B 2 191 ? 154.335 134.393 145.346 1.00 13.26 224 PHE A C 1
ATOM 2269 O O . PHE B 2 191 ? 155.486 134.445 144.904 1.00 11.94 224 PHE A O 1
ATOM 2277 N N . VAL B 2 192 ? 153.982 135.010 146.475 1.00 14.37 225 VAL A N 1
ATOM 2278 C CA . VAL B 2 192 ? 154.927 135.873 147.179 1.00 11.46 225 VAL A CA 1
ATOM 2279 C C . VAL B 2 192 ? 156.032 135.054 147.832 1.00 11.51 225 VAL A C 1
ATOM 2280 O O . VAL B 2 192 ? 157.194 135.470 147.858 1.00 12.53 225 VAL A O 1
ATOM 2284 N N . LEU B 2 193 ? 155.689 133.896 148.395 1.00 11.40 226 LEU A N 1
ATOM 2285 C CA . LEU B 2 193 ? 156.691 133.080 149.072 1.00 8.67 226 LEU A CA 1
ATOM 2286 C C . LEU B 2 193 ? 157.701 132.519 148.080 1.00 10.34 226 LEU A C 1
ATOM 2287 O O . LEU B 2 193 ? 158.906 132.495 148.349 1.00 11.68 226 LEU A O 1
ATOM 2292 N N . ILE B 2 194 ? 157.223 132.043 146.930 1.00 11.90 227 ILE A N 1
ATOM 2293 C CA . ILE B 2 194 ? 158.122 131.515 145.910 1.00 10.14 227 ILE A CA 1
ATOM 2294 C C . ILE B 2 194 ? 158.910 132.640 145.254 1.00 11.82 227 ILE A C 1
ATOM 2295 O O . ILE B 2 194 ? 160.106 132.496 144.977 1.00 15.58 227 ILE A O 1
ATOM 2300 N N . MET B 2 195 ? 158.259 133.774 144.991 1.00 12.39 228 MET A N 1
ATOM 2301 C CA . MET B 2 195 ? 158.944 134.884 144.337 1.00 8.84 228 MET A CA 1
ATOM 2302 C C . MET B 2 195 ? 160.053 135.441 145.215 1.00 10.51 228 MET A C 1
ATOM 2303 O O . MET B 2 195 ? 161.187 135.609 144.759 1.00 18.82 228 MET A O 1
ATOM 2308 N N . ARG B 2 196 ? 159.750 135.719 146.486 1.00 11.28 229 ARG A N 1
ATOM 2309 C CA . ARG B 2 196 ? 160.751 136.308 147.371 1.00 10.99 229 ARG A CA 1
ATOM 2310 C C . ARG B 2 196 ? 161.957 135.398 147.538 1.00 12.85 229 ARG A C 1
ATOM 2311 O O . ARG B 2 196 ? 163.079 135.882 147.710 1.00 15.15 229 ARG A O 1
ATOM 2319 N N . LYS B 2 197 ? 161.748 134.084 147.500 1.00 13.01 230 LYS A N 1
ATOM 2320 C CA . LYS B 2 197 ? 162.872 133.157 147.535 1.00 15.38 230 LYS A CA 1
ATOM 2321 C C . LYS B 2 197 ? 163.742 133.309 146.296 1.00 18.59 230 LYS A C 1
ATOM 2322 O O . LYS B 2 197 ? 164.972 133.275 146.384 1.00 24.29 230 LYS A O 1
ATOM 2328 N N . ARG B 2 198 ? 163.118 133.507 145.136 1.00 15.00 231 ARG A N 1
ATOM 2329 C CA . ARG B 2 198 ? 163.819 133.536 143.860 1.00 15.87 231 ARG A CA 1
ATOM 2330 C C . ARG B 2 198 ? 164.512 134.863 143.578 1.00 22.82 231 ARG A C 1
ATOM 2331 O O . ARG B 2 198 ? 165.244 134.955 142.590 1.00 31.52 231 ARG A O 1
ATOM 2339 N N . ILE B 2 199 ? 164.303 135.891 144.399 1.00 18.61 232 ILE A N 1
ATOM 2340 C CA . ILE B 2 199 ? 165.044 137.140 144.249 1.00 15.66 232 ILE A CA 1
ATOM 2341 C C . ILE B 2 199 ? 166.303 137.067 145.102 1.00 24.15 232 ILE A C 1
ATOM 2342 O O . ILE B 2 199 ? 167.025 138.058 145.249 1.00 32.87 232 ILE A O 1
ATOM 2347 N N . LYS B 2 200 ? 166.586 135.894 145.658 1.00 25.14 233 LYS A N 1
ATOM 2348 C CA . LYS B 2 200 ? 167.727 135.732 146.544 1.00 25.83 233 LYS A CA 1
ATOM 2349 C C . LYS B 2 200 ? 168.756 134.730 146.050 1.00 36.81 233 LYS A C 1
ATOM 2350 O O . LYS B 2 200 ? 169.931 134.866 146.394 1.00 50.14 233 LYS A O 1
ATOM 2356 N N . LEU B 2 201 ? 168.362 133.728 145.264 1.00 26.15 234 LEU A N 1
ATOM 2357 C CA . LEU B 2 201 ? 169.348 132.908 144.576 1.00 27.94 234 LEU A CA 1
ATOM 2358 C C . LEU B 2 201 ? 169.734 133.479 143.223 1.00 30.90 234 LEU A C 1
ATOM 2359 O O . LEU B 2 201 ? 170.677 132.981 142.600 1.00 32.87 234 LEU A O 1
ATOM 2364 N N . THR B 2 202 ? 169.034 134.510 142.761 1.00 25.52 235 THR A N 1
ATOM 2365 C CA . THR B 2 202 ? 169.360 135.178 141.515 1.00 20.51 235 THR A CA 1
ATOM 2366 C C . THR B 2 202 ? 169.962 136.558 141.723 1.00 24.71 235 THR A C 1
ATOM 2367 O O . THR B 2 202 ? 170.549 137.103 140.782 1.00 25.92 235 THR A O 1
ATOM 2371 N N . ASN B 2 203 ? 169.844 137.124 142.925 1.00 21.03 236 ASN A N 1
ATOM 2372 C CA . ASN B 2 203 ? 170.312 138.478 143.214 1.00 19.41 236 ASN A CA 1
ATOM 2373 C C . ASN B 2 203 ? 169.691 139.481 142.247 1.00 19.91 236 ASN A C 1
ATOM 2374 O O . ASN B 2 203 ? 170.349 140.398 141.754 1.00 22.12 236 ASN A O 1
ATOM 2379 N N . PHE B 2 204 ? 168.406 139.293 141.971 1.00 15.59 237 PHE A N 1
ATOM 2380 C CA . PHE B 2 204 ? 167.683 140.151 141.047 1.00 9.88 237 PHE A CA 1
ATOM 2381 C C . PHE B 2 204 ? 167.400 141.500 141.690 1.00 15.80 237 PHE A C 1
ATOM 2382 O O . PHE B 2 204 ? 167.116 141.586 142.888 1.00 21.47 237 PHE A O 1
ATOM 2390 N N . LYS B 2 205 ? 167.485 142.558 140.890 1.00 11.88 238 LYS A N 1
ATOM 2391 C CA . LYS B 2 205 ? 167.061 143.875 141.328 1.00 8.74 238 LYS A CA 1
ATOM 2392 C C . LYS B 2 205 ? 165.585 144.063 140.995 1.00 9.34 238 LYS A C 1
ATOM 2393 O O . LYS B 2 205 ? 164.904 143.143 140.542 1.00 13.60 238 LYS A O 1
ATOM 2399 N N . ASP B 2 206 ? 165.079 145.274 141.223 1.00 8.87 239 ASP A N 1
ATOM 2400 C CA . ASP B 2 206 ? 163.651 145.519 141.049 1.00 8.85 239 ASP A CA 1
ATOM 2401 C C . ASP B 2 206 ? 163.274 145.668 139.583 1.00 8.19 239 ASP A C 1
ATOM 2402 O O . ASP B 2 206 ? 162.088 145.616 139.244 1.00 6.97 239 ASP A O 1
ATOM 2407 N N . PHE B 2 207 ? 164.260 145.863 138.706 1.00 9.73 240 PHE A N 1
ATOM 2408 C CA . PHE B 2 207 ? 163.972 145.976 137.280 1.00 9.01 240 PHE A CA 1
ATOM 2409 C C . PHE B 2 207 ? 164.098 144.626 136.590 1.00 9.12 240 PHE A C 1
ATOM 2410 O O . PHE B 2 207 ? 163.430 144.374 135.583 1.00 12.33 240 PHE A O 1
ATOM 2418 N N . ASP B 2 208 ? 164.971 143.756 137.103 1.00 7.38 241 ASP A N 1
ATOM 2419 C CA . ASP B 2 208 ? 165.039 142.390 136.597 1.00 3.93 241 ASP A CA 1
ATOM 2420 C C . ASP B 2 208 ? 163.779 141.616 136.947 1.00 6.08 241 ASP A C 1
ATOM 2421 O O . ASP B 2 208 ? 163.280 140.828 136.137 1.00 9.89 241 ASP A O 1
ATOM 2426 N N . THR B 2 209 ? 163.266 141.806 138.161 1.00 5.03 242 THR A N 1
ATOM 2427 C CA . THR B 2 209 ? 162.023 141.156 138.555 1.00 4.97 242 THR A CA 1
ATOM 2428 C C . THR B 2 209 ? 160.851 141.678 137.734 1.00 7.44 242 THR A C 1
ATOM 2429 O O . THR B 2 209 ? 159.990 140.907 137.301 1.00 8.66 242 THR A O 1
ATOM 2433 N N . MET B 2 210 ? 160.803 142.993 137.518 1.00 8.12 243 MET A N 1
ATOM 2434 C CA . MET B 2 210 ? 159.738 143.594 136.721 1.00 5.95 243 MET A CA 1
ATOM 2435 C C . MET B 2 210 ? 159.799 143.126 135.273 1.00 7.73 243 MET A C 1
ATOM 2436 O O . MET B 2 210 ? 158.766 142.889 134.639 1.00 10.59 243 MET A O 1
ATOM 2441 N N . TYR B 2 211 ? 161.009 143.010 134.727 1.00 5.97 244 TYR A N 1
ATOM 2442 C CA . TYR B 2 211 ? 161.176 142.568 133.348 1.00 6.05 244 TYR A CA 1
ATOM 2443 C C . TYR B 2 211 ? 160.692 141.136 133.158 1.00 8.96 244 TYR A C 1
ATOM 2444 O O . TYR B 2 211 ? 159.989 140.830 132.190 1.00 12.60 244 TYR A O 1
ATOM 2453 N N . TYR B 2 212 ? 161.059 140.240 134.074 1.00 8.16 245 TYR A N 1
ATOM 2454 C CA . TYR B 2 212 ? 160.695 138.837 133.915 1.00 6.63 245 TYR A CA 1
ATOM 2455 C C . TYR B 2 212 ? 159.238 138.590 134.280 1.00 10.34 245 TYR A C 1
ATOM 2456 O O . TYR B 2 212 ? 158.596 137.700 133.714 1.00 18.84 245 TYR A O 1
ATOM 2465 N N . ASN B 2 213 ? 158.700 139.353 135.231 1.00 9.52 246 ASN A N 1
ATOM 2466 C CA . ASN B 2 213 ? 157.306 139.171 135.618 1.00 9.78 246 ASN A CA 1
ATOM 2467 C C . ASN B 2 213 ? 156.358 139.564 134.497 1.00 12.09 246 ASN A C 1
ATOM 2468 O O . ASN B 2 213 ? 155.231 139.064 134.434 1.00 12.17 246 ASN A O 1
ATOM 2473 N N . ASN B 2 214 ? 156.792 140.453 133.608 1.00 12.37 247 ASN A N 1
ATOM 2474 C CA . ASN B 2 214 ? 155.951 140.960 132.532 1.00 13.00 247 ASN A CA 1
ATOM 2475 C C . ASN B 2 214 ? 156.197 140.223 131.222 1.00 10.35 247 ASN A C 1
ATOM 2476 O O . ASN B 2 214 ? 155.248 139.907 130.502 1.00 14.01 247 ASN A O 1
ATOM 2481 N N . LEU B 2 215 ? 157.461 139.950 130.900 1.00 8.30 248 LEU A N 1
ATOM 2482 C CA . LEU B 2 215 ? 157.777 139.273 129.647 1.00 8.69 248 LEU A CA 1
ATOM 2483 C C . LEU B 2 215 ? 157.129 137.898 129.587 1.00 10.80 248 LEU A C 1
ATOM 2484 O O . LEU B 2 215 ? 156.533 137.523 128.572 1.00 18.76 248 LEU A O 1
ATOM 2489 N N . LEU B 2 216 ? 157.233 137.132 130.670 1.00 10.52 249 LEU A N 1
ATOM 2490 C CA . LEU B 2 216 ? 156.705 135.775 130.663 1.00 9.46 249 LEU A CA 1
ATOM 2491 C C . LEU B 2 216 ? 155.190 135.757 130.799 1.00 11.19 249 LEU A C 1
ATOM 2492 O O . LEU B 2 216 ? 154.541 134.819 130.329 1.00 12.35 249 LEU A O 1
ATOM 2497 N N . SER B 2 217 ? 154.611 136.776 131.430 1.00 12.64 250 SER A N 1
ATOM 2498 C CA . SER B 2 217 ? 153.169 136.813 131.631 1.00 14.99 250 SER A CA 1
ATOM 2499 C C . SER B 2 217 ? 152.402 137.223 130.380 1.00 15.36 250 SER A C 1
ATOM 2500 O O . SER B 2 217 ? 151.190 137.005 130.319 1.00 17.76 250 SER A O 1
ATOM 2503 N N . ILE B 2 218 ? 153.068 137.827 129.393 1.00 17.06 251 ILE A N 1
ATOM 2504 C CA . ILE B 2 218 ? 152.381 138.191 128.153 1.00 15.71 251 ILE A CA 1
ATOM 2505 C C . ILE B 2 218 ? 151.873 136.966 127.400 1.00 14.97 251 ILE A C 1
ATOM 2506 O O . ILE B 2 218 ? 150.684 136.938 127.046 1.00 13.76 251 ILE A O 1
ATOM 2511 N N . PRO B 2 219 ? 152.692 135.945 127.106 1.00 16.70 252 PRO A N 1
ATOM 2512 C CA . PRO B 2 219 ? 152.145 134.789 126.376 1.00 15.22 252 PRO A CA 1
ATOM 2513 C C . PRO B 2 219 ? 151.073 134.039 127.143 1.00 17.55 252 PRO A C 1
ATOM 2514 O O . PRO B 2 219 ? 150.139 133.510 126.529 1.00 22.11 252 PRO A O 1
ATOM 2518 N N . ILE B 2 220 ? 151.186 133.958 128.469 1.00 16.69 253 ILE A N 1
ATOM 2519 C CA . ILE B 2 220 ? 150.201 133.214 129.249 1.00 14.28 253 ILE A CA 1
ATOM 2520 C C . ILE B 2 220 ? 148.874 133.956 129.281 1.00 14.69 253 ILE A C 1
ATOM 2521 O O . ILE B 2 220 ? 147.804 133.347 129.173 1.00 19.07 253 ILE A O 1
ATOM 2526 N N . LEU B 2 221 ? 148.916 135.279 129.437 1.00 13.41 254 LEU A N 1
ATOM 2527 C CA . LEU B 2 221 ? 147.679 136.051 129.493 1.00 11.37 254 LEU A CA 1
ATOM 2528 C C . LEU B 2 221 ? 146.997 136.104 128.132 1.00 14.16 254 LEU A C 1
ATOM 2529 O O . LEU B 2 221 ? 145.766 136.152 128.052 1.00 15.93 254 LEU A O 1
ATOM 2534 N N . LEU B 2 222 ? 147.778 136.106 127.051 1.00 16.39 255 LEU A N 1
ATOM 2535 C CA . LEU B 2 222 ? 147.191 136.072 125.716 1.00 13.97 255 LEU A CA 1
ATOM 2536 C C . LEU B 2 222 ? 146.576 134.712 125.417 1.00 18.63 255 LEU A C 1
ATOM 2537 O O . LEU B 2 222 ? 145.508 134.628 124.803 1.00 33.88 255 LEU A O 1
ATOM 2542 N N . ILE B 2 223 ? 147.242 133.633 125.831 1.00 16.60 256 ILE A N 1
ATOM 2543 C CA . ILE B 2 223 ? 146.709 132.294 125.601 1.00 14.10 256 ILE A CA 1
ATOM 2544 C C . ILE B 2 223 ? 145.456 132.070 126.436 1.00 15.77 256 ILE A C 1
ATOM 2545 O O . ILE B 2 223 ? 144.490 131.451 125.976 1.00 21.92 256 ILE A O 1
ATOM 2550 N N . CYS B 2 224 ? 145.448 132.572 127.672 1.00 14.69 257 CYS A N 1
ATOM 2551 C CA . CYS B 2 224 ? 144.256 132.479 128.507 1.00 18.09 257 CYS A CA 1
ATOM 2552 C C . CYS B 2 224 ? 143.105 133.284 127.917 1.00 21.26 257 CYS A C 1
ATOM 2553 O O . CYS B 2 224 ? 141.940 132.890 128.029 1.00 20.82 257 CYS A O 1
ATOM 2556 N N . SER B 2 225 ? 143.411 134.423 127.294 1.00 18.32 258 SER A N 1
ATOM 2557 C CA . SER B 2 225 ? 142.366 135.237 126.683 1.00 17.18 258 SER A CA 1
ATOM 2558 C C . SER B 2 225 ? 141.792 134.573 125.439 1.00 25.40 258 SER A C 1
ATOM 2559 O O . SER B 2 225 ? 140.646 134.839 1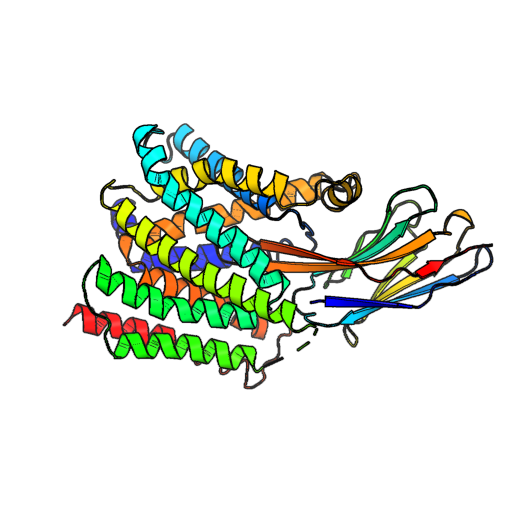25.067 1.00 37.07 258 SER A O 1
ATOM 2562 N N . PHE B 2 226 ? 142.575 133.725 124.775 1.00 23.49 259 PHE A N 1
ATOM 2563 C CA . PHE B 2 226 ? 142.083 133.025 123.594 1.00 22.59 259 PHE A CA 1
ATOM 2564 C C . PHE B 2 226 ? 140.998 132.024 123.983 1.00 24.98 259 PHE A C 1
ATOM 2565 O O . PHE B 2 226 ? 139.914 132.003 123.389 1.00 24.79 259 PHE A O 1
ATOM 2573 N N . ILE B 2 227 ? 141.259 131.209 125.003 1.00 19.73 260 ILE A N 1
ATOM 2574 C CA . ILE B 2 227 ? 140.381 130.083 125.311 1.00 17.89 260 ILE A CA 1
ATOM 2575 C C . ILE B 2 227 ? 139.303 130.455 126.323 1.00 18.43 260 ILE A C 1
ATOM 2576 O O . ILE B 2 227 ? 138.185 129.943 126.254 1.00 18.75 260 ILE A O 1
ATOM 2581 N N . PHE B 2 228 ? 139.597 131.335 127.276 1.00 18.09 261 PHE A N 1
ATOM 2582 C CA . PHE B 2 228 ? 138.677 131.601 128.373 1.00 19.84 261 PHE A CA 1
ATOM 2583 C C . PHE B 2 228 ? 137.874 132.883 128.192 1.00 24.47 261 PHE A C 1
ATOM 2584 O O . PHE B 2 228 ? 137.195 133.307 129.131 1.00 30.50 261 PHE A O 1
ATOM 2592 N N . GLU B 2 229 ? 137.933 133.513 127.022 1.00 25.22 262 GLU A N 1
ATOM 2593 C CA . GLU B 2 229 ? 137.233 134.769 126.798 1.00 22.18 262 GLU A CA 1
ATOM 2594 C C . GLU B 2 229 ? 136.483 134.728 125.475 1.00 27.83 262 GLU A C 1
ATOM 2595 O O . GLU B 2 229 ? 136.803 133.950 124.574 1.00 28.86 262 GLU A O 1
ATOM 2601 N N . ASP B 2 230 ? 135.473 135.590 125.379 1.00 30.87 263 ASP A N 1
ATOM 2602 C CA . ASP B 2 230 ? 134.557 135.621 124.243 1.00 25.84 263 ASP A CA 1
ATOM 2603 C C . ASP B 2 230 ? 135.140 136.514 123.156 1.00 27.38 263 ASP A C 1
ATOM 2604 O O . ASP B 2 230 ? 135.240 137.732 123.330 1.00 25.62 263 ASP A O 1
ATOM 2609 N N . TRP B 2 231 ? 135.517 135.913 122.034 1.00 28.27 264 TRP A N 1
ATOM 2610 C CA . TRP B 2 231 ? 136.030 136.639 120.882 1.00 25.89 264 TRP A CA 1
ATOM 2611 C C . TRP B 2 231 ? 135.069 136.509 119.710 1.00 35.54 264 TRP A C 1
ATOM 2612 O O . TRP B 2 231 ? 135.474 136.393 118.552 1.00 41.78 264 TRP A O 1
ATOM 2623 N N . SER B 2 232 ? 133.774 136.525 120.013 1.00 32.99 265 SER A N 1
ATOM 2624 C CA . SER B 2 232 ? 132.732 136.460 119.006 1.00 26.46 265 SER A CA 1
ATOM 2625 C C . SER B 2 232 ? 132.568 137.817 118.332 1.00 27.86 265 SER A C 1
ATOM 2626 O O . SER B 2 232 ? 133.095 138.834 118.784 1.00 33.69 265 SER A O 1
ATOM 2629 N N . SER B 2 233 ? 131.816 137.827 117.231 1.00 31.23 266 SER A N 1
ATOM 2630 C CA . SER B 2 233 ? 131.658 139.055 116.460 1.00 32.30 266 SER A CA 1
ATOM 2631 C C . SER B 2 233 ? 130.898 140.122 117.235 1.00 24.85 266 SER A C 1
ATOM 2632 O O . SER B 2 233 ? 131.049 141.315 116.955 1.00 18.61 266 SER A O 1
ATOM 2635 N N . ALA B 2 234 ? 130.088 139.720 118.215 1.00 29.60 267 ALA A N 1
ATOM 2636 C CA . ALA B 2 234 ? 129.249 140.677 118.926 1.00 21.31 267 ALA A CA 1
ATOM 2637 C C . ALA B 2 234 ? 129.929 141.188 120.187 1.00 23.86 267 ALA A C 1
ATOM 2638 O O . ALA B 2 234 ? 129.718 142.335 120.589 1.00 31.13 267 ALA A O 1
ATOM 2640 N N . ASN B 2 235 ? 130.729 140.342 120.838 1.00 23.85 268 ASN A N 1
ATOM 2641 C CA . ASN B 2 235 ? 131.473 140.800 122.005 1.00 22.99 268 ASN A CA 1
ATOM 2642 C C . ASN B 2 235 ? 132.692 141.617 121.606 1.00 26.61 268 ASN A C 1
ATOM 2643 O O . ASN B 2 235 ? 133.137 142.477 122.373 1.00 25.98 268 ASN A O 1
ATOM 2648 N N . VAL B 2 236 ? 133.250 141.359 120.423 1.00 28.49 269 VAL A N 1
ATOM 2649 C CA . VAL B 2 236 ? 134.384 142.147 119.949 1.00 23.77 269 VAL A CA 1
ATOM 2650 C C . VAL B 2 236 ? 133.934 143.558 119.599 1.00 19.45 269 VAL A C 1
ATOM 2651 O O . VAL B 2 236 ? 134.587 144.544 119.954 1.00 18.08 269 VAL A O 1
ATOM 2655 N N . SER B 2 237 ? 132.802 143.677 118.901 1.00 20.04 270 SER A N 1
ATOM 2656 C CA . SER B 2 237 ? 132.287 144.991 118.540 1.00 20.61 270 SER A CA 1
ATOM 2657 C C . SER B 2 237 ? 131.652 145.706 119.721 1.00 22.82 270 SER A C 1
ATOM 2658 O O . SER B 2 237 ? 131.348 146.898 119.617 1.00 26.07 270 SER A O 1
ATOM 2661 N N . LEU B 2 238 ? 131.432 145.007 120.833 1.00 20.97 271 LEU A N 1
ATOM 2662 C CA . LEU B 2 238 ? 130.963 145.662 122.045 1.00 19.99 271 LEU A CA 1
ATOM 2663 C C . LEU B 2 238 ? 132.120 146.186 122.883 1.00 27.51 271 LEU A C 1
ATOM 2664 O O . LEU B 2 238 ? 131.955 147.162 123.623 1.00 23.47 271 LEU A O 1
ATOM 2669 N N . ASN B 2 239 ? 133.296 145.571 122.761 1.00 27.25 272 ASN A N 1
ATOM 2670 C CA . ASN B 2 239 ? 134.480 146.016 123.483 1.00 16.92 272 ASN A CA 1
ATOM 2671 C C . ASN B 2 239 ? 135.300 147.022 122.691 1.00 19.85 272 ASN A C 1
ATOM 2672 O O . ASN B 2 239 ? 135.939 147.895 123.286 1.00 24.07 272 ASN A O 1
ATOM 2677 N N . PHE B 2 240 ? 135.283 146.924 121.359 1.00 18.99 273 PHE A N 1
ATOM 2678 C CA . PHE B 2 240 ? 135.992 147.835 120.466 1.00 19.61 273 PHE A CA 1
ATOM 2679 C C . PHE B 2 240 ? 134.982 148.423 119.489 1.00 25.62 273 PHE A C 1
ATOM 2680 O O . PHE B 2 240 ? 134.904 147.988 118.331 1.00 34.42 273 PHE A O 1
ATOM 2688 N N . PRO B 2 241 ? 134.189 149.404 119.917 1.00 27.65 274 PRO A N 1
ATOM 2689 C CA . PRO B 2 241 ? 133.258 150.047 118.986 1.00 33.50 274 PRO A CA 1
ATOM 2690 C C . PRO B 2 241 ? 134.008 150.748 117.864 1.00 41.05 274 PRO A C 1
ATOM 2691 O O . PRO B 2 241 ? 135.097 151.290 118.059 1.00 47.87 274 PRO A O 1
ATOM 2695 N N . ALA B 2 242 ? 133.415 150.723 116.670 1.00 37.89 275 ALA A N 1
ATOM 2696 C CA . ALA B 2 242 ? 134.056 151.348 115.520 1.00 37.17 275 ALA A CA 1
ATOM 2697 C C . ALA B 2 242 ? 133.940 152.863 115.559 1.00 48.36 275 ALA A C 1
ATOM 2698 O O . ALA B 2 242 ? 134.796 153.561 115.003 1.00 44.25 275 ALA A O 1
ATOM 2700 N N . ASP B 2 243 ? 132.900 153.388 116.205 1.00 53.20 276 ASP A N 1
ATOM 2701 C CA . ASP B 2 243 ? 132.692 154.827 116.275 1.00 53.84 276 ASP A CA 1
ATOM 2702 C C . ASP B 2 243 ? 133.515 155.491 117.368 1.00 58.88 276 ASP A C 1
ATOM 2703 O O . ASP B 2 243 ? 133.493 156.722 117.472 1.00 65.51 276 ASP A O 1
ATOM 2708 N N . ASN B 2 244 ? 134.234 154.713 118.179 1.00 55.77 277 ASN A N 1
ATOM 2709 C CA . ASN B 2 244 ? 135.129 155.243 119.213 1.00 52.08 277 ASN A CA 1
ATOM 2710 C C . ASN B 2 244 ? 136.318 154.291 119.311 1.00 45.48 277 ASN A C 1
ATOM 2711 O O . ASN B 2 244 ? 136.278 153.304 120.048 1.00 44.53 277 ASN A O 1
ATOM 2716 N N . ARG B 2 245 ? 137.375 154.597 118.566 1.00 46.46 278 ARG A N 1
ATOM 2717 C CA . ARG B 2 245 ? 138.608 153.821 118.582 1.00 42.01 278 ARG A CA 1
ATOM 2718 C C . ARG B 2 245 ? 139.741 154.524 119.307 1.00 44.63 278 ARG A C 1
ATOM 2719 O O . ARG B 2 245 ? 140.515 153.875 120.010 1.00 35.39 278 ARG A O 1
ATOM 2727 N N . VAL B 2 246 ? 139.856 155.841 119.144 1.00 47.70 279 VAL A N 1
ATOM 2728 C CA . VAL B 2 246 ? 140.858 156.596 119.886 1.00 34.88 279 VAL A CA 1
ATOM 2729 C C . VAL B 2 246 ? 140.575 156.519 121.379 1.00 34.45 279 VAL A C 1
ATOM 2730 O O . VAL B 2 246 ? 141.492 156.371 122.192 1.00 39.44 279 VAL A O 1
ATOM 2734 N N . THR B 2 247 ? 139.301 156.609 121.763 1.00 34.80 280 THR A N 1
ATOM 2735 C CA . THR B 2 247 ? 138.945 156.544 123.177 1.00 36.30 280 THR A CA 1
ATOM 2736 C C . THR B 2 247 ? 139.265 155.178 123.775 1.00 36.13 280 THR A C 1
ATOM 2737 O O . THR B 2 247 ? 139.751 155.087 124.908 1.00 37.01 280 THR A O 1
ATOM 2741 N N . THR B 2 248 ? 138.995 154.102 123.033 1.00 34.60 281 THR A N 1
ATOM 2742 C CA . THR B 2 248 ? 139.258 152.765 123.557 1.00 30.37 281 THR A CA 1
ATOM 2743 C C . THR B 2 248 ? 140.753 152.483 123.644 1.00 28.61 281 THR A C 1
ATOM 2744 O O . THR B 2 248 ? 141.218 151.872 124.612 1.00 28.19 281 THR A O 1
ATOM 2748 N N . ILE B 2 249 ? 141.520 152.905 122.638 1.00 27.39 282 ILE A N 1
ATOM 2749 C CA . ILE B 2 249 ? 142.966 152.708 122.670 1.00 21.36 282 ILE A CA 1
ATOM 2750 C C . ILE B 2 249 ? 143.602 153.575 123.750 1.00 23.30 282 ILE A C 1
ATOM 2751 O O . ILE B 2 249 ? 144.496 153.127 124.476 1.00 27.57 282 ILE A O 1
ATOM 2756 N N . THR B 2 250 ? 143.149 154.824 123.879 1.00 24.00 283 THR A N 1
ATOM 2757 C CA . THR B 2 250 ? 143.691 155.711 124.903 1.00 19.08 283 THR A CA 1
ATOM 2758 C C . THR B 2 250 ? 143.422 155.167 126.300 1.00 21.72 283 THR A C 1
ATOM 2759 O O . THR B 2 250 ? 144.307 155.182 127.162 1.00 22.31 283 THR A O 1
ATOM 2763 N N . ALA B 2 251 ? 142.208 154.667 126.536 1.00 23.44 284 ALA A N 1
ATOM 2764 C CA . ALA B 2 251 ? 141.868 154.129 127.848 1.00 19.52 284 ALA A CA 1
ATOM 2765 C C . ALA B 2 251 ? 142.548 152.790 128.092 1.00 19.99 284 ALA A C 1
ATOM 2766 O O . ALA B 2 251 ? 142.685 152.359 129.241 1.00 19.27 284 ALA A O 1
ATOM 2768 N N . MET B 2 252 ? 142.971 152.110 127.025 1.00 20.74 285 MET A N 1
ATOM 2769 C CA . MET B 2 252 ? 143.678 150.846 127.192 1.00 22.33 285 MET A CA 1
ATOM 2770 C C . MET B 2 252 ? 145.148 151.071 127.512 1.00 23.11 285 MET A C 1
ATOM 2771 O O . MET B 2 252 ? 145.844 150.138 127.929 1.00 23.74 285 MET A O 1
ATOM 2776 N N . ILE B 2 253 ? 145.635 152.293 127.324 1.00 24.26 286 ILE A N 1
ATOM 2777 C CA . ILE B 2 253 ? 147.037 152.609 127.578 1.00 25.73 286 ILE A CA 1
ATOM 2778 C C . ILE B 2 253 ? 147.200 153.392 128.874 1.00 23.52 286 ILE A C 1
ATOM 2779 O O . ILE B 2 253 ? 148.166 153.186 129.611 1.00 25.34 286 ILE A O 1
ATOM 2784 N N . LEU B 2 254 ? 146.263 154.292 129.183 1.00 21.40 287 LEU A N 1
ATOM 2785 C CA . LEU B 2 254 ? 146.245 154.911 130.504 1.00 18.44 287 LEU A CA 1
ATOM 2786 C C . LEU B 2 254 ? 145.962 153.888 131.595 1.00 22.30 287 LEU A C 1
ATOM 2787 O O . LEU B 2 254 ? 146.387 154.072 132.740 1.00 28.11 287 LEU A O 1
ATOM 2792 N N . SER B 2 255 ? 145.238 152.818 131.267 1.00 21.24 288 SER A N 1
ATOM 2793 C CA . SER B 2 255 ? 144.981 151.762 132.235 1.00 24.22 288 SER A CA 1
ATOM 2794 C C . SER B 2 255 ? 146.206 150.893 132.480 1.00 27.16 288 SER A C 1
ATOM 2795 O O . SER B 2 255 ? 146.269 150.211 133.508 1.00 33.37 288 SER A O 1
ATOM 2798 N N . GLY B 2 256 ? 147.177 150.908 131.571 1.00 20.53 289 GLY A N 1
ATOM 2799 C CA . GLY B 2 256 ? 148.368 150.097 131.719 1.00 20.30 289 GLY A CA 1
ATOM 2800 C C . GLY B 2 256 ? 149.588 150.906 132.095 1.00 26.51 289 GLY A C 1
ATOM 2801 O O . GLY B 2 256 ? 150.579 150.356 132.581 1.00 24.42 289 GLY A O 1
ATOM 2802 N N . ALA B 2 257 ? 149.531 152.218 131.865 1.00 30.82 290 ALA A N 1
ATOM 2803 C CA . ALA B 2 257 ? 150.600 153.111 132.291 1.00 21.74 290 ALA A CA 1
ATOM 2804 C C . ALA B 2 257 ? 150.565 153.385 133.786 1.00 26.43 290 ALA A C 1
ATOM 2805 O O . ALA B 2 257 ? 151.604 153.714 134.366 1.00 35.24 290 ALA A O 1
ATOM 2807 N N . SER B 2 258 ? 149.401 153.261 134.418 1.00 22.29 291 SER A N 1
ATOM 2808 C CA . SER B 2 258 ? 149.299 153.404 135.862 1.00 21.28 291 SER A CA 1
ATOM 2809 C C . SER B 2 258 ? 149.775 152.166 136.607 1.00 32.94 291 SER A C 1
ATOM 2810 O O . SER B 2 258 ? 150.026 152.247 137.815 1.00 36.86 291 SER A O 1
ATOM 2813 N N . SER B 2 259 ? 149.905 151.033 135.923 1.00 29.44 292 SER A N 1
ATOM 2814 C CA . SER B 2 259 ? 150.389 149.807 136.536 1.00 31.56 292 SER A CA 1
ATOM 2815 C C . SER B 2 259 ? 151.902 149.664 136.469 1.00 30.98 292 SER A C 1
ATOM 2816 O O . SER B 2 259 ? 152.438 148.685 136.995 1.00 39.60 292 SER A O 1
ATOM 2819 N N . VAL B 2 260 ? 152.600 150.599 135.823 1.00 23.72 293 VAL A N 1
ATOM 2820 C CA . VAL B 2 260 ? 154.059 150.563 135.813 1.00 23.05 293 VAL A CA 1
ATOM 2821 C C . VAL B 2 260 ? 154.596 150.759 137.223 1.00 27.24 293 VAL A C 1
ATOM 2822 O O . VAL B 2 260 ? 155.525 150.069 137.656 1.00 28.32 293 VAL A O 1
ATOM 2826 N N . GLY B 2 261 ? 154.013 151.703 137.961 1.00 29.64 294 GLY A N 1
ATOM 2827 C CA . GLY B 2 261 ? 154.489 151.975 139.306 1.00 28.69 294 GLY A CA 1
ATOM 2828 C C . GLY B 2 261 ? 154.249 150.825 140.263 1.00 27.85 294 GLY A C 1
ATOM 2829 O O . GLY B 2 261 ? 155.064 150.564 141.148 1.00 25.70 294 GLY A O 1
ATOM 2830 N N . ILE B 2 262 ? 153.123 150.129 140.112 1.00 32.00 295 ILE A N 1
ATOM 2831 C CA . ILE B 2 262 ? 152.794 149.065 141.053 1.00 32.36 295 ILE A CA 1
ATOM 2832 C C . ILE B 2 262 ? 153.532 147.784 140.686 1.00 24.29 295 ILE A C 1
ATOM 2833 O O . ILE B 2 262 ? 153.729 146.903 141.528 1.00 23.57 295 ILE A O 1
ATOM 2838 N N . SER B 2 263 ? 153.963 147.662 139.428 1.00 21.08 296 SER A N 1
ATOM 2839 C CA . SER B 2 263 ? 154.755 146.503 139.032 1.00 17.90 296 SER A CA 1
ATOM 2840 C C . SER B 2 263 ? 156.168 146.584 139.592 1.00 19.79 296 SER A C 1
ATOM 2841 O O . SER B 2 263 ? 156.739 145.571 140.010 1.00 15.36 296 SER A O 1
ATOM 2844 N N . TYR B 2 264 ? 156.753 147.782 139.596 1.00 19.07 297 TYR A N 1
ATOM 2845 C CA . TYR B 2 264 ? 158.077 147.959 140.181 1.00 13.37 297 TYR A CA 1
ATOM 2846 C C . TYR B 2 264 ? 158.016 147.882 141.699 1.00 14.69 297 TYR A C 1
ATOM 2847 O O . TYR B 2 264 ? 158.858 147.236 142.331 1.00 15.29 297 TYR A O 1
ATOM 2856 N N . CYS B 2 265 ? 157.027 148.538 142.303 1.00 18.18 298 CYS A N 1
ATOM 2857 C CA . CYS B 2 265 ? 157.009 148.686 143.752 1.00 14.09 298 CYS A CA 1
ATOM 2858 C C . CYS B 2 265 ? 156.486 147.445 144.463 1.00 16.25 298 CYS A C 1
ATOM 2859 O O . CYS B 2 265 ? 156.648 147.329 145.681 1.00 17.38 298 CYS A O 1
ATOM 2862 N N . SER B 2 266 ? 155.849 146.522 143.741 1.00 20.28 299 SER A N 1
ATOM 2863 C CA . SER B 2 266 ? 155.498 145.238 144.342 1.00 20.59 299 SER A CA 1
ATOM 2864 C C . SER B 2 266 ? 156.737 144.374 144.527 1.00 14.26 299 SER A C 1
ATOM 2865 O O . SER B 2 266 ? 156.944 143.779 145.589 1.00 11.73 299 SER A O 1
ATOM 2868 N N . ALA B 2 267 ? 157.575 144.292 143.493 1.00 15.69 300 ALA A N 1
ATOM 2869 C CA . ALA B 2 267 ? 158.812 143.527 143.591 1.00 14.21 300 ALA A CA 1
ATOM 2870 C C . ALA B 2 267 ? 159.832 144.241 144.462 1.00 12.69 300 ALA A C 1
ATOM 2871 O O . ALA B 2 267 ? 160.674 143.601 145.100 1.00 13.50 300 ALA A O 1
ATOM 2873 N N . TRP B 2 268 ? 159.790 145.573 144.478 1.00 12.70 301 TRP A N 1
ATOM 2874 C CA . TRP B 2 268 ? 160.660 146.341 145.360 1.00 10.34 301 TRP A CA 1
ATOM 2875 C C . TRP B 2 268 ? 160.340 146.057 146.821 1.00 15.50 301 TRP A C 1
ATOM 2876 O O . TRP B 2 268 ? 161.235 145.764 147.618 1.00 14.39 301 TRP A O 1
ATOM 2887 N N . CYS B 2 269 ? 159.057 146.126 147.187 1.00 17.38 302 CYS A N 1
ATOM 2888 C CA . CYS B 2 269 ? 158.655 145.905 148.573 1.00 11.63 302 CYS A CA 1
ATOM 2889 C C . CYS B 2 269 ? 158.970 144.487 149.028 1.00 11.64 302 CYS A C 1
ATOM 2890 O O . CYS B 2 269 ? 159.451 144.279 150.146 1.00 13.56 302 CYS A O 1
ATOM 2893 N N . VAL B 2 270 ? 158.704 143.497 148.176 1.00 12.92 303 VAL A N 1
ATOM 2894 C CA . VAL B 2 270 ? 158.926 142.105 148.555 1.00 11.43 303 VAL A CA 1
ATOM 2895 C C . VAL B 2 270 ? 160.404 141.847 148.819 1.00 12.25 303 VAL A C 1
ATOM 2896 O O . VAL B 2 270 ? 160.764 141.097 149.732 1.00 12.34 303 VAL A O 1
ATOM 2900 N N . ARG B 2 271 ? 161.284 142.465 148.032 1.00 11.56 304 ARG A N 1
ATOM 2901 C CA . ARG B 2 271 ? 162.708 142.177 148.156 1.00 12.00 304 ARG A CA 1
ATOM 2902 C C . ARG B 2 271 ? 163.275 142.698 149.470 1.00 18.09 304 ARG A C 1
ATOM 2903 O O . ARG B 2 271 ? 164.036 141.997 150.146 1.00 22.45 304 ARG A O 1
ATOM 2911 N N . VAL B 2 272 ? 162.925 143.925 149.851 1.00 18.81 305 VAL A N 1
ATOM 2912 C CA . VAL B 2 272 ? 163.603 144.566 150.973 1.00 12.61 305 VAL A CA 1
ATOM 2913 C C . VAL B 2 272 ? 162.967 144.167 152.298 1.00 16.78 305 VAL A C 1
ATOM 2914 O O . VAL B 2 272 ? 163.669 143.822 153.255 1.00 26.15 305 VAL A O 1
ATOM 2918 N N . THR B 2 273 ? 161.637 144.206 152.388 1.00 14.73 306 THR A N 1
ATOM 2919 C CA . THR B 2 273 ? 161.031 144.062 153.712 1.00 15.34 306 THR A CA 1
ATOM 2920 C C . THR B 2 273 ? 160.661 142.615 154.032 1.00 21.37 306 THR A C 1
ATOM 2921 O O . THR B 2 273 ? 161.327 141.965 154.844 1.00 26.43 306 THR A O 1
ATOM 2925 N N . SER B 2 274 ? 159.645 142.074 153.360 1.00 13.24 307 SER A N 1
ATOM 2926 C CA . SER B 2 274 ? 159.133 140.741 153.663 1.00 11.20 307 SER A CA 1
ATOM 2927 C C . SER B 2 274 ? 157.955 140.468 152.736 1.00 13.16 307 SER A C 1
ATOM 2928 O O . SER B 2 274 ? 157.410 141.382 152.112 1.00 13.73 307 SER A O 1
ATOM 2931 N N . SER B 2 275 ? 157.565 139.194 152.657 1.00 15.32 308 SER A N 1
ATOM 2932 C CA . SER B 2 275 ? 156.303 138.841 152.015 1.00 15.06 308 SER A CA 1
ATOM 2933 C C . SER B 2 275 ? 155.116 139.120 152.930 1.00 15.56 308 SER A C 1
ATOM 2934 O O . SER B 2 275 ? 154.010 139.387 152.450 1.00 17.72 308 SER A O 1
ATOM 2937 N N . THR B 2 276 ? 155.320 139.041 154.246 1.00 14.04 309 THR A N 1
ATOM 2938 C CA . THR B 2 276 ? 154.256 139.380 155.185 1.00 13.32 309 THR A CA 1
ATOM 2939 C C . THR B 2 276 ? 154.011 140.881 155.216 1.00 15.39 309 THR A C 1
ATOM 2940 O O . THR B 2 276 ? 152.863 141.336 155.191 1.00 16.83 309 THR A O 1
ATOM 2944 N N . THR B 2 277 ? 155.085 141.669 155.284 1.00 15.19 310 THR A N 1
ATOM 2945 C CA . THR B 2 277 ? 154.939 143.119 155.309 1.00 10.56 310 THR A CA 1
ATOM 2946 C C . THR B 2 277 ? 154.353 143.633 154.004 1.00 15.51 310 THR A C 1
ATOM 2947 O O . THR B 2 277 ? 153.557 144.577 154.002 1.00 26.65 310 THR A O 1
ATOM 2951 N N . TYR B 2 278 ? 154.738 143.028 152.881 1.00 13.94 311 TYR A N 1
ATOM 2952 C CA . TYR B 2 278 ? 154.180 143.435 151.597 1.00 14.57 311 TYR A CA 1
ATOM 2953 C C . TYR B 2 278 ? 152.690 143.130 151.530 1.00 17.72 311 TYR A C 1
ATOM 2954 O O . TYR B 2 278 ? 151.920 143.887 150.927 1.00 16.50 311 TYR A O 1
ATOM 2963 N N . SER B 2 279 ? 152.265 142.025 152.146 1.00 18.31 312 SER A N 1
ATOM 2964 C CA . SER B 2 279 ? 150.852 141.660 152.136 1.00 17.45 312 SER A CA 1
ATOM 2965 C C . SER B 2 279 ? 150.043 142.532 153.088 1.00 19.70 312 SER A C 1
ATOM 2966 O O . SER B 2 279 ? 148.909 142.909 152.777 1.00 22.43 312 SER A O 1
ATOM 2969 N N . MET B 2 280 ? 150.603 142.851 154.257 1.00 17.08 313 MET A N 1
ATOM 2970 C CA . MET B 2 280 ? 149.910 143.726 155.197 1.00 13.58 313 MET A CA 1
ATOM 2971 C C . MET B 2 280 ? 149.762 145.132 154.634 1.00 17.94 313 MET A C 1
ATOM 2972 O O . MET B 2 280 ? 148.728 145.779 154.829 1.00 20.29 313 MET A O 1
ATOM 2977 N N . VAL B 2 281 ? 150.789 145.625 153.941 1.00 22.02 314 VAL A N 1
ATOM 2978 C CA . VAL B 2 281 ? 150.703 146.939 153.312 1.00 24.28 314 VAL A CA 1
ATOM 2979 C C . VAL B 2 281 ? 149.643 146.936 152.218 1.00 24.26 314 VAL A C 1
ATOM 2980 O O . VAL B 2 281 ? 148.917 147.920 152.037 1.00 25.53 314 VAL A O 1
ATOM 2984 N N . GLY B 2 282 ? 149.530 145.832 151.479 1.00 22.15 315 GLY A N 1
ATOM 2985 C CA . GLY B 2 282 ? 148.495 145.738 150.462 1.00 24.49 315 GLY A CA 1
ATOM 2986 C C . GLY B 2 282 ? 147.097 145.799 151.044 1.00 29.32 315 GLY A C 1
ATOM 2987 O O . GLY B 2 282 ? 146.180 146.345 150.426 1.00 25.14 315 GLY A O 1
ATOM 2988 N N . ALA B 2 283 ? 146.911 145.228 152.236 1.00 39.69 316 ALA A N 1
ATOM 2989 C CA . ALA B 2 283 ? 145.621 145.311 152.914 1.00 27.25 316 ALA A CA 1
ATOM 2990 C C . ALA B 2 283 ? 145.354 146.722 153.418 1.00 27.31 316 ALA A C 1
ATOM 2991 O O . ALA B 2 283 ? 144.209 147.184 153.409 1.00 30.51 316 ALA A O 1
ATOM 2993 N N . LEU B 2 284 ? 146.400 147.420 153.865 1.00 29.91 317 LEU A N 1
ATOM 2994 C CA . LEU B 2 284 ? 146.254 148.797 154.320 1.00 29.49 317 LEU A CA 1
ATOM 2995 C C . LEU B 2 284 ? 146.130 149.777 153.164 1.00 33.73 317 LEU A C 1
ATOM 2996 O O . LEU B 2 284 ? 145.822 150.950 153.394 1.00 31.15 317 LEU A O 1
ATOM 3001 N N . ASN B 2 285 ? 146.368 149.328 151.932 1.00 38.80 318 ASN A N 1
ATOM 3002 C CA . ASN B 2 285 ? 146.267 150.210 150.777 1.00 35.18 318 ASN A CA 1
ATOM 3003 C C . ASN B 2 285 ? 144.822 150.499 150.400 1.00 41.58 318 ASN A C 1
ATOM 3004 O O . ASN B 2 285 ? 144.573 151.403 149.596 1.00 42.66 318 ASN A O 1
ATOM 3009 N N . LYS B 2 286 ? 143.872 149.753 150.954 1.00 45.22 319 LYS A N 1
ATOM 3010 C CA . LYS B 2 286 ? 142.459 149.937 150.660 1.00 47.29 319 LYS A CA 1
ATOM 3011 C C . LYS B 2 286 ? 141.761 150.845 151.662 1.00 41.93 319 LYS A C 1
ATOM 3012 O O . LYS B 2 286 ? 140.571 151.127 151.496 1.00 40.56 319 LYS A O 1
ATOM 3018 N N . LEU B 2 287 ? 142.464 151.299 152.692 1.00 36.82 320 LEU A N 1
ATOM 3019 C CA . LEU B 2 287 ? 141.894 152.207 153.678 1.00 42.72 320 LEU A CA 1
ATOM 3020 C C . LEU B 2 287 ? 141.906 153.654 153.186 1.00 55.79 320 LEU A C 1
ATOM 3021 O O . LEU B 2 287 ? 140.927 154.374 153.416 1.00 56.76 320 LEU A O 1
ATOM 3026 N N . PRO B 2 288 ? 142.980 154.141 152.542 1.00 57.41 321 PRO A N 1
ATOM 3027 C CA . PRO B 2 288 ? 142.891 155.481 151.933 1.00 45.32 321 PRO A CA 1
ATOM 3028 C C . PRO B 2 288 ? 141.767 155.612 150.922 1.00 42.83 321 PRO A C 1
ATOM 3029 O O . PRO B 2 288 ? 141.138 156.672 150.835 1.00 51.69 321 PRO A O 1
ATOM 3033 N N . ILE B 2 289 ? 141.502 154.561 150.145 1.00 43.70 322 ILE A N 1
ATOM 3034 C CA . ILE B 2 289 ? 140.397 154.596 149.192 1.00 53.84 322 ILE A CA 1
ATOM 3035 C C . ILE B 2 289 ? 139.064 154.692 149.923 1.00 50.51 322 ILE A C 1
ATOM 3036 O O . ILE B 2 289 ? 138.168 155.440 149.515 1.00 45.36 322 ILE A O 1
ATOM 3041 N N . ALA B 2 290 ? 138.906 153.929 151.007 1.00 47.14 323 ALA A N 1
ATOM 3042 C CA . ALA B 2 290 ? 137.666 153.979 151.775 1.00 41.89 323 ALA A CA 1
ATOM 3043 C C . ALA B 2 290 ? 137.463 155.346 152.413 1.00 48.67 323 ALA A C 1
ATOM 3044 O O . ALA B 2 290 ? 136.341 155.864 152.443 1.00 55.00 323 ALA A O 1
ATOM 3046 N N . LEU B 2 291 ? 138.534 155.942 152.940 1.00 48.02 324 LEU A N 1
ATOM 3047 C CA . LEU B 2 291 ? 138.417 157.262 153.549 1.00 42.36 324 LEU A CA 1
ATOM 3048 C C . LEU B 2 291 ? 138.146 158.331 152.499 1.00 48.63 324 LEU A C 1
ATOM 3049 O O . LEU B 2 291 ? 137.471 159.328 152.779 1.00 53.77 324 LEU A O 1
ATOM 3054 N N . SER B 2 292 ? 138.670 158.146 151.286 1.00 50.78 325 SER A N 1
ATOM 3055 C CA . SER B 2 292 ? 138.407 159.100 150.214 1.00 53.43 325 SER A CA 1
ATOM 3056 C C . SER B 2 292 ? 136.938 159.091 149.814 1.00 61.23 325 SER A C 1
ATOM 3057 O O . SER B 2 292 ? 136.370 160.141 149.498 1.00 69.03 325 SER A O 1
ATOM 3060 N N . GLY B 2 293 ? 136.308 157.916 149.814 1.00 56.69 326 GLY A N 1
ATOM 3061 C CA . GLY B 2 293 ? 134.891 157.847 149.505 1.00 48.16 326 GLY A CA 1
ATOM 3062 C C . GLY B 2 293 ? 134.023 158.547 150.530 1.00 59.94 326 GLY A C 1
ATOM 3063 O O . GLY B 2 293 ? 132.982 159.112 150.186 1.00 73.41 326 GLY A O 1
ATOM 3064 N N . LEU B 2 294 ? 134.435 158.525 151.797 1.00 57.91 327 LEU A N 1
ATOM 3065 C CA . LEU B 2 294 ? 133.657 159.126 152.872 1.00 61.54 327 LEU A CA 1
ATOM 3066 C C . LEU B 2 294 ? 133.795 160.639 152.941 1.00 59.11 327 LEU A C 1
ATOM 3067 O O . LEU B 2 294 ? 133.054 161.275 153.698 1.00 60.81 327 LEU A O 1
ATOM 3072 N N . ILE B 2 295 ? 134.717 161.231 152.186 1.00 56.35 328 ILE A N 1
ATOM 3073 C CA . ILE B 2 295 ? 134.969 162.666 152.222 1.00 70.00 328 ILE A CA 1
ATOM 3074 C C . ILE B 2 295 ? 134.739 163.306 150.858 1.00 72.24 328 ILE A C 1
ATOM 3075 O O . ILE B 2 295 ? 134.025 164.306 150.740 1.00 70.36 328 ILE A O 1
ATOM 3080 N N . PHE B 2 296 ? 135.336 162.739 149.815 1.00 73.63 329 PHE A N 1
ATOM 3081 C CA . PHE B 2 296 ? 135.242 163.276 148.466 1.00 72.84 329 PHE A CA 1
ATOM 3082 C C . PHE B 2 296 ? 134.056 162.728 147.687 1.00 72.24 329 PHE A C 1
ATOM 3083 O O . PHE B 2 296 ? 133.872 163.102 146.525 1.00 78.16 329 PHE A O 1
ATOM 3091 N N . PHE B 2 297 ? 133.254 161.853 148.286 1.00 70.58 330 PHE A N 1
ATOM 3092 C CA . PHE B 2 297 ? 132.130 161.238 147.594 1.00 76.79 330 PHE A CA 1
ATOM 3093 C C . PHE B 2 297 ? 130.956 161.149 148.562 1.00 83.05 330 PHE A C 1
ATOM 3094 O O . PHE B 2 297 ? 130.950 161.774 149.627 1.00 79.17 330 PHE A O 1
ATOM 3102 N N . GLU B 2 298 ? 129.949 160.367 148.181 1.00 86.92 331 GLU A N 1
ATOM 3103 C CA . GLU B 2 298 ? 128.688 160.288 148.902 1.00 87.95 331 GLU A CA 1
ATOM 3104 C C . GLU B 2 298 ? 128.595 159.066 149.807 1.00 91.06 331 GLU A C 1
ATOM 3105 O O . GLU B 2 298 ? 127.526 158.811 150.374 1.00 95.38 331 GLU A O 1
ATOM 3111 N N . ALA B 2 299 ? 129.687 158.321 149.972 1.00 83.61 332 ALA A N 1
ATOM 3112 C CA . ALA B 2 299 ? 129.638 157.068 150.713 1.00 73.93 332 ALA A CA 1
ATOM 3113 C C . ALA B 2 299 ? 129.148 157.301 152.136 1.00 73.48 332 ALA A C 1
ATOM 3114 O O . ALA B 2 299 ? 129.446 158.326 152.755 1.00 72.54 332 ALA A O 1
ATOM 3116 N N . ALA B 2 300 ? 128.379 156.342 152.645 1.00 70.09 333 ALA A N 1
ATOM 3117 C CA . ALA B 2 300 ? 127.718 156.510 153.930 1.00 63.90 333 ALA A CA 1
ATOM 3118 C C . ALA B 2 300 ? 128.739 156.627 155.055 1.00 56.67 333 ALA A C 1
ATOM 3119 O O . ALA B 2 300 ? 129.829 156.055 155.000 1.00 55.47 333 ALA A O 1
ATOM 3121 N N . VAL B 2 301 ? 128.371 157.387 156.083 1.00 53.59 334 VAL A N 1
ATOM 3122 C CA . VAL B 2 301 ? 129.241 157.624 157.228 1.00 52.33 334 VAL A CA 1
ATOM 3123 C C . VAL B 2 301 ? 128.705 156.878 158.442 1.00 57.55 334 VAL A C 1
ATOM 3124 O O . VAL B 2 301 ? 128.976 157.253 159.589 1.00 53.80 334 VAL A O 1
ATOM 3128 N N . ASN B 2 302 ? 127.963 155.800 158.197 1.00 55.17 335 ASN A N 1
ATOM 3129 C CA . ASN B 2 302 ? 127.371 155.026 159.277 1.00 47.15 335 ASN A CA 1
ATOM 3130 C C . ASN B 2 302 ? 128.456 154.351 160.115 1.00 50.71 335 ASN A C 1
ATOM 3131 O O . ASN B 2 302 ? 129.637 154.323 159.758 1.00 50.55 335 ASN A O 1
ATOM 3136 N N . PHE B 2 303 ? 128.030 153.800 161.254 1.00 51.05 336 PHE A N 1
ATOM 3137 C CA . PHE B 2 303 ? 128.968 153.220 162.210 1.00 46.61 336 PHE A CA 1
ATOM 3138 C C . PHE B 2 303 ? 129.759 152.075 161.592 1.00 43.37 336 PHE A C 1
ATOM 3139 O O . PHE B 2 303 ? 130.933 151.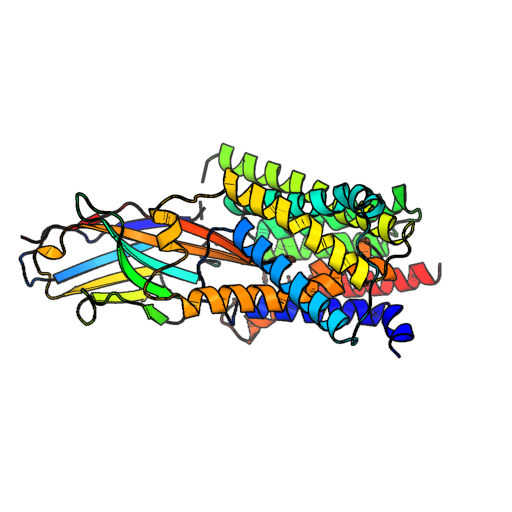875 161.920 1.00 39.17 336 PHE A O 1
ATOM 3147 N N . TRP B 2 304 ? 129.140 151.315 160.691 1.00 47.95 337 TRP A N 1
ATOM 3148 C CA . TRP B 2 304 ? 129.794 150.151 160.106 1.00 46.25 337 TRP A CA 1
ATOM 3149 C C . TRP B 2 304 ? 130.764 150.506 158.990 1.00 40.20 337 TRP A C 1
ATOM 3150 O O . TRP B 2 304 ? 131.333 149.595 158.380 1.00 33.53 337 TRP A O 1
ATOM 3161 N N . SER B 2 305 ? 130.964 151.791 158.702 1.00 38.99 338 SER A N 1
ATOM 3162 C CA . SER B 2 305 ? 131.949 152.229 157.727 1.00 38.84 338 SER A CA 1
ATOM 3163 C C . SER B 2 305 ? 132.992 153.168 158.304 1.00 33.49 338 SER A C 1
ATOM 3164 O O . SER B 2 305 ? 134.070 153.297 157.715 1.00 28.41 338 SER A O 1
ATOM 3167 N N . VAL B 2 306 ? 132.704 153.826 159.421 1.00 30.73 339 VAL A N 1
ATOM 3168 C CA . VAL B 2 306 ? 133.703 154.623 160.122 1.00 29.16 339 VAL A CA 1
ATOM 3169 C C . VAL B 2 306 ? 134.570 153.748 161.016 1.00 29.88 339 VAL A C 1
ATOM 3170 O O . VAL B 2 306 ? 135.792 153.909 161.054 1.00 24.14 339 VAL A O 1
ATOM 3174 N N . SER B 2 307 ? 133.956 152.802 161.732 1.00 33.47 340 SER A N 1
ATOM 3175 C CA . SER B 2 307 ? 134.717 151.922 162.612 1.00 25.28 340 SER A CA 1
ATOM 3176 C C . SER B 2 307 ? 135.496 150.876 161.830 1.00 21.12 340 SER A C 1
ATOM 3177 O O . SER B 2 307 ? 136.362 150.202 162.394 1.00 21.08 340 SER A O 1
ATOM 3180 N N . SER B 2 308 ? 135.190 150.699 160.546 1.00 19.29 341 SER A N 1
ATOM 3181 C CA . SER B 2 308 ? 136.001 149.815 159.716 1.00 16.86 341 SER A CA 1
ATOM 3182 C C . SER B 2 308 ? 137.340 150.459 159.383 1.00 21.45 341 SER A C 1
ATOM 3183 O O . SER B 2 308 ? 138.369 149.781 159.308 1.00 22.62 341 SER A O 1
ATOM 3186 N N . ILE B 2 309 ? 137.341 151.773 159.155 1.00 24.82 342 ILE A N 1
ATOM 3187 C CA . ILE B 2 309 ? 138.586 152.480 158.868 1.00 25.93 342 ILE A CA 1
ATOM 3188 C C . ILE B 2 309 ? 139.420 152.630 160.133 1.00 23.72 342 ILE A C 1
ATOM 3189 O O . ILE B 2 309 ? 140.643 152.456 160.112 1.00 24.44 342 ILE A O 1
ATOM 3194 N N . PHE B 2 310 ? 138.775 152.964 161.252 1.00 20.54 343 PHE A N 1
ATOM 3195 C CA A PHE B 2 310 ? 139.504 153.134 162.505 0.38 19.22 343 PHE A CA 1
ATOM 3196 C CA B PHE B 2 310 ? 139.501 153.133 162.506 0.62 19.21 343 PHE A CA 1
ATOM 3197 C C . PHE B 2 310 ? 140.126 151.823 162.968 1.00 19.95 343 PHE A C 1
ATOM 3198 O O . PHE B 2 310 ? 141.262 151.807 163.455 1.00 26.19 343 PHE A O 1
ATOM 3213 N N . VAL B 2 311 ? 139.397 150.714 162.835 1.00 21.14 344 VAL A N 1
ATOM 3214 C CA . VAL B 2 311 ? 139.940 149.419 163.237 1.00 15.90 344 VAL A CA 1
ATOM 3215 C C . VAL B 2 311 ? 141.084 149.013 162.317 1.00 13.92 344 VAL A C 1
ATOM 3216 O O . VAL B 2 311 ? 142.087 148.446 162.764 1.00 15.91 344 VAL A O 1
ATOM 3220 N N . GLY B 2 312 ? 140.963 149.308 161.023 1.00 13.56 345 GLY A N 1
ATOM 3221 C CA . GLY B 2 312 ? 142.050 149.014 160.104 1.00 14.46 345 GLY A CA 1
ATOM 3222 C C . GLY B 2 312 ? 143.301 149.822 160.394 1.00 20.78 345 GLY A C 1
ATOM 3223 O O . GLY B 2 312 ? 144.418 149.331 160.228 1.00 24.80 345 GLY A O 1
ATOM 3224 N N . PHE B 2 313 ? 143.132 151.080 160.812 1.00 21.27 346 PHE A N 1
ATOM 3225 C CA . PHE B 2 313 ? 144.280 151.892 161.207 1.00 16.48 346 PHE A CA 1
ATOM 3226 C C . PHE B 2 313 ? 144.956 151.324 162.445 1.00 16.59 346 PHE A C 1
ATOM 3227 O O . PHE B 2 313 ? 146.186 151.348 162.555 1.00 21.48 346 PHE A O 1
ATOM 3235 N N . GLY B 2 314 ? 144.169 150.826 163.399 1.00 15.78 347 GLY A N 1
ATOM 3236 C CA . GLY B 2 314 ? 144.751 150.185 164.566 1.00 14.85 347 GLY A CA 1
ATOM 3237 C C . GLY B 2 314 ? 145.512 148.921 164.217 1.00 12.36 347 GLY A C 1
ATOM 3238 O O . GLY B 2 314 ? 146.486 148.568 164.883 1.00 11.42 347 GLY A O 1
ATOM 3239 N N . ALA B 2 315 ? 145.067 148.213 163.176 1.00 12.23 348 ALA A N 1
ATOM 3240 C CA . ALA B 2 315 ? 145.794 147.035 162.717 1.00 11.31 348 ALA A CA 1
ATOM 3241 C C . ALA B 2 315 ? 147.164 147.408 162.168 1.00 12.56 348 ALA A C 1
ATOM 3242 O O . ALA B 2 315 ? 148.151 146.711 162.420 1.00 20.09 348 ALA A O 1
ATOM 3244 N N . GLY B 2 316 ? 147.243 148.495 161.403 1.00 13.35 349 GLY A N 1
ATOM 3245 C CA . GLY B 2 316 ? 148.531 148.931 160.891 1.00 11.49 349 GLY A CA 1
ATOM 3246 C C . GLY B 2 316 ? 149.450 149.455 161.976 1.00 10.39 349 GLY A C 1
ATOM 3247 O O . GLY B 2 316 ? 150.658 149.212 161.951 1.00 10.94 349 GLY A O 1
ATOM 3248 N N . LEU B 2 317 ? 148.894 150.191 162.940 1.00 12.73 350 LEU A N 1
ATOM 3249 C CA . LEU B 2 317 ? 149.704 150.762 164.010 1.00 12.72 350 LEU A CA 1
ATOM 3250 C C . LEU B 2 317 ? 150.121 149.725 165.040 1.00 12.79 350 LEU A C 1
ATOM 3251 O O . LEU B 2 317 ? 151.039 149.987 165.822 1.00 14.51 350 LEU A O 1
ATOM 3256 N N . VAL B 2 318 ? 149.460 148.568 165.071 1.00 11.59 351 VAL A N 1
ATOM 3257 C CA . VAL B 2 318 ? 149.868 147.488 165.964 1.00 8.47 351 VAL A CA 1
ATOM 3258 C C . VAL B 2 318 ? 150.889 146.590 165.279 1.00 10.62 351 VAL A C 1
ATOM 3259 O O . VAL B 2 318 ? 151.798 146.057 165.923 1.00 10.52 351 VAL A O 1
ATOM 3263 N N . TYR B 2 319 ? 150.765 146.419 163.962 1.00 11.41 352 TYR A N 1
ATOM 3264 C CA . TYR B 2 319 ? 151.785 145.703 163.205 1.00 10.14 352 TYR A CA 1
ATOM 3265 C C . TYR B 2 319 ? 153.109 146.454 163.220 1.00 13.61 352 TYR A C 1
ATOM 3266 O O . TYR B 2 319 ? 154.178 145.840 163.304 1.00 21.66 352 TYR A O 1
ATOM 3275 N N . ALA B 2 320 ? 153.059 147.783 163.127 1.00 10.88 353 ALA A N 1
ATOM 3276 C CA . ALA B 2 320 ? 154.282 148.578 163.110 1.00 11.85 353 ALA A CA 1
ATOM 3277 C C . ALA B 2 320 ? 155.041 148.460 164.426 1.00 18.36 353 ALA A C 1
ATOM 3278 O O . ALA B 2 320 ? 156.263 148.283 164.435 1.00 23.95 353 ALA A O 1
ATOM 3280 N N . VAL B 2 321 ? 154.333 148.562 165.553 1.00 17.38 354 VAL A N 1
ATOM 3281 C CA . VAL B 2 321 ? 154.996 148.443 166.849 1.00 18.20 354 VAL A CA 1
ATOM 3282 C C . VAL B 2 321 ? 155.433 147.005 167.090 1.00 27.79 354 VAL A C 1
ATOM 3283 O O . VAL B 2 321 ? 156.451 146.753 167.746 1.00 38.86 354 VAL A O 1
ATOM 3287 N N . ALA B 2 322 ? 154.682 146.039 166.557 1.00 21.64 355 ALA A N 1
ATOM 3288 C CA . ALA B 2 322 ? 155.037 144.634 166.734 1.00 18.52 355 ALA A CA 1
ATOM 3289 C C . ALA B 2 322 ? 156.389 144.330 166.111 1.00 24.63 355 ALA A C 1
ATOM 3290 O O . ALA B 2 322 ? 157.177 143.553 166.660 1.00 40.22 355 ALA A O 1
ATOM 3292 N N . LYS B 2 323 ? 156.673 144.929 164.954 1.00 25.36 356 LYS A N 1
ATOM 3293 C CA . LYS B 2 323 ? 157.960 144.700 164.306 1.00 27.72 356 LYS A CA 1
ATOM 3294 C C . LYS B 2 323 ? 159.081 145.435 165.029 1.00 32.41 356 LYS A C 1
ATOM 3295 O O . LYS B 2 323 ? 160.249 145.048 164.921 1.00 42.32 356 LYS A O 1
ATOM 3301 N N . GLN B 2 324 ? 158.753 146.500 165.762 1.00 33.65 357 GLN A N 1
ATOM 3302 C CA . GLN B 2 324 ? 159.761 147.173 166.575 1.00 38.82 357 GLN A CA 1
ATOM 3303 C C . GLN B 2 324 ? 160.204 146.287 167.732 1.00 50.07 357 GLN A C 1
ATOM 3304 O O . GLN B 2 324 ? 161.400 146.163 168.015 1.00 63.13 357 GLN A O 1
ATOM 3310 N N . LYS B 2 325 ? 159.244 145.668 168.422 1.00 48.12 358 LYS A N 1
ATOM 3311 C CA . LYS B 2 325 ? 159.580 144.736 169.494 1.00 52.30 358 LYS A CA 1
ATOM 3312 C C . LYS B 2 325 ? 160.321 143.523 168.949 1.00 52.40 358 LYS A C 1
ATOM 3313 O O . LYS B 2 325 ? 161.279 143.036 169.559 1.00 64.51 358 LYS A O 1
ATOM 3319 N N . GLN B 2 326 ? 159.886 143.020 167.793 1.00 47.12 359 GLN A N 1
ATOM 3320 C CA . GLN B 2 326 ? 160.564 141.887 167.173 1.00 47.32 359 GLN A CA 1
ATOM 3321 C C . GLN B 2 326 ? 161.975 142.251 166.734 1.00 64.89 359 GLN A C 1
ATOM 3322 O O . GLN B 2 326 ? 162.876 141.407 166.782 1.00 71.14 359 GLN A O 1
ATOM 3328 N N . GLN B 2 327 ? 162.186 143.497 166.304 1.00 65.50 360 GLN A N 1
ATOM 3329 C CA . GLN B 2 327 ? 163.524 143.932 165.918 1.00 70.75 360 GLN A CA 1
ATOM 3330 C C . GLN B 2 327 ? 164.454 143.979 167.123 1.00 69.59 360 GLN A C 1
ATOM 3331 O O . GLN B 2 327 ? 165.661 143.742 166.994 1.00 76.55 360 GLN A O 1
ATOM 3337 N N . LYS B 2 328 ? 163.911 144.274 168.301 1.00 69.77 361 LYS A N 1
ATOM 3338 C CA . LYS B 2 328 ? 164.691 144.388 169.523 1.00 78.72 361 LYS A CA 1
ATOM 3339 C C . LYS B 2 328 ? 164.661 143.114 170.357 1.00 80.53 361 LYS A C 1
ATOM 3340 O O . LYS B 2 328 ? 165.193 143.100 171.471 1.00 79.30 361 LYS A O 1
ATOM 3346 N N . GLU B 2 329 ? 164.057 142.048 169.846 1.00 82.46 362 GLU A N 1
ATOM 3347 C CA . GLU B 2 329 ? 163.961 140.798 170.586 1.00 86.26 362 GLU A CA 1
ATOM 3348 C C . GLU B 2 329 ? 165.037 139.817 170.137 1.00 86.07 362 GLU A C 1
ATOM 3349 O O . GLU B 2 329 ? 166.215 139.991 170.448 1.00 80.36 362 GLU A O 1
#

GO terms:
  GO:0005794 Golgi apparatus (C, IDA)
  GO:0005458 GDP-mannose transmembrane transporter activity (F, IGI)
  GO:1990570 GDP-mannose transmembrane transport (P, IGI)
  GO:0030448 hyphal growth (P, IMP)
  GO:0006487 protein N-linked glycosylation (P, IMP)

Nearest PDB structures (foldseek):
  7wn0-assembly1_B  TM=9.764E-01  e=8.869E-19  Vicugna pacos
  4idl-assembly1_A  TM=9.483E-01  e=1.106E-17  Lama glama
  6h72-assembly1_C  TM=9.341E-01  e=1.359E-17  Vicugna pacos
  8v8k-assembly1_A  TM=9.382E-01  e=9.479E-18  Lama glama
  7nqa-assembly2_C  TM=9.016E-01  e=7.065E-17  Vicugna pacos

B-factor: mean 26.52, std 20.45, range [0.03, 109.17]